Protein AF-0000000072337044 (afdb_homodimer)

Nearest PDB structures (foldseek):
  6d6r-assembly1_F  TM=8.487E-01  e=4.237E-16  Homo sapiens
  3hkm-assembly1_A  TM=8.806E-01  e=1.723E-15  Oryza sativa Japonica Group
  6d6q-assembly1_D  TM=9.025E-01  e=8.946E-15  Homo sapiens
  3hkm-assembly2_B  TM=8.724E-01  e=2.200E-15  Oryza sativa Japonica Group
  7ogk-assembly1_B  TM=7.639E-01  e=9.367E-12  Escherichia coli K-12

Organism: Babesia divergens (NCBI:txid32595)

Foldseek 3Di:
DPPDQAPVRDDLLDFFDKDKDFCPDPPATKIKIKGHDPDDPPPDDQAMWIKMKGKDKDQLPPCPVPDPPQWWEAEFEAEDEQDDDDDPLRVVLRVVLRVVCVQFFDGNPVTRMYIYMYMYINGAFFPHSQSVNLRRLLSCLSRLTATQARKHKWKKFWAQDPNDTDIGTGGTPVCNVPGGQFMWMWIAGLPPLDTDDIDTSDHDDDHDPVCVVVVSVSRSVVRNVVVVVSQVVVCVVDPVPDGRPVNRHD/DPPDQAPVRDDQLDFFDKDKDFCPDPPATKIKIKGHDPDDPPPDDQAMWIKMKGKDKDQLPPCPVPDPPQWWEAEFEAEDEQDDDDDPLRVVLRVVLRVVCVQFFDGNPVTRMYIYMYMYINGAFFPHSQSVNLRRLLSCLSRVTFTQARKHKWKKFWAADPNDTDIGTGGTPVCNVPGGQFMWMWIAGLPPLDTDDIDTSDHDDDHDPVCVVVVSVSRSVVRNVVVVVSQVVVCVVPPVPDRRPVNRHD

Sequence (500 aa):
MEGFTRLDGRAYSELRPIDVQLNPLKSGPSCRINVGDCSGDCGGSGSSTSVIAVVFFSHDNKNRNSVGSFHKPTFEVYVRPAAGPVKGHIRGMECVLLKTLQRLVYSENLGKTLVSMRLQVLEDGGGLLSVCMNAMITCALLAGLKLREIPHAVSFGLVNRNGSPGFLLDPTDEELKAYCTGGVTLLSDPNTGGVSLTTIDTGVGGIDRSILTPMYDIAQRTAHIRVKQIEEEYKRAFDAARVSFEANIIMEGFTRLDGRAYSELRPIDVQLNPLKSGPSCRINVGDCSGDCGGSGSSTSVIAVVFFSHDNKNRNSVGSFHKPTFEVYVRPAAGPVKGHIRGMECVLLKTLQRLVYSENLGKTLVSMRLQVLEDGGGLLSVCMNAMITCALLAGLKLREIPHAVSFGLVNRNGSPGFLLDPTDEELKAYCTGGVTLLSDPNTGGVSLTTIDTGVGGIDRSILTPMYDIAQRTAHIRVKQIEEEYKRAFDAARVSFEANII

InterPro domains:
  IPR001247 Exoribonuclease, phosphorolytic domain 1 [PF01138] (14-138)
  IPR020568 Ribosomal protein uS5 domain 2-type superfamily [SSF54211] (6-153)
  IPR027408 PNPase/RNase PH domain superfamily [G3DSA:3.30.230.70] (1-242)
  IPR036345 Exoribonuclease, PH domain 2 superfamily [SSF55666] (145-236)
  IPR050080 Ribonuclease PH [PTHR11953] (6-220)

Structure (mmCIF, N/CA/C/O backbone):
data_AF-0000000072337044-model_v1
#
loop_
_entity.id
_entity.type
_entity.pdbx_description
1 polymer 'Exoribonuclease phosphorolytic domain-containing protein'
#
loop_
_atom_site.group_PDB
_atom_site.id
_atom_site.type_symbol
_atom_site.label_atom_id
_atom_site.label_alt_id
_atom_site.label_comp_id
_atom_site.label_asym_id
_atom_site.label_entity_id
_atom_site.label_seq_id
_atom_site.pdbx_PDB_ins_code
_atom_site.Cartn_x
_atom_site.Cartn_y
_atom_site.Cartn_z
_atom_site.occupancy
_atom_site.B_iso_or_equiv
_atom_site.auth_seq_id
_atom_site.auth_comp_id
_atom_site.auth_asym_id
_atom_site.auth_atom_id
_atom_site.pdbx_PDB_model_num
ATOM 1 N N . MET A 1 1 ? 14.961 1.371 -25.406 1 40.47 1 MET A N 1
ATOM 2 C CA . MET A 1 1 ? 15.5 0.336 -24.531 1 40.47 1 MET A CA 1
ATOM 3 C C . MET A 1 1 ? 16.297 -0.696 -25.328 1 40.47 1 MET A C 1
ATOM 5 O O . MET A 1 1 ? 16.438 -1.843 -24.891 1 40.47 1 MET A O 1
ATOM 9 N N . GLU A 1 2 ? 16.688 -0.408 -26.391 1 48.25 2 GLU A N 1
ATOM 10 C CA . GLU A 1 2 ? 17.25 -1.232 -27.453 1 48.25 2 GLU A CA 1
ATOM 11 C C . GLU A 1 2 ? 18.547 -1.896 -27.016 1 48.25 2 GLU A C 1
ATOM 13 O O . GLU A 1 2 ? 18.891 -2.975 -27.5 1 48.25 2 GLU A O 1
ATOM 18 N N . GLY A 1 3 ? 19.172 -1.535 -25.938 1 53.16 3 GLY A N 1
ATOM 19 C CA . GLY A 1 3 ? 20.484 -2.125 -25.781 1 53.16 3 GLY A CA 1
ATOM 20 C C . GLY A 1 3 ? 20.656 -2.855 -24.453 1 53.16 3 GLY A C 1
ATOM 21 O O . GLY A 1 3 ? 21.781 -3.221 -24.094 1 53.16 3 GLY A O 1
ATOM 22 N N . PHE A 1 4 ? 19.656 -2.902 -23.609 1 61.34 4 PHE A N 1
ATOM 23 C CA . PHE A 1 4 ? 19.891 -3.508 -22.312 1 61.34 4 PHE A CA 1
ATOM 24 C C . PHE A 1 4 ? 19.391 -4.945 -22.281 1 61.34 4 PHE A C 1
ATOM 26 O O . PHE A 1 4 ? 18.266 -5.23 -22.719 1 61.34 4 PHE A O 1
ATOM 33 N N . THR A 1 5 ? 20.422 -5.848 -22.391 1 70.56 5 THR A N 1
ATOM 34 C CA . THR A 1 5 ? 20.047 -7.25 -22.219 1 70.56 5 THR A CA 1
ATOM 35 C C . THR A 1 5 ? 19.938 -7.609 -20.75 1 70.56 5 THR A C 1
ATOM 37 O O . THR A 1 5 ? 20.859 -7.352 -19.969 1 70.56 5 THR A O 1
ATOM 40 N N . ARG A 1 6 ? 18.75 -8.109 -20.422 1 77.56 6 ARG A N 1
ATOM 41 C CA . ARG A 1 6 ? 18.547 -8.531 -19.031 1 77.56 6 ARG A CA 1
ATOM 42 C C . ARG A 1 6 ? 19.484 -9.672 -18.656 1 77.56 6 ARG A C 1
ATOM 44 O O . ARG A 1 6 ? 19.984 -10.375 -19.531 1 77.56 6 ARG A O 1
ATOM 51 N N . LEU A 1 7 ? 19.766 -9.836 -17.469 1 70.94 7 LEU A N 1
ATOM 52 C CA . LEU A 1 7 ? 20.672 -10.867 -16.984 1 70.94 7 LEU A CA 1
ATOM 53 C C . LEU A 1 7 ? 20.188 -12.25 -17.375 1 70.94 7 LEU A C 1
ATOM 55 O O . LEU A 1 7 ? 20.984 -13.148 -17.641 1 70.94 7 LEU A O 1
ATOM 59 N N . ASP A 1 8 ? 18.859 -12.43 -17.469 1 71.31 8 ASP A N 1
ATOM 60 C CA . ASP A 1 8 ? 18.328 -13.75 -17.781 1 71.31 8 ASP A CA 1
ATOM 61 C C . ASP A 1 8 ? 17.938 -13.859 -19.25 1 71.31 8 ASP A C 1
ATOM 63 O O . ASP A 1 8 ? 17.359 -14.852 -19.672 1 71.31 8 ASP A O 1
ATOM 67 N N . GLY A 1 9 ? 18.219 -12.844 -20.094 1 74 9 GLY A N 1
ATOM 68 C CA . GLY A 1 9 ? 18.016 -12.875 -21.531 1 74 9 GLY A CA 1
ATOM 69 C C . GLY A 1 9 ? 16.609 -12.469 -21.953 1 74 9 GLY A C 1
ATOM 70 O O . GLY A 1 9 ? 16.312 -12.398 -23.141 1 74 9 GLY A O 1
ATOM 71 N N . ARG A 1 10 ? 15.797 -12.102 -20.953 1 80.62 10 ARG A N 1
ATOM 72 C CA . ARG A 1 10 ? 14.43 -11.719 -21.281 1 80.62 10 ARG A CA 1
ATOM 73 C C . ARG A 1 10 ? 14.367 -10.305 -21.828 1 80.62 10 ARG A C 1
ATOM 75 O O . ARG A 1 10 ? 15.273 -9.5 -21.594 1 80.62 10 ARG A O 1
ATOM 82 N N . ALA A 1 11 ? 13.242 -10.195 -22.656 1 79.31 11 ALA A N 1
ATOM 83 C CA . ALA A 1 11 ? 12.961 -8.828 -23.078 1 79.31 11 ALA A CA 1
ATOM 84 C C . ALA A 1 11 ? 12.43 -7.984 -21.922 1 79.31 11 ALA A C 1
ATOM 86 O O . ALA A 1 11 ? 12.102 -8.516 -20.859 1 79.31 11 ALA A O 1
ATOM 87 N N . TYR A 1 12 ? 12.336 -6.707 -22.125 1 78.56 12 TYR A N 1
ATOM 88 C CA . TYR A 1 12 ? 11.93 -5.77 -21.078 1 78.56 12 TYR A CA 1
ATOM 89 C C . TYR A 1 12 ? 10.516 -6.074 -20.594 1 78.56 12 TYR A C 1
ATOM 91 O O . TYR A 1 12 ? 10.211 -5.918 -19.406 1 78.56 12 TYR A O 1
ATOM 99 N N . SER A 1 13 ? 9.711 -6.602 -21.562 1 81.88 13 SER A N 1
ATOM 100 C CA . SER A 1 13 ? 8.312 -6.82 -21.219 1 81.88 13 SER A CA 1
ATOM 101 C C . SER A 1 13 ? 7.992 -8.305 -21.109 1 81.88 13 SER A C 1
ATOM 103 O O . SER A 1 13 ? 6.824 -8.703 -21.141 1 81.88 13 SER A O 1
ATOM 105 N N . GLU A 1 14 ? 9.055 -9.094 -20.969 1 84 14 GLU A N 1
ATOM 106 C CA . GLU A 1 14 ? 8.836 -10.539 -20.906 1 84 14 GLU A CA 1
ATOM 107 C C . GLU A 1 14 ? 8.695 -11.016 -19.469 1 84 14 GLU A C 1
ATOM 109 O O . GLU A 1 14 ? 9.445 -10.578 -18.594 1 84 14 GLU A O 1
ATOM 114 N N . LEU A 1 15 ? 7.738 -11.844 -19.297 1 88.56 15 LEU A N 1
ATOM 115 C CA . LEU A 1 15 ? 7.461 -12.391 -17.969 1 88.56 15 LEU A CA 1
ATOM 116 C C . LEU A 1 15 ? 8.266 -13.664 -17.734 1 88.56 15 LEU A C 1
ATOM 118 O O . LEU A 1 15 ? 8.516 -14.43 -18.656 1 88.56 15 LEU A O 1
ATOM 122 N N . ARG A 1 16 ? 8.609 -13.859 -16.5 1 89.56 16 ARG A N 1
ATOM 123 C CA . ARG A 1 16 ? 9.141 -15.164 -16.141 1 89.56 16 ARG A CA 1
ATOM 124 C C . ARG A 1 16 ? 8.062 -16.234 -16.234 1 89.56 16 ARG A C 1
ATOM 126 O O . ARG A 1 16 ? 6.871 -15.953 -16.094 1 89.56 16 ARG A O 1
ATOM 133 N N . PRO A 1 17 ? 8.578 -17.438 -16.516 1 89.12 17 PRO A N 1
ATOM 134 C CA . PRO A 1 17 ? 7.582 -18.516 -16.562 1 89.12 17 PRO A CA 1
ATOM 135 C C . PRO A 1 17 ? 6.918 -18.75 -15.203 1 89.12 17 PRO A C 1
ATOM 137 O O . PRO A 1 17 ? 7.562 -18.594 -14.164 1 89.12 17 PRO A O 1
ATOM 140 N N . ILE A 1 18 ? 5.656 -19.047 -15.266 1 90.81 18 ILE A N 1
ATOM 141 C CA . ILE A 1 18 ? 4.898 -19.281 -14.039 1 90.81 18 ILE A CA 1
ATOM 142 C C . ILE A 1 18 ? 4.398 -20.719 -14.016 1 90.81 18 ILE A C 1
ATOM 144 O O . ILE A 1 18 ? 4.004 -21.266 -15.047 1 90.81 18 ILE A O 1
ATOM 148 N N . ASP A 1 19 ? 4.586 -21.391 -12.906 1 91.06 19 ASP A N 1
ATOM 149 C CA . ASP A 1 19 ? 4.035 -22.719 -12.648 1 91.06 19 ASP A CA 1
ATOM 150 C C . ASP A 1 19 ? 3.08 -22.703 -11.461 1 91.06 19 ASP A C 1
ATOM 152 O O . ASP A 1 19 ? 3.428 -22.203 -10.391 1 91.06 19 ASP A O 1
ATOM 156 N N . VAL A 1 20 ? 1.931 -23.109 -11.688 1 92.19 20 VAL A N 1
ATOM 157 C CA . VAL A 1 20 ? 0.904 -23.094 -10.656 1 92.19 20 VAL A CA 1
ATOM 158 C C . VAL A 1 20 ? 0.496 -24.531 -10.32 1 92.19 20 VAL A C 1
ATOM 160 O O . VAL A 1 20 ? 0.113 -25.297 -11.211 1 92.19 20 VAL A O 1
ATOM 163 N N . GLN A 1 21 ? 0.639 -24.906 -9.109 1 90.62 21 GLN A N 1
ATOM 164 C CA . GLN A 1 21 ? 0.175 -26.203 -8.617 1 90.62 21 GLN A CA 1
ATOM 165 C C . GLN A 1 21 ? -1.043 -26.031 -7.711 1 90.62 21 GLN A C 1
ATOM 167 O O . GLN A 1 21 ? -0.992 -25.312 -6.715 1 90.62 21 GLN A O 1
ATOM 172 N N . LEU A 1 22 ? -2.078 -26.688 -8.062 1 89.94 22 LEU A N 1
ATOM 173 C CA . LEU A 1 22 ? -3.32 -26.578 -7.309 1 89.94 22 LEU A CA 1
ATOM 174 C C . LEU A 1 22 ? -3.451 -27.734 -6.312 1 89.94 22 LEU A C 1
ATOM 176 O O . LEU A 1 22 ? -3.205 -28.891 -6.656 1 89.94 22 LEU A O 1
ATOM 180 N N . ASN A 1 23 ? -3.758 -27.359 -5.105 1 87.38 23 ASN A N 1
ATOM 181 C CA . ASN A 1 23 ? -4 -28.281 -4 1 87.38 23 ASN A CA 1
ATOM 182 C C . ASN A 1 23 ? -2.834 -29.25 -3.809 1 87.38 23 ASN A C 1
ATOM 184 O O . ASN A 1 23 ? -3.029 -30.469 -3.746 1 87.38 23 ASN A O 1
ATOM 188 N N . PRO A 1 24 ? -1.643 -28.688 -3.654 1 84.75 24 PRO A N 1
ATOM 189 C CA . PRO A 1 24 ? -0.493 -29.562 -3.398 1 84.75 24 PRO A CA 1
ATOM 190 C C . PRO A 1 24 ? -0.518 -30.172 -2 1 84.75 24 PRO A C 1
ATOM 192 O O . PRO A 1 24 ? 0.179 -31.156 -1.742 1 84.75 24 PRO A O 1
ATOM 195 N N . LEU A 1 25 ? -1.292 -29.547 -1.139 1 84.88 25 LEU A N 1
ATOM 196 C CA . LEU A 1 25 ? -1.368 -30.031 0.237 1 84.88 25 LEU A CA 1
ATOM 197 C C . LEU A 1 25 ? -2.678 -30.781 0.483 1 84.88 25 LEU A C 1
ATOM 199 O O . LEU A 1 25 ? -3.713 -30.422 -0.083 1 84.88 25 LEU A O 1
ATOM 203 N N . LYS A 1 26 ? -2.641 -31.703 1.378 1 79.88 26 LYS A N 1
ATOM 204 C CA . LYS A 1 26 ? -3.818 -32.5 1.713 1 79.88 26 LYS A CA 1
ATOM 205 C C . LYS A 1 26 ? -4.652 -31.828 2.793 1 79.88 26 LYS A C 1
ATOM 207 O O . LYS A 1 26 ? -5.832 -32.125 2.967 1 79.88 26 LYS A O 1
ATOM 212 N N . SER A 1 27 ? -4.152 -30.891 3.422 1 79.5 27 SER A N 1
ATOM 213 C CA . SER A 1 27 ? -4.746 -30.266 4.605 1 79.5 27 SER A CA 1
ATOM 214 C C . SER A 1 27 ? -5.879 -29.328 4.227 1 79.5 27 SER A C 1
ATOM 216 O O . SER A 1 27 ? -6.703 -28.969 5.07 1 79.5 27 SER A O 1
ATOM 218 N N . GLY A 1 28 ? -6.008 -29.016 2.955 1 81.5 28 GLY A N 1
ATOM 219 C CA . GLY A 1 28 ? -7.047 -28.078 2.547 1 81.5 28 GLY A CA 1
ATOM 220 C C . GLY A 1 28 ? -6.734 -27.375 1.241 1 81.5 28 GLY A C 1
ATOM 221 O O . GLY A 1 28 ? -5.762 -27.703 0.565 1 81.5 28 GLY A O 1
ATOM 222 N N . PRO A 1 29 ? -7.648 -26.609 0.89 1 88.88 29 PRO A N 1
ATOM 223 C CA . PRO A 1 29 ? -7.375 -25.844 -0.324 1 88.88 29 PRO A CA 1
ATOM 224 C C . PRO A 1 29 ? -6.039 -25.094 -0.264 1 88.88 29 PRO A C 1
ATOM 226 O O . PRO A 1 29 ? -5.75 -24.422 0.724 1 88.88 29 PRO A O 1
ATOM 229 N N . SER A 1 30 ? -5.188 -25.391 -1.127 1 92.5 30 SER A N 1
ATOM 230 C CA . SER A 1 30 ? -3.84 -24.828 -1.162 1 92.5 30 SER A CA 1
ATOM 231 C C . SER A 1 30 ? -3.373 -24.609 -2.596 1 92.5 30 SER A C 1
ATOM 233 O O . SER A 1 30 ? -3.979 -25.109 -3.541 1 92.5 30 SER A O 1
ATOM 235 N N . CYS A 1 31 ? -2.387 -23.719 -2.732 1 93.69 31 CYS A N 1
ATOM 236 C CA . CYS A 1 31 ? -1.83 -23.406 -4.043 1 93.69 31 CYS A CA 1
ATOM 237 C C . CYS A 1 31 ? -0.348 -23.062 -3.941 1 93.69 31 CYS A C 1
ATOM 239 O O . CYS A 1 31 ? 0.074 -22.391 -3.004 1 93.69 31 CYS A O 1
ATOM 241 N N . ARG A 1 32 ? 0.34 -23.641 -4.855 1 94.12 32 ARG A N 1
ATOM 242 C CA . ARG A 1 32 ? 1.747 -23.281 -4.973 1 94.12 32 ARG A CA 1
ATOM 243 C C . ARG A 1 32 ? 2.014 -22.547 -6.285 1 94.12 32 ARG A C 1
ATOM 245 O O . ARG A 1 32 ? 1.61 -23.016 -7.352 1 94.12 32 ARG A O 1
ATOM 252 N N . ILE A 1 33 ? 2.59 -21.422 -6.188 1 94.75 33 ILE A N 1
ATOM 253 C CA . ILE A 1 33 ? 2.973 -20.656 -7.371 1 94.75 33 ILE A CA 1
ATOM 254 C C . ILE A 1 33 ? 4.492 -20.531 -7.434 1 94.75 33 ILE A C 1
ATOM 256 O O . ILE A 1 33 ? 5.133 -20.156 -6.453 1 94.75 33 ILE A O 1
ATOM 260 N N . ASN A 1 34 ? 5.012 -20.891 -8.547 1 93.25 34 ASN A N 1
ATOM 261 C CA . ASN A 1 34 ? 6.434 -20.75 -8.844 1 93.25 34 ASN A CA 1
ATOM 262 C C . ASN A 1 34 ? 6.664 -19.844 -10.055 1 93.25 34 ASN A C 1
ATOM 264 O O . ASN A 1 34 ? 6.074 -20.062 -11.117 1 93.25 34 ASN A O 1
ATOM 268 N N . VAL A 1 35 ? 7.406 -18.859 -9.852 1 92.31 35 VAL A N 1
ATOM 269 C CA . VAL A 1 35 ? 7.773 -17.953 -10.93 1 92.31 35 VAL A CA 1
ATOM 270 C C . VAL A 1 35 ? 9.273 -18.031 -11.18 1 92.31 35 VAL A C 1
ATOM 272 O O . VAL A 1 35 ? 10.07 -17.891 -10.25 1 92.31 35 VAL A O 1
ATOM 275 N N . GLY A 1 36 ? 9.594 -18.234 -12.438 1 87.12 36 GLY A N 1
ATOM 276 C CA . GLY A 1 36 ? 10.992 -18.375 -12.805 1 87.12 36 GLY A CA 1
ATOM 277 C C . GLY A 1 36 ? 11.375 -19.797 -13.156 1 87.12 36 GLY A C 1
ATOM 278 O O . GLY A 1 36 ? 10.531 -20.703 -13.125 1 87.12 36 GLY A O 1
ATOM 279 N N . ASP A 1 37 ? 12.508 -20.188 -13.805 1 67.56 37 ASP A N 1
ATOM 280 C CA . ASP A 1 37 ? 12.961 -21.484 -14.312 1 67.56 37 ASP A CA 1
ATOM 281 C C . ASP A 1 37 ? 13.164 -22.484 -13.172 1 67.56 37 ASP A C 1
ATOM 283 O O . ASP A 1 37 ? 13.922 -22.219 -12.234 1 67.56 37 ASP A O 1
ATOM 287 N N . CYS A 1 38 ? 12.008 -23.328 -12.734 1 51.94 38 CYS A N 1
ATOM 288 C CA . CYS A 1 38 ? 12.188 -24.453 -11.82 1 51.94 38 CYS A CA 1
ATOM 289 C C . CYS A 1 38 ? 13.086 -25.516 -12.438 1 51.94 38 CYS A C 1
ATOM 291 O O . CYS A 1 38 ? 13.148 -26.641 -11.945 1 51.94 38 CYS A O 1
ATOM 293 N N . SER A 1 39 ? 13.438 -25.609 -13.492 1 43.94 39 SER A N 1
ATOM 294 C CA . SER A 1 39 ? 14.031 -26.891 -13.852 1 43.94 39 SER A CA 1
ATOM 295 C C . SER A 1 39 ? 14.75 -27.531 -12.664 1 43.94 39 SER A C 1
ATOM 297 O O . SER A 1 39 ? 15.016 -26.875 -11.664 1 43.94 39 SER A O 1
ATOM 299 N N . GLY A 1 40 ? 15.438 -29 -12.93 1 36.53 40 GLY A N 1
ATOM 300 C CA . GLY A 1 40 ? 16.141 -29.969 -12.109 1 36.53 40 GLY A CA 1
ATOM 301 C C . GLY A 1 40 ? 16.781 -29.359 -10.875 1 36.53 40 GLY A C 1
ATOM 302 O O . GLY A 1 40 ? 16.422 -28.25 -10.484 1 36.53 40 GLY A O 1
ATOM 303 N N . ASP A 1 41 ? 18.172 -30.141 -10.672 1 34.44 41 ASP A N 1
ATOM 304 C CA . ASP A 1 41 ? 19.203 -29.859 -9.68 1 34.44 41 ASP A CA 1
ATOM 305 C C . ASP A 1 41 ? 19.406 -28.359 -9.492 1 34.44 41 ASP A C 1
ATOM 307 O O . ASP A 1 41 ? 20.469 -27.828 -9.781 1 34.44 41 ASP A O 1
ATOM 311 N N . CYS A 1 42 ? 18.609 -27.734 -10.148 1 33.31 42 CYS A N 1
ATOM 312 C CA . CYS A 1 42 ? 19.125 -26.375 -10.227 1 33.31 42 CYS A CA 1
ATOM 313 C C . CYS A 1 42 ? 19.469 -25.844 -8.844 1 33.31 42 CYS A C 1
ATOM 315 O O . CYS A 1 42 ? 18.594 -25.688 -7.992 1 33.31 42 CYS A O 1
ATOM 317 N N . GLY A 1 43 ? 20.094 -26.266 -8.172 1 34.66 43 GLY A N 1
ATOM 318 C CA . GLY A 1 43 ? 21.031 -25.703 -7.215 1 34.66 43 GLY A CA 1
ATOM 319 C C . GLY A 1 43 ? 21.219 -24.203 -7.371 1 34.66 43 GLY A C 1
ATOM 320 O O . GLY A 1 43 ? 22 -23.578 -6.641 1 34.66 43 GLY A O 1
ATOM 321 N N . GLY A 1 44 ? 21.266 -23.719 -8.719 1 36.28 44 GLY A N 1
ATOM 322 C CA . GLY A 1 44 ? 21.969 -22.438 -8.844 1 36.28 44 GLY A CA 1
ATOM 323 C C . GLY A 1 44 ? 21.188 -21.281 -8.234 1 36.28 44 GLY A C 1
ATOM 324 O O . GLY A 1 44 ? 20.062 -21.453 -7.77 1 36.28 44 GLY A O 1
ATOM 325 N N . SER A 1 45 ? 21.531 -19.938 -8.672 1 41.25 45 SER A N 1
ATOM 326 C CA . SER A 1 45 ? 21.734 -18.578 -8.188 1 41.25 45 SER A CA 1
ATOM 327 C C . SER A 1 45 ? 20.422 -17.797 -8.141 1 41.25 45 SER A C 1
ATOM 329 O O . SER A 1 45 ? 20.031 -17.172 -9.125 1 41.25 45 SER A O 1
ATOM 331 N N . GLY A 1 46 ? 19.484 -17.734 -7.109 1 58.28 46 GLY A N 1
ATOM 332 C CA . GLY A 1 46 ? 18.844 -16.609 -6.465 1 58.28 46 GLY A CA 1
ATOM 333 C C . GLY A 1 46 ? 17.812 -15.922 -7.352 1 58.28 46 GLY A C 1
ATOM 334 O O . GLY A 1 46 ? 17.484 -14.758 -7.137 1 58.28 46 GLY A O 1
ATOM 335 N N . SER A 1 47 ? 17.125 -16.812 -8.578 1 76.25 47 SER A N 1
ATOM 336 C CA . SER A 1 47 ? 16.344 -15.984 -9.477 1 76.25 47 SER A CA 1
ATOM 337 C C . SER A 1 47 ? 14.859 -16.375 -9.438 1 76.25 47 SER A C 1
ATOM 339 O O . SER A 1 47 ? 14.031 -15.734 -10.086 1 76.25 47 SER A O 1
ATOM 341 N N . SER A 1 48 ? 14.461 -17.516 -8.695 1 88.44 48 SER A N 1
ATOM 342 C CA . SER A 1 48 ? 13.062 -17.938 -8.695 1 88.44 48 SER A CA 1
ATOM 343 C C . SER A 1 48 ? 12.367 -17.531 -7.406 1 88.44 48 SER A C 1
ATOM 345 O O . SER A 1 48 ? 13.016 -17.328 -6.375 1 88.44 48 SER A O 1
ATOM 347 N N . THR A 1 49 ? 11.078 -17.344 -7.547 1 93 49 THR A N 1
ATOM 348 C CA . THR A 1 49 ? 10.242 -17.094 -6.387 1 93 49 THR A CA 1
ATOM 349 C C . THR A 1 49 ? 9.125 -18.125 -6.281 1 93 49 THR A C 1
ATOM 351 O O . THR A 1 49 ? 8.414 -18.375 -7.254 1 93 49 THR A O 1
ATOM 354 N N . SER A 1 50 ? 9.102 -18.797 -5.105 1 94.56 50 SER A N 1
ATOM 355 C CA . SER A 1 50 ? 8.109 -19.844 -4.879 1 94.56 50 SER A CA 1
ATOM 356 C C . SER A 1 50 ? 7.367 -19.625 -3.564 1 94.56 50 SER A C 1
ATOM 358 O O . SER A 1 50 ? 7.988 -19.359 -2.531 1 94.56 50 SER A O 1
ATOM 360 N N . VAL A 1 51 ? 6.027 -19.672 -3.648 1 96.44 51 VAL A N 1
ATOM 361 C CA . VAL A 1 51 ? 5.188 -19.453 -2.475 1 96.44 51 VAL A CA 1
ATOM 362 C C . VAL A 1 51 ? 4.062 -20.484 -2.449 1 96.44 51 VAL A C 1
ATOM 364 O O . VAL A 1 51 ? 3.461 -20.781 -3.484 1 96.44 51 VAL A O 1
ATOM 367 N N . ILE A 1 52 ? 3.828 -21.078 -1.309 1 96.38 52 ILE A N 1
ATOM 368 C CA . ILE A 1 52 ? 2.68 -21.953 -1.125 1 96.38 52 ILE A CA 1
ATOM 369 C C . ILE A 1 52 ? 1.683 -21.312 -0.164 1 96.38 52 ILE A C 1
ATOM 371 O O . ILE A 1 52 ? 2.076 -20.734 0.856 1 96.38 52 ILE A O 1
ATOM 375 N N . ALA A 1 53 ? 0.499 -21.281 -0.553 1 96.62 53 ALA A N 1
ATOM 376 C CA . ALA A 1 53 ? -0.571 -20.719 0.264 1 96.62 53 ALA A CA 1
ATOM 377 C C . ALA A 1 53 ? -1.594 -21.781 0.645 1 96.62 53 ALA A C 1
ATOM 379 O O . ALA A 1 53 ? -1.883 -22.688 -0.145 1 96.62 53 ALA A O 1
ATOM 380 N N . VAL A 1 54 ? -2.115 -21.703 1.859 1 94.94 54 VAL A N 1
ATOM 381 C CA . VAL A 1 54 ? -3.162 -22.594 2.336 1 94.94 54 VAL A CA 1
ATOM 382 C C . VAL A 1 54 ? -4.211 -21.797 3.107 1 94.94 54 VAL A C 1
ATOM 384 O O . VAL A 1 54 ? -3.887 -20.812 3.777 1 94.94 54 VAL A O 1
ATOM 387 N N . VAL A 1 55 ? -5.441 -22.156 2.963 1 93 55 VAL A N 1
ATOM 388 C CA . VAL A 1 55 ? -6.527 -21.484 3.662 1 93 55 VAL A CA 1
ATOM 389 C C . VAL A 1 55 ? -7.18 -22.438 4.66 1 93 55 VAL A C 1
ATOM 391 O O . VAL A 1 55 ? -7.387 -23.609 4.355 1 93 55 VAL A O 1
ATOM 394 N N . PHE A 1 56 ? -7.438 -21.922 5.863 1 91.31 56 PHE A N 1
ATOM 395 C CA . PHE A 1 56 ? -8.164 -22.641 6.906 1 91.31 56 PHE A CA 1
ATOM 396 C C . PHE A 1 56 ? -9.43 -21.906 7.293 1 91.31 56 PHE A C 1
ATOM 398 O O . PHE A 1 56 ? -9.445 -20.672 7.363 1 91.31 56 PHE A O 1
ATOM 405 N N . PHE A 1 57 ? -10.469 -22.672 7.469 1 87.19 57 PHE A N 1
ATOM 406 C CA . PHE A 1 57 ? -11.719 -22.109 7.961 1 87.19 57 PHE A CA 1
ATOM 407 C C . PHE A 1 57 ? -12 -22.594 9.383 1 87.19 57 PHE A C 1
ATOM 409 O O . PHE A 1 57 ? -11.805 -23.766 9.695 1 87.19 57 PHE A O 1
ATOM 416 N N . SER A 1 58 ? -12.172 -21.672 10.227 1 84.25 58 SER A N 1
ATOM 417 C CA . SER A 1 58 ? -12.539 -22.031 11.594 1 84.25 58 SER A CA 1
ATOM 418 C C . SER A 1 58 ? -13.695 -21.172 12.086 1 84.25 58 SER A C 1
ATOM 420 O O . SER A 1 58 ? -14.023 -20.141 11.484 1 84.25 58 SER A O 1
ATOM 422 N N . HIS A 1 59 ? -14.523 -21.797 13.078 1 73.69 59 HIS A N 1
ATOM 423 C CA . HIS A 1 59 ? -15.562 -21 13.703 1 73.69 59 HIS A CA 1
ATOM 424 C C . HIS A 1 59 ? -14.961 -19.812 14.461 1 73.69 59 HIS A C 1
ATOM 426 O O . HIS A 1 59 ? -13.93 -19.953 15.117 1 73.69 59 HIS A O 1
ATOM 432 N N . ASP A 1 60 ? -15.375 -18.719 14.023 1 61.34 60 ASP A N 1
ATOM 433 C CA . ASP A 1 60 ? -14.844 -17.562 14.742 1 61.34 60 ASP A CA 1
ATOM 434 C C . ASP A 1 60 ? -15.297 -17.562 16.203 1 61.34 60 ASP A C 1
ATOM 436 O O . ASP A 1 60 ? -16.438 -17.234 16.5 1 61.34 60 ASP A O 1
ATOM 440 N N . ASN A 1 61 ? -14.703 -18.484 17.062 1 52.94 61 ASN A N 1
ATOM 441 C CA . ASN A 1 61 ? -15.055 -18.531 18.484 1 52.94 61 ASN A CA 1
ATOM 442 C C . ASN A 1 61 ? -14.602 -17.281 19.219 1 52.94 61 ASN A C 1
ATOM 444 O O . ASN A 1 61 ? -14.805 -17.141 20.422 1 52.94 61 ASN A O 1
ATOM 448 N N . LYS A 1 62 ? -13.898 -16.547 18.641 1 49.62 62 LYS A N 1
ATOM 449 C CA . LYS A 1 62 ? -13.531 -15.438 19.516 1 49.62 62 LYS A CA 1
ATOM 450 C C . LYS A 1 62 ? -14.766 -14.703 20.016 1 49.62 62 LYS A C 1
ATOM 452 O O . LYS A 1 62 ? -15.625 -14.312 19.219 1 49.62 62 LYS A O 1
ATOM 457 N N . ASN A 1 63 ? -15.242 -15.133 21.312 1 40.41 63 ASN A N 1
ATOM 458 C CA . ASN A 1 63 ? -16.188 -14.422 22.172 1 40.41 63 ASN A CA 1
ATOM 459 C C . ASN A 1 63 ? -16.078 -12.914 21.984 1 40.41 63 ASN A C 1
ATOM 461 O O . ASN A 1 63 ? -15.367 -12.242 22.719 1 40.41 63 ASN A O 1
ATOM 465 N N . ARG A 1 64 ? -15.703 -12.398 20.859 1 42.34 64 ARG A N 1
ATOM 466 C CA . ARG A 1 64 ? -15.805 -10.953 20.984 1 42.34 64 ARG A CA 1
ATOM 467 C C . ARG A 1 64 ? -17.188 -10.539 21.469 1 42.34 64 ARG A C 1
ATOM 469 O O . ARG A 1 64 ? -18.203 -10.805 20.812 1 42.34 64 ARG A O 1
ATOM 476 N N . ASN A 1 65 ? -17.422 -10.703 22.719 1 38.16 65 ASN A N 1
ATOM 477 C CA . ASN A 1 65 ? -18.5 -10.094 23.5 1 38.16 65 ASN A CA 1
ATOM 478 C C . ASN A 1 65 ? -18.969 -8.781 22.875 1 38.16 65 ASN A C 1
ATOM 480 O O . ASN A 1 65 ? -19.641 -7.984 23.516 1 38.16 65 ASN A O 1
ATOM 484 N N . SER A 1 66 ? -18.234 -8.203 21.938 1 39.34 66 SER A N 1
ATOM 485 C CA . SER A 1 66 ? -18.766 -6.879 21.672 1 39.34 66 SER A CA 1
ATOM 486 C C . SER A 1 66 ? -20.141 -6.961 20.984 1 39.34 66 SER A C 1
ATOM 488 O O . SER A 1 66 ? -20.312 -7.754 20.062 1 39.34 66 SER A O 1
ATOM 490 N N . VAL A 1 67 ? -21.156 -6.473 21.391 1 35.69 67 VAL A N 1
ATOM 491 C CA . VAL A 1 67 ? -22.5 -6.055 21 1 35.69 67 VAL A CA 1
ATOM 492 C C . VAL A 1 67 ? -22.469 -5.391 19.625 1 35.69 67 VAL A C 1
ATOM 494 O O . VAL A 1 67 ? -21.797 -4.371 19.438 1 35.69 67 VAL A O 1
ATOM 497 N N . GLY A 1 68 ? -22.734 -6.191 18.422 1 43.41 68 GLY A N 1
ATOM 498 C CA . GLY A 1 68 ? -22.953 -5.699 17.062 1 43.41 68 GLY A CA 1
ATOM 499 C C . GLY A 1 68 ? -21.984 -6.293 16.062 1 43.41 68 GLY A C 1
ATOM 500 O O . GLY A 1 68 ? -22.094 -6.023 14.859 1 43.41 68 GLY A O 1
ATOM 501 N N . SER A 1 69 ? -20.859 -6.809 16.484 1 47.38 69 SER A N 1
ATOM 502 C CA . SER A 1 69 ? -19.938 -7.469 15.562 1 47.38 69 SER A CA 1
ATOM 503 C C . SER A 1 69 ? -20.391 -8.898 15.266 1 47.38 69 SER A C 1
ATOM 505 O O . SER A 1 69 ? -19.578 -9.766 14.969 1 47.38 69 SER A O 1
ATOM 507 N N . PHE A 1 70 ? -21.562 -9.289 15.539 1 47.72 70 PHE A N 1
ATOM 508 C CA . PHE A 1 70 ? -22.062 -10.656 15.609 1 47.72 70 PHE A CA 1
ATOM 509 C C . PHE A 1 70 ? -21.938 -11.344 14.258 1 47.72 70 PHE A C 1
ATOM 511 O O . PHE A 1 70 ? -21.938 -12.578 14.18 1 47.72 70 PHE A O 1
ATOM 518 N N . HIS A 1 71 ? -21.688 -10.594 13.188 1 56.97 71 HIS A N 1
ATOM 519 C CA . HIS A 1 71 ? -21.953 -11.406 12.008 1 56.97 71 HIS A CA 1
ATOM 520 C C . HIS A 1 71 ? -20.922 -11.156 10.922 1 56.97 71 HIS A C 1
ATOM 522 O O . HIS A 1 71 ? -21.203 -11.375 9.734 1 56.97 71 HIS A O 1
ATOM 528 N N . LYS A 1 72 ? -19.688 -10.633 11.305 1 64.06 72 LYS A N 1
ATOM 529 C CA . LYS A 1 72 ? -18.812 -10.406 10.164 1 64.06 72 LYS A CA 1
ATOM 530 C C . LYS A 1 72 ? -17.609 -11.359 10.195 1 64.06 72 LYS A C 1
ATOM 532 O O . LYS A 1 72 ? -17.109 -11.695 11.273 1 64.06 72 LYS A O 1
ATOM 537 N N . PRO A 1 73 ? -17.359 -12 9.055 1 71.31 73 PRO A N 1
ATOM 538 C CA . PRO A 1 73 ? -16.188 -12.875 9 1 71.31 73 PRO A CA 1
ATOM 539 C C . PRO A 1 73 ? -14.898 -12.141 9.367 1 71.31 73 PRO A C 1
ATOM 541 O O . PRO A 1 73 ? -14.812 -10.922 9.234 1 71.31 73 PRO A O 1
ATOM 544 N N . THR A 1 74 ? -14.078 -12.922 10.016 1 79.06 74 THR A N 1
ATOM 545 C CA . THR A 1 74 ? -12.75 -12.406 10.336 1 79.06 74 THR A CA 1
ATOM 546 C C . THR A 1 74 ? -11.703 -13.008 9.406 1 79.06 74 THR A C 1
ATOM 548 O O . THR A 1 74 ? -11.836 -14.156 8.969 1 79.06 74 THR A O 1
ATOM 551 N N . PHE A 1 75 ? -10.781 -12.211 9.047 1 85.25 75 PHE A N 1
ATOM 552 C CA . PHE A 1 75 ? -9.711 -12.648 8.164 1 85.25 75 PHE A CA 1
ATOM 553 C C . PHE A 1 75 ? -8.352 -12.531 8.844 1 85.25 75 PHE A C 1
ATOM 555 O O . PHE A 1 75 ? -8.109 -11.57 9.586 1 85.25 75 PHE A O 1
ATOM 562 N N . GLU A 1 76 ? -7.52 -13.5 8.609 1 86.31 76 GLU A N 1
ATOM 563 C CA . GLU A 1 76 ? -6.133 -13.445 9.062 1 86.31 76 GLU A CA 1
ATOM 564 C C . GLU A 1 76 ? -5.184 -13.938 7.969 1 86.31 76 GLU A C 1
ATOM 566 O O . GLU A 1 76 ? -5.496 -14.883 7.246 1 86.31 76 GLU A O 1
ATOM 571 N N . VAL A 1 77 ? -4.043 -13.258 7.879 1 90.19 77 VAL A N 1
ATOM 572 C CA . VAL A 1 77 ? -3.029 -13.641 6.898 1 90.19 77 VAL A CA 1
ATOM 573 C C . VAL A 1 77 ? -1.661 -13.703 7.57 1 90.19 77 VAL A C 1
ATOM 575 O O . VAL A 1 77 ? -1.254 -12.758 8.258 1 90.19 77 VAL A O 1
ATOM 578 N N . TYR A 1 78 ? -1.048 -14.805 7.422 1 90.56 78 TYR A N 1
ATOM 579 C CA . TYR A 1 78 ? 0.306 -14.977 7.938 1 90.56 78 TYR A CA 1
ATOM 580 C C . TYR A 1 78 ? 1.267 -15.375 6.824 1 90.56 78 TYR A C 1
ATOM 582 O O . TYR A 1 78 ? 0.939 -16.219 5.988 1 90.56 78 TYR A O 1
ATOM 590 N N . VAL A 1 79 ? 2.406 -14.695 6.828 1 92.44 79 VAL A N 1
ATOM 591 C CA . VAL A 1 79 ? 3.445 -15.008 5.852 1 92.44 79 VAL A CA 1
ATOM 592 C C . VAL A 1 79 ? 4.707 -15.477 6.574 1 92.44 79 VAL A C 1
ATOM 594 O O . VAL A 1 79 ? 5.23 -14.773 7.441 1 92.44 79 VAL A O 1
ATOM 597 N N . ARG A 1 80 ? 5.125 -16.609 6.273 1 90 80 ARG A N 1
ATOM 598 C CA . ARG A 1 80 ? 6.383 -17.125 6.797 1 90 80 ARG A CA 1
ATOM 599 C C . ARG A 1 80 ? 7.496 -17.016 5.762 1 90 80 ARG A C 1
ATOM 601 O O . ARG A 1 80 ? 7.383 -17.562 4.664 1 90 80 ARG A O 1
ATOM 608 N N . PRO A 1 81 ? 8.547 -16.344 6.195 1 88.56 81 PRO A N 1
ATOM 609 C CA . PRO A 1 81 ? 9.633 -16.172 5.23 1 88.56 81 PRO A CA 1
ATOM 610 C C . PRO A 1 81 ? 10.391 -17.469 4.973 1 88.56 81 PRO A C 1
ATOM 612 O O . PRO A 1 81 ? 10.227 -18.453 5.715 1 88.56 81 PRO A O 1
ATOM 615 N N . ALA A 1 82 ? 11.133 -17.469 3.832 1 80.31 82 ALA A N 1
ATOM 616 C CA . ALA A 1 82 ? 11.914 -18.641 3.467 1 80.31 82 ALA A CA 1
ATOM 617 C C . ALA A 1 82 ? 12.984 -18.938 4.516 1 80.31 82 ALA A C 1
ATOM 619 O O . ALA A 1 82 ? 13.25 -20.094 4.832 1 80.31 82 ALA A O 1
ATOM 620 N N . ALA A 1 83 ? 13.57 -17.828 4.926 1 76.19 83 ALA A N 1
ATOM 621 C CA . ALA A 1 83 ? 14.609 -18 5.934 1 76.19 83 ALA A CA 1
ATOM 622 C C . ALA A 1 83 ? 14.586 -16.859 6.945 1 76.19 83 ALA A C 1
ATOM 624 O O . ALA A 1 83 ? 14.211 -15.734 6.613 1 76.19 83 ALA A O 1
ATOM 625 N N . GLY A 1 84 ? 14.977 -17.188 8.133 1 71.62 84 GLY A N 1
ATOM 626 C CA . GLY A 1 84 ? 15.156 -16.156 9.148 1 71.62 84 GLY A CA 1
ATOM 627 C C . GLY A 1 84 ? 13.867 -15.758 9.836 1 71.62 84 GLY A C 1
ATOM 628 O O . GLY A 1 84 ? 12.812 -16.344 9.586 1 71.62 84 GLY A O 1
ATOM 629 N N . PRO A 1 85 ? 13.961 -14.961 10.773 1 68.69 85 PRO A N 1
ATOM 630 C CA . PRO A 1 85 ? 12.789 -14.508 11.523 1 68.69 85 PRO A CA 1
ATOM 631 C C . PRO A 1 85 ? 11.898 -13.562 10.711 1 68.69 85 PRO A C 1
ATOM 633 O O . PRO A 1 85 ? 12.312 -13.055 9.672 1 68.69 85 PRO A O 1
ATOM 636 N N . VAL A 1 86 ? 10.688 -13.469 11.141 1 66.25 86 VAL A N 1
ATOM 637 C CA . VAL A 1 86 ? 9.734 -12.539 10.539 1 66.25 86 VAL A CA 1
ATOM 638 C C . VAL A 1 86 ? 10.188 -11.102 10.789 1 66.25 86 VAL A C 1
ATOM 640 O O . VAL A 1 86 ? 10.219 -10.641 11.938 1 66.25 86 VAL A O 1
ATOM 643 N N . LYS A 1 87 ? 10.609 -10.508 9.727 1 63.88 87 LYS A N 1
ATOM 644 C CA . LYS A 1 87 ? 11.07 -9.125 9.812 1 63.88 87 LYS A CA 1
ATOM 645 C C . LYS A 1 87 ? 9.938 -8.148 9.523 1 63.88 87 LYS A C 1
ATOM 647 O O . LYS A 1 87 ? 8.836 -8.555 9.141 1 63.88 87 LYS A O 1
ATOM 652 N N . GLY A 1 88 ? 10.133 -6.953 9.719 1 63.56 88 GLY A N 1
ATOM 653 C CA . GLY A 1 88 ? 9.141 -5.895 9.578 1 63.56 88 GLY A CA 1
ATOM 654 C C . GLY A 1 88 ? 8.492 -5.863 8.203 1 63.56 88 GLY A C 1
ATOM 655 O O . GLY A 1 88 ? 7.281 -5.664 8.094 1 63.56 88 GLY A O 1
ATOM 656 N N . HIS A 1 89 ? 9.305 -6.18 7.203 1 68.5 89 HIS A N 1
ATOM 657 C CA . HIS A 1 89 ? 8.758 -6.09 5.855 1 68.5 89 HIS A CA 1
ATOM 658 C C . HIS A 1 89 ? 7.742 -7.199 5.598 1 68.5 89 HIS A C 1
ATOM 660 O O . HIS A 1 89 ? 6.801 -7.02 4.82 1 68.5 89 HIS A O 1
ATOM 666 N N . ILE A 1 90 ? 7.906 -8.336 6.297 1 77.12 90 ILE A N 1
ATOM 667 C CA . ILE A 1 90 ? 6.965 -9.445 6.168 1 77.12 90 ILE A CA 1
ATOM 668 C C . ILE A 1 90 ? 5.637 -9.07 6.824 1 77.12 90 ILE A C 1
ATOM 670 O O . ILE A 1 90 ? 4.566 -9.375 6.293 1 77.12 90 ILE A O 1
ATOM 674 N N . ARG A 1 91 ? 5.75 -8.414 7.848 1 73.06 91 ARG A N 1
ATOM 675 C CA . ARG A 1 91 ? 4.539 -7.965 8.523 1 73.06 91 ARG A CA 1
ATOM 676 C C . ARG A 1 91 ? 3.781 -6.949 7.672 1 73.06 91 ARG A C 1
ATOM 678 O O . ARG A 1 91 ? 2.549 -6.949 7.648 1 73.06 91 ARG A O 1
ATOM 685 N N . GLY A 1 92 ? 4.492 -6.164 7.062 1 76.25 92 GLY A N 1
ATOM 686 C CA . GLY A 1 92 ? 3.883 -5.23 6.129 1 76.25 92 GLY A CA 1
ATOM 687 C C . GLY A 1 92 ? 3.143 -5.918 4.996 1 76.25 92 GLY A C 1
ATOM 688 O O . GLY A 1 92 ? 2.02 -5.535 4.66 1 76.25 92 GLY A O 1
ATOM 689 N N . MET A 1 93 ? 3.816 -6.887 4.562 1 85.44 93 MET A N 1
ATOM 690 C CA . MET A 1 93 ? 3.203 -7.66 3.484 1 85.44 93 MET A CA 1
ATOM 691 C C . MET A 1 93 ? 1.914 -8.32 3.957 1 85.44 93 MET A C 1
ATOM 693 O O . MET A 1 93 ? 0.91 -8.312 3.242 1 85.44 93 MET A O 1
ATOM 697 N N . GLU A 1 94 ? 1.995 -8.859 5.18 1 85.5 94 GLU A N 1
ATOM 698 C CA . GLU A 1 94 ? 0.809 -9.492 5.742 1 85.5 94 GLU A CA 1
ATOM 699 C C . GLU A 1 94 ? -0.37 -8.523 5.785 1 85.5 94 GLU A C 1
ATOM 701 O O . GLU A 1 94 ? -1.499 -8.898 5.461 1 85.5 94 GLU A O 1
ATOM 706 N N . CYS A 1 95 ? -0.071 -7.402 6.09 1 80 95 CYS A N 1
ATOM 707 C CA . CYS A 1 95 ? -1.126 -6.402 6.211 1 80 95 CYS A CA 1
ATOM 708 C C . CYS A 1 95 ? -1.713 -6.059 4.844 1 80 95 CYS A C 1
ATOM 710 O O . CYS A 1 95 ? -2.93 -5.934 4.703 1 80 95 CYS A O 1
ATOM 712 N N . VAL A 1 96 ? -0.844 -5.883 3.922 1 84.19 96 VAL A N 1
ATOM 713 C CA . VAL A 1 96 ? -1.298 -5.582 2.568 1 84.19 96 VAL A CA 1
ATOM 714 C C . VAL A 1 96 ? -2.145 -6.734 2.037 1 84.19 96 VAL A C 1
ATOM 716 O O . VAL A 1 96 ? -3.201 -6.516 1.441 1 84.19 96 VAL A O 1
ATOM 719 N N . LEU A 1 97 ? -1.717 -7.875 2.283 1 91.62 97 LEU A N 1
ATOM 720 C CA . LEU A 1 97 ? -2.438 -9.062 1.841 1 91.62 97 LEU A CA 1
ATOM 721 C C . LEU A 1 97 ? -3.789 -9.172 2.539 1 91.62 97 LEU A C 1
ATOM 723 O O . LEU A 1 97 ? -4.797 -9.484 1.902 1 91.62 97 LEU A O 1
ATOM 727 N N . LEU A 1 98 ? -3.768 -8.93 3.812 1 87.06 98 LEU A N 1
ATOM 728 C CA . LEU A 1 98 ? -5 -9 4.586 1 87.06 98 LEU A CA 1
ATOM 729 C C . LEU A 1 98 ? -6.027 -8 4.059 1 87.06 98 LEU A C 1
ATOM 731 O O . LEU A 1 98 ? -7.184 -8.352 3.828 1 87.06 98 LEU A O 1
ATOM 735 N N . LYS A 1 99 ? -5.609 -6.812 3.852 1 81.94 99 LYS A N 1
ATOM 736 C CA . LYS A 1 99 ? -6.504 -5.773 3.344 1 81.94 99 LYS A CA 1
ATOM 737 C C . LYS A 1 99 ? -7.039 -6.137 1.962 1 81.94 99 LYS A C 1
ATOM 739 O O . LYS A 1 99 ? -8.211 -5.91 1.668 1 81.94 99 LYS A O 1
ATOM 744 N N . THR A 1 100 ? -6.156 -6.633 1.188 1 87.94 100 THR A N 1
ATOM 745 C CA . THR A 1 100 ? -6.555 -7.039 -0.155 1 87.94 100 THR A CA 1
ATOM 746 C C . THR A 1 100 ? -7.582 -8.164 -0.096 1 87.94 100 THR A C 1
ATOM 748 O O . THR A 1 100 ? -8.594 -8.125 -0.805 1 87.94 100 THR A O 1
ATOM 751 N N . LEU A 1 101 ? -7.328 -9.125 0.761 1 89.38 101 LEU A N 1
ATOM 752 C CA . LEU A 1 101 ? -8.242 -10.25 0.909 1 89.38 101 LEU A CA 1
ATOM 753 C C . LEU A 1 101 ? -9.617 -9.773 1.362 1 89.38 101 LEU A C 1
ATOM 755 O O . LEU A 1 101 ? -10.641 -10.203 0.816 1 89.38 101 LEU A O 1
ATOM 759 N N . GLN A 1 102 ? -9.656 -8.914 2.268 1 83.81 102 GLN A N 1
ATOM 760 C CA . GLN A 1 102 ? -10.898 -8.375 2.805 1 83.81 102 GLN A CA 1
ATOM 761 C C . GLN A 1 102 ? -11.688 -7.633 1.729 1 83.81 102 GLN A C 1
ATOM 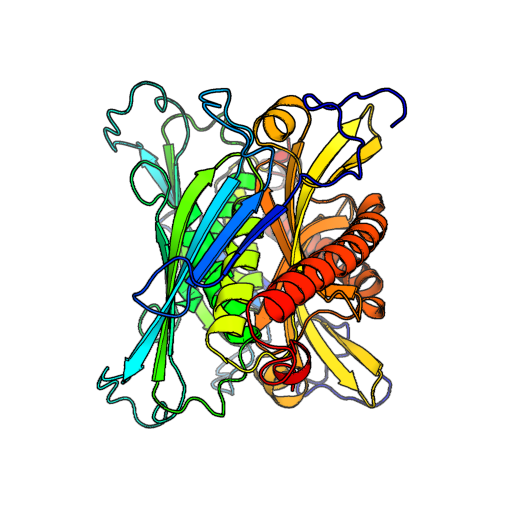763 O O . GLN A 1 102 ? -12.922 -7.676 1.712 1 83.81 102 GLN A O 1
ATOM 768 N N . ARG A 1 103 ? -10.969 -7.031 0.942 1 83.62 103 ARG A N 1
ATOM 769 C CA . ARG A 1 103 ? -11.602 -6.25 -0.115 1 83.62 103 ARG A CA 1
ATOM 770 C C . ARG A 1 103 ? -12.141 -7.156 -1.217 1 83.62 103 ARG A C 1
ATOM 772 O O . ARG A 1 103 ? -13.156 -6.852 -1.837 1 83.62 103 ARG A O 1
ATOM 779 N N . LEU A 1 104 ? -11.492 -8.156 -1.473 1 87.25 104 LEU A N 1
ATOM 780 C CA . LEU A 1 104 ? -11.812 -9 -2.615 1 87.25 104 LEU A CA 1
ATOM 781 C C . LEU A 1 104 ? -12.93 -9.977 -2.273 1 87.25 104 LEU A C 1
ATOM 783 O O . LEU A 1 104 ? -13.758 -10.312 -3.129 1 87.25 104 LEU A O 1
ATOM 787 N N . VAL A 1 105 ? -12.914 -10.461 -1.055 1 86.94 105 VAL A N 1
ATOM 788 C CA . VAL A 1 105 ? -13.836 -11.523 -0.688 1 86.94 105 VAL A CA 1
ATOM 789 C C . VAL A 1 105 ? -15.211 -10.93 -0.366 1 86.94 105 VAL A C 1
ATOM 791 O O . VAL A 1 105 ? -15.305 -9.93 0.345 1 86.94 105 VAL A O 1
ATOM 794 N N . TYR A 1 106 ? -16.219 -11.523 -0.921 1 82 106 TYR A N 1
ATOM 795 C CA . TYR A 1 106 ? -17.594 -11.211 -0.556 1 82 106 TYR A CA 1
ATOM 796 C C . TYR A 1 106 ? -17.984 -11.883 0.755 1 82 106 TYR A C 1
ATOM 798 O O . TYR A 1 106 ? -18.297 -13.078 0.778 1 82 106 TYR A O 1
ATOM 806 N N . SER A 1 107 ? -17.953 -11.078 1.869 1 75.88 107 SER A N 1
ATOM 807 C CA . SER A 1 107 ? -18.016 -11.656 3.207 1 75.88 107 SER A CA 1
ATOM 808 C C . SER A 1 107 ? -19.469 -11.844 3.646 1 75.88 107 SER A C 1
ATOM 810 O O . SER A 1 107 ? -19.734 -12.539 4.629 1 75.88 107 SER A O 1
ATOM 812 N N . GLU A 1 108 ? -20.438 -11.273 3.012 1 73.38 108 GLU A N 1
ATOM 813 C CA . GLU A 1 108 ? -21.828 -11.305 3.469 1 73.38 108 GLU A CA 1
ATOM 814 C C . GLU A 1 108 ? -22.328 -12.734 3.604 1 73.38 108 GLU A C 1
ATOM 816 O O . GLU A 1 108 ? -23.203 -13.016 4.422 1 73.38 108 GLU A O 1
ATOM 821 N N . ASN A 1 109 ? -21.719 -13.664 2.934 1 71.25 109 ASN A N 1
ATOM 822 C CA . ASN A 1 109 ? -22.234 -15.031 2.949 1 71.25 109 ASN A CA 1
ATOM 823 C C . ASN A 1 109 ? -21.438 -15.922 3.889 1 71.25 109 ASN A C 1
ATOM 825 O O . ASN A 1 109 ? -21.75 -17.109 4.051 1 71.25 109 ASN A O 1
ATOM 829 N N . LEU A 1 110 ? -20.422 -15.453 4.551 1 77.69 110 LEU A N 1
ATOM 830 C CA . LEU A 1 110 ? -19.516 -16.328 5.305 1 77.69 110 LEU A CA 1
ATOM 831 C C . LEU A 1 110 ? -19.906 -16.359 6.781 1 77.69 110 LEU A C 1
ATOM 833 O O . LEU A 1 110 ? -19.469 -17.25 7.516 1 77.69 110 LEU A O 1
ATOM 837 N N . GLY A 1 111 ? -20.844 -15.656 7.211 1 73.81 111 GLY A N 1
ATOM 838 C CA . GLY A 1 111 ? -21.234 -15.648 8.609 1 73.81 111 GLY A CA 1
ATOM 839 C C . GLY A 1 111 ? -20.062 -15.445 9.555 1 73.81 111 GLY A C 1
ATOM 840 O O . GLY A 1 111 ? -19.125 -14.719 9.227 1 73.81 111 GLY A O 1
ATOM 841 N N . LYS A 1 112 ? -20.094 -16.125 10.766 1 78.62 112 LYS A N 1
ATOM 842 C CA . LYS A 1 112 ? -19.062 -16.016 11.789 1 78.62 112 LYS A CA 1
ATOM 843 C C . LYS A 1 112 ? -17.922 -17 11.523 1 78.62 112 LYS A C 1
ATOM 845 O O . LYS A 1 112 ? -17.719 -17.938 12.297 1 78.62 112 LYS A O 1
ATOM 850 N N . THR A 1 113 ? -17.375 -16.844 10.422 1 83.31 113 THR A N 1
ATOM 851 C CA . THR A 1 113 ? -16.281 -17.734 10.023 1 83.31 113 THR A CA 1
ATOM 852 C C . THR A 1 113 ? -14.945 -16.984 10.047 1 83.31 113 THR A C 1
ATOM 854 O O . THR A 1 113 ? -14.883 -15.797 9.703 1 83.31 113 THR A O 1
ATOM 857 N N . LEU A 1 114 ? -13.984 -17.656 10.57 1 86.56 114 LEU A N 1
ATOM 858 C CA . LEU A 1 114 ? -12.617 -17.172 10.469 1 86.56 114 LEU A CA 1
ATOM 859 C C . LEU A 1 114 ? -11.922 -17.766 9.25 1 86.56 114 LEU A C 1
ATOM 861 O O . LEU A 1 114 ? -11.859 -18.984 9.094 1 86.56 114 LEU A O 1
ATOM 865 N N . VAL A 1 115 ? -11.578 -16.922 8.352 1 88.88 115 VAL A N 1
ATOM 866 C CA . VAL A 1 115 ? -10.773 -17.344 7.199 1 88.88 115 VAL A CA 1
ATOM 867 C C . VAL A 1 115 ? -9.305 -17.031 7.461 1 88.88 115 VAL A C 1
ATOM 869 O O . VAL A 1 115 ? -8.898 -15.867 7.512 1 88.88 115 VAL A O 1
ATOM 872 N N . SER A 1 116 ? -8.547 -18.078 7.641 1 90.56 116 SER A N 1
ATOM 873 C CA . SER A 1 116 ? -7.121 -17.906 7.934 1 90.56 116 SER A CA 1
ATOM 874 C C . SER A 1 116 ? -6.262 -18.344 6.75 1 90.56 116 SER A C 1
ATOM 876 O O . SER A 1 116 ? -6.328 -19.5 6.312 1 90.56 116 SER A O 1
ATOM 878 N N . MET A 1 117 ? -5.477 -17.406 6.227 1 94.62 117 MET A N 1
ATOM 879 C CA . MET A 1 117 ? -4.555 -17.656 5.125 1 94.62 117 MET A CA 1
ATOM 880 C C . MET A 1 117 ? -3.121 -17.766 5.633 1 94.62 117 MET A C 1
ATOM 882 O O . MET A 1 117 ? -2.645 -16.891 6.355 1 94.62 117 MET A O 1
ATOM 886 N N . ARG A 1 118 ? -2.502 -18.844 5.277 1 94.31 118 ARG A N 1
ATOM 887 C CA . ARG A 1 118 ? -1.094 -19.031 5.609 1 94.31 118 ARG A CA 1
ATOM 888 C C . ARG A 1 118 ? -0.249 -19.203 4.352 1 94.31 118 ARG A C 1
ATOM 890 O O . ARG A 1 118 ? -0.535 -20.047 3.512 1 94.31 118 ARG A O 1
ATOM 897 N N . LEU A 1 119 ? 0.728 -18.312 4.258 1 96.5 119 LEU A N 1
ATOM 898 C CA . LEU A 1 119 ? 1.64 -18.359 3.121 1 96.5 119 LEU A CA 1
ATOM 899 C C . LEU A 1 119 ? 3.051 -18.719 3.574 1 96.5 119 LEU A C 1
ATOM 901 O O . LEU A 1 119 ? 3.568 -18.141 4.527 1 96.5 119 LEU A O 1
ATOM 905 N N . GLN A 1 120 ? 3.578 -19.672 2.916 1 95.19 120 GLN A N 1
ATOM 906 C CA . GLN A 1 120 ? 4.969 -20.062 3.137 1 95.19 120 GLN A CA 1
ATOM 907 C C . GLN A 1 120 ? 5.832 -19.734 1.921 1 95.19 120 GLN A C 1
ATOM 909 O O . GLN A 1 120 ? 5.625 -20.297 0.84 1 95.19 120 GLN A O 1
ATOM 914 N N . VAL A 1 121 ? 6.754 -18.828 2.176 1 94.88 121 VAL A N 1
ATOM 915 C CA . VAL A 1 121 ? 7.703 -18.5 1.116 1 94.88 121 VAL A CA 1
ATOM 916 C C . VAL A 1 121 ? 8.773 -19.594 1.036 1 94.88 121 VAL A C 1
ATOM 918 O O . VAL A 1 121 ? 9.453 -19.875 2.025 1 94.88 121 VAL A O 1
ATOM 921 N N . LEU A 1 122 ? 8.883 -20.219 -0.089 1 93.25 122 LEU A N 1
ATOM 922 C CA . LEU A 1 122 ? 9.883 -21.266 -0.282 1 93.25 122 LEU A CA 1
ATOM 923 C C . LEU A 1 122 ? 11.172 -20.688 -0.859 1 93.25 122 LEU A C 1
ATOM 925 O O . LEU A 1 122 ? 12.266 -21.078 -0.445 1 93.25 122 LEU A O 1
ATOM 929 N N . GLU A 1 123 ? 11.062 -19.859 -1.77 1 91.88 123 GLU A N 1
ATOM 930 C CA . GLU A 1 123 ? 12.156 -19.156 -2.426 1 91.88 123 GLU A CA 1
ATOM 931 C C . GLU A 1 123 ? 11.781 -17.719 -2.746 1 91.88 123 GLU A C 1
ATOM 933 O O . GLU A 1 123 ? 10.641 -17.438 -3.121 1 91.88 123 GLU A O 1
ATOM 938 N N . ASP A 1 124 ? 12.727 -16.906 -2.584 1 90.81 124 ASP A N 1
ATOM 939 C CA . ASP A 1 124 ? 12.508 -15.484 -2.877 1 90.81 124 ASP A CA 1
ATOM 940 C C . ASP A 1 124 ? 13.547 -14.961 -3.861 1 90.81 124 ASP A C 1
ATOM 942 O O . ASP A 1 124 ? 14.625 -14.531 -3.457 1 90.81 124 ASP A O 1
ATOM 946 N N . GLY A 1 125 ? 13.141 -14.969 -5.176 1 88.69 125 GLY A N 1
ATOM 947 C CA . GLY A 1 125 ? 14.008 -14.461 -6.219 1 88.69 125 GLY A CA 1
ATOM 948 C C . GLY A 1 125 ? 13.523 -13.156 -6.824 1 88.69 125 GLY A C 1
ATOM 949 O O . GLY A 1 125 ? 13.898 -12.805 -7.945 1 88.69 125 GLY A O 1
ATOM 950 N N . GLY A 1 126 ? 12.602 -12.562 -6.211 1 89.88 126 GLY A N 1
ATOM 951 C CA . GLY A 1 126 ? 12.094 -11.297 -6.711 1 89.88 126 GLY A CA 1
ATOM 952 C C . GLY A 1 126 ? 10.578 -11.266 -6.832 1 89.88 126 GLY A C 1
ATOM 953 O O . GLY A 1 126 ? 9.953 -12.289 -7.117 1 89.88 126 GLY A O 1
ATOM 954 N N . GLY A 1 127 ? 10.016 -10.109 -6.621 1 92.25 127 GLY A N 1
ATOM 955 C CA . GLY A 1 127 ? 8.578 -9.945 -6.766 1 92.25 127 GLY A CA 1
ATOM 956 C C . GLY A 1 127 ? 7.785 -10.719 -5.734 1 92.25 127 GLY A C 1
ATOM 957 O O . GLY A 1 127 ? 6.727 -11.266 -6.047 1 92.25 127 GLY A O 1
ATOM 958 N N . LEU A 1 128 ? 8.273 -10.758 -4.621 1 92.69 128 LEU A N 1
ATOM 959 C CA . LEU A 1 128 ? 7.699 -11.625 -3.6 1 92.69 128 LEU A CA 1
ATOM 960 C C . LEU A 1 128 ? 6.27 -11.203 -3.275 1 92.69 128 LEU A C 1
ATOM 962 O O . LEU A 1 128 ? 5.371 -12.047 -3.195 1 92.69 128 LEU A O 1
ATOM 966 N N . LEU A 1 129 ? 6 -9.961 -3.115 1 93.69 129 LEU A N 1
ATOM 967 C CA . LEU A 1 129 ? 4.664 -9.492 -2.768 1 93.69 129 LEU A CA 1
ATOM 968 C C . LEU A 1 129 ? 3.654 -9.891 -3.838 1 93.69 129 LEU A C 1
ATOM 970 O O . LEU A 1 129 ? 2.559 -10.352 -3.52 1 93.69 129 LEU A O 1
ATOM 974 N N . SER A 1 130 ? 4.047 -9.703 -5.066 1 96.38 130 SER A N 1
ATOM 975 C CA . SER A 1 130 ? 3.141 -10.047 -6.156 1 96.38 130 SER A CA 1
ATOM 976 C C . SER A 1 130 ? 2.83 -11.539 -6.168 1 96.38 130 SER A C 1
ATOM 978 O O . SER A 1 130 ? 1.678 -11.938 -6.348 1 96.38 130 SER A O 1
ATOM 980 N N . VAL A 1 131 ? 3.838 -12.352 -6.004 1 96.06 131 VAL A N 1
ATOM 981 C CA . VAL A 1 131 ? 3.65 -13.797 -6.016 1 96.06 131 VAL A CA 1
ATOM 982 C C . VAL A 1 131 ? 2.773 -14.211 -4.836 1 96.06 131 VAL A C 1
ATOM 984 O O . VAL A 1 131 ? 1.889 -15.055 -4.984 1 96.06 131 VAL A O 1
ATOM 987 N N . CYS A 1 132 ? 3.01 -13.594 -3.699 1 96.56 132 CYS A N 1
ATOM 988 C CA . CYS A 1 132 ? 2.195 -13.867 -2.521 1 96.56 132 CYS A CA 1
ATOM 989 C C . CYS A 1 132 ? 0.738 -13.5 -2.768 1 96.56 132 CYS A C 1
ATOM 991 O O . CYS A 1 132 ? -0.168 -14.258 -2.414 1 96.56 132 CYS A O 1
ATOM 993 N N . MET A 1 133 ? 0.538 -12.391 -3.311 1 96.75 133 MET A N 1
ATOM 994 C CA . MET A 1 133 ? -0.819 -11.938 -3.596 1 96.75 133 MET A CA 1
ATOM 995 C C . MET A 1 133 ? -1.529 -12.898 -4.543 1 96.75 133 MET A C 1
ATOM 997 O O . MET A 1 133 ? -2.674 -13.281 -4.301 1 96.75 133 MET A O 1
ATOM 1001 N N . ASN A 1 134 ? -0.825 -13.281 -5.555 1 96.88 134 ASN A N 1
ATOM 1002 C CA . ASN A 1 134 ? -1.421 -14.172 -6.551 1 96.88 134 ASN A CA 1
ATOM 1003 C C . ASN A 1 134 ? -1.699 -15.555 -5.973 1 96.88 134 ASN A C 1
ATOM 1005 O O . ASN A 1 134 ? -2.723 -16.172 -6.281 1 96.88 134 ASN A O 1
ATOM 1009 N N . ALA A 1 135 ? -0.772 -16.031 -5.188 1 96.5 135 ALA A N 1
ATOM 1010 C CA . ALA A 1 135 ? -0.998 -17.297 -4.508 1 96.5 135 ALA A CA 1
ATOM 1011 C C . ALA A 1 135 ? -2.223 -17.219 -3.598 1 96.5 135 ALA A C 1
ATOM 1013 O O . ALA A 1 135 ? -3.049 -18.141 -3.584 1 96.5 135 ALA A O 1
ATOM 1014 N N . MET A 1 136 ? -2.34 -16.156 -2.881 1 96.12 136 MET A N 1
ATOM 1015 C CA . MET A 1 136 ? -3.463 -15.953 -1.972 1 96.12 136 MET A CA 1
ATOM 1016 C C . MET A 1 136 ? -4.781 -15.922 -2.736 1 96.12 136 MET A C 1
ATOM 1018 O O . MET A 1 136 ? -5.75 -16.578 -2.346 1 96.12 136 MET A O 1
ATOM 1022 N N . ILE A 1 137 ? -4.816 -15.227 -3.812 1 94.62 137 ILE A N 1
ATOM 1023 C CA . ILE A 1 137 ? -6.031 -15.07 -4.605 1 94.62 137 ILE A CA 1
ATOM 1024 C C . ILE A 1 137 ? -6.434 -16.422 -5.207 1 94.62 137 ILE A C 1
ATOM 1026 O O . ILE A 1 137 ? -7.602 -16.797 -5.156 1 94.62 137 ILE A O 1
ATOM 1030 N N . THR A 1 138 ? -5.465 -17.109 -5.777 1 93.56 138 THR A N 1
ATOM 1031 C CA . THR A 1 138 ? -5.73 -18.406 -6.359 1 93.56 138 THR A CA 1
ATOM 1032 C C . THR A 1 138 ? -6.238 -19.391 -5.297 1 93.56 138 THR A C 1
ATOM 1034 O O . THR A 1 138 ? -7.188 -20.125 -5.535 1 93.56 138 THR A O 1
ATOM 1037 N N . CYS A 1 139 ? -5.598 -19.328 -4.18 1 93.25 139 CYS A N 1
ATOM 1038 C CA . CYS A 1 139 ? -6 -20.188 -3.078 1 93.25 139 CYS A CA 1
ATOM 1039 C C . CYS A 1 139 ? -7.43 -19.875 -2.639 1 93.25 139 CYS A C 1
ATOM 1041 O O . CYS A 1 139 ? -8.211 -20.797 -2.361 1 93.25 139 CYS A O 1
ATOM 1043 N N . ALA A 1 140 ? -7.781 -18.641 -2.557 1 91.94 140 ALA A N 1
ATOM 1044 C CA . ALA A 1 140 ? -9.133 -18.234 -2.189 1 91.94 140 ALA A CA 1
ATOM 1045 C C . ALA A 1 140 ? -10.156 -18.781 -3.184 1 91.94 140 ALA A C 1
ATOM 1047 O O . ALA A 1 140 ? -11.242 -19.219 -2.789 1 91.94 140 ALA A O 1
ATOM 1048 N N . LEU A 1 141 ? -9.766 -18.75 -4.391 1 89.81 141 LEU A N 1
ATOM 1049 C CA . LEU A 1 141 ? -10.641 -19.281 -5.434 1 89.81 141 LEU A CA 1
ATOM 1050 C C . LEU A 1 141 ? -10.836 -20.781 -5.27 1 89.81 141 LEU A C 1
ATOM 1052 O O . LEU A 1 141 ? -11.953 -21.297 -5.391 1 89.81 141 LEU A O 1
ATOM 1056 N N . LEU A 1 142 ? -9.742 -21.453 -4.953 1 87.88 142 LEU A N 1
ATOM 1057 C CA . LEU A 1 142 ? -9.797 -22.891 -4.766 1 87.88 142 LEU A CA 1
ATOM 1058 C C . LEU A 1 142 ? -10.656 -23.25 -3.562 1 87.88 142 LEU A C 1
ATOM 1060 O O . LEU A 1 142 ? -11.305 -24.312 -3.547 1 87.88 142 LEU A O 1
ATOM 1064 N N . ALA A 1 143 ? -10.648 -22.344 -2.596 1 88.62 143 ALA A N 1
ATOM 1065 C CA . ALA A 1 143 ? -11.414 -22.578 -1.375 1 88.62 143 ALA A CA 1
ATOM 1066 C C . ALA A 1 143 ? -12.906 -22.312 -1.606 1 88.62 143 ALA A C 1
ATOM 1068 O O . ALA A 1 143 ? -13.727 -22.547 -0.718 1 88.62 143 ALA A O 1
ATOM 1069 N N . GLY A 1 144 ? -13.281 -21.797 -2.75 1 85.5 144 GLY A N 1
ATOM 1070 C CA . GLY A 1 144 ? -14.672 -21.547 -3.078 1 85.5 144 GLY A CA 1
ATOM 1071 C C . GLY A 1 144 ? -15.172 -20.203 -2.568 1 85.5 144 GLY A C 1
ATOM 1072 O O . GLY A 1 144 ? -16.391 -19.969 -2.506 1 85.5 144 GLY A O 1
ATOM 1073 N N . LEU A 1 145 ? -14.32 -19.406 -2.176 1 86.94 145 LEU A N 1
ATOM 1074 C CA . LEU A 1 145 ? -14.719 -18.078 -1.746 1 86.94 145 LEU A CA 1
ATOM 1075 C C . LEU A 1 145 ? -15.211 -17.25 -2.93 1 86.94 145 LEU A C 1
ATOM 1077 O O . LEU A 1 145 ? -14.633 -17.312 -4.016 1 86.94 145 LEU A O 1
ATOM 1081 N N . LYS A 1 146 ? -16.266 -16.578 -2.715 1 88.31 146 LYS A N 1
ATOM 1082 C CA . LYS A 1 146 ? -16.766 -15.672 -3.742 1 88.31 146 LYS A CA 1
ATOM 1083 C C . LYS A 1 146 ? -16 -14.352 -3.752 1 88.31 146 LYS A C 1
ATOM 1085 O O . LYS A 1 146 ? -15.914 -13.672 -2.729 1 88.31 146 LYS A O 1
ATOM 1090 N N . LEU A 1 147 ? -15.406 -14.062 -4.895 1 88.31 147 LEU A N 1
ATOM 1091 C CA . LEU A 1 147 ? -14.609 -12.852 -5.02 1 88.31 147 LEU A CA 1
ATOM 1092 C C . LEU A 1 147 ? -15.336 -11.805 -5.863 1 88.31 147 LEU A C 1
ATOM 1094 O O . LEU A 1 147 ? -16.047 -12.156 -6.805 1 88.31 147 LEU A O 1
ATOM 1098 N N . ARG A 1 148 ? -15.141 -10.562 -5.535 1 84.5 148 ARG A N 1
ATOM 1099 C CA . ARG A 1 148 ? -15.727 -9.461 -6.297 1 84.5 148 ARG A CA 1
ATOM 1100 C C . ARG A 1 148 ? -15.047 -9.32 -7.656 1 84.5 148 ARG A C 1
ATOM 1102 O O . ARG A 1 148 ? -15.68 -8.906 -8.633 1 84.5 148 ARG A O 1
ATOM 1109 N N . GLU A 1 149 ? -13.859 -9.625 -7.684 1 85.5 149 GLU A N 1
ATOM 1110 C CA . GLU A 1 149 ? -13.008 -9.594 -8.867 1 85.5 149 GLU A CA 1
ATOM 1111 C C . GLU A 1 149 ? -11.805 -10.516 -8.703 1 85.5 149 GLU A C 1
ATOM 1113 O O . GLU A 1 149 ? -11.5 -10.953 -7.59 1 85.5 149 GLU A O 1
ATOM 1118 N N . ILE A 1 150 ? -11.242 -10.906 -9.805 1 91.25 150 ILE A N 1
ATOM 1119 C CA . ILE A 1 150 ? -10.039 -11.734 -9.789 1 91.25 150 ILE A CA 1
ATOM 1120 C C . ILE A 1 150 ? -8.867 -10.961 -10.383 1 91.25 150 ILE A C 1
ATOM 1122 O O . ILE A 1 150 ? -8.508 -11.148 -11.547 1 91.25 150 ILE A O 1
ATOM 1126 N N . PRO A 1 151 ? -8.289 -10.102 -9.555 1 93.75 151 PRO A N 1
ATOM 1127 C CA . PRO A 1 151 ? -7.156 -9.32 -10.047 1 93.75 151 PRO A CA 1
ATOM 1128 C C . PRO A 1 151 ? -5.852 -10.117 -10.078 1 93.75 151 PRO A C 1
ATOM 1130 O O . PRO A 1 151 ? -5.82 -11.266 -9.625 1 93.75 151 PRO A O 1
ATOM 1133 N N . HIS A 1 152 ? -4.891 -9.555 -10.672 1 96.25 152 HIS A N 1
ATOM 1134 C CA . HIS A 1 152 ? -3.557 -10.133 -10.727 1 96.25 152 HIS A CA 1
ATOM 1135 C C . HIS A 1 152 ? -2.49 -9.102 -10.383 1 96.25 152 HIS A C 1
ATOM 1137 O O . HIS A 1 152 ? -2.547 -7.965 -10.859 1 96.25 152 HIS A O 1
ATOM 1143 N N . ALA A 1 153 ? -1.612 -9.516 -9.516 1 97 153 ALA A N 1
ATOM 1144 C CA . ALA A 1 153 ? -0.519 -8.633 -9.109 1 97 153 ALA A CA 1
ATOM 1145 C C . ALA A 1 153 ? 0.687 -8.797 -10.031 1 97 153 ALA A C 1
ATOM 1147 O O . ALA A 1 153 ? 1.05 -9.922 -10.391 1 97 153 ALA A O 1
ATOM 1148 N N . VAL A 1 154 ? 1.288 -7.719 -10.375 1 96.56 154 VAL A N 1
ATOM 1149 C CA . VAL A 1 154 ? 2.445 -7.707 -11.266 1 96.56 154 VAL A CA 1
ATOM 1150 C C . VAL A 1 154 ? 3.576 -6.898 -10.625 1 96.56 154 VAL A C 1
ATOM 1152 O O . VAL A 1 154 ? 3.336 -5.848 -10.031 1 96.56 154 VAL A O 1
ATOM 1155 N N . SER A 1 155 ? 4.766 -7.41 -10.766 1 95.88 155 SER A N 1
ATOM 1156 C CA . SER A 1 155 ? 5.945 -6.73 -10.242 1 95.88 155 SER A CA 1
ATOM 1157 C C . SER A 1 155 ? 6.703 -6.004 -11.344 1 95.88 155 SER A C 1
ATOM 1159 O O . SER A 1 155 ? 6.84 -6.52 -12.453 1 95.88 155 SER A O 1
ATOM 1161 N N . PHE A 1 156 ? 7.168 -4.809 -11.047 1 95.12 156 PHE A N 1
ATOM 1162 C CA . PHE A 1 156 ? 7.953 -3.992 -11.961 1 95.12 156 PHE A CA 1
ATOM 1163 C C . PHE A 1 156 ? 9.242 -3.516 -11.297 1 95.12 156 PHE A C 1
ATOM 1165 O O . PHE A 1 156 ? 9.297 -3.389 -10.07 1 95.12 156 PHE A O 1
ATOM 1172 N N . GLY A 1 157 ? 10.266 -3.342 -12.062 1 93.31 157 GLY A N 1
ATOM 1173 C CA . GLY A 1 157 ? 11.469 -2.633 -11.664 1 93.31 157 GLY A CA 1
ATOM 1174 C C . GLY A 1 157 ? 11.625 -1.286 -12.344 1 93.31 157 GLY A C 1
ATOM 1175 O O . GLY A 1 157 ? 11.539 -1.191 -13.57 1 93.31 157 GLY A O 1
ATOM 1176 N N . LEU A 1 158 ? 11.75 -0.266 -11.523 1 92.75 158 LEU A N 1
ATOM 1177 C CA . LEU A 1 158 ? 11.953 1.065 -12.086 1 92.75 158 LEU A CA 1
ATOM 1178 C C . LEU A 1 158 ? 13.398 1.252 -12.539 1 92.75 158 LEU A C 1
ATOM 1180 O O . LEU A 1 158 ? 14.328 0.917 -11.805 1 92.75 158 LEU A O 1
ATOM 1184 N N . VAL A 1 159 ? 13.523 1.74 -13.758 1 90.75 159 VAL A N 1
ATOM 1185 C CA . VAL A 1 159 ? 14.852 1.98 -14.305 1 90.75 159 VAL A CA 1
ATOM 1186 C C . VAL A 1 159 ? 14.977 3.436 -14.75 1 90.75 159 VAL A C 1
ATOM 1188 O O . VAL A 1 159 ? 13.969 4.078 -15.062 1 90.75 159 VAL A O 1
ATOM 1191 N N . ASN A 1 160 ? 16.094 3.979 -14.523 1 85.38 160 ASN A N 1
ATOM 1192 C CA . ASN A 1 160 ? 16.453 5.289 -15.062 1 85.38 160 ASN A CA 1
ATOM 1193 C C . ASN A 1 160 ? 17.656 5.199 -16 1 85.38 160 ASN A C 1
ATOM 1195 O O . ASN A 1 160 ? 18.781 4.977 -15.562 1 85.38 160 ASN A O 1
ATOM 1199 N N . ARG A 1 161 ? 17.359 5.199 -17.234 1 77.75 161 ARG A N 1
ATOM 1200 C CA . ARG A 1 161 ? 18.438 5.129 -18.203 1 77.75 161 ARG A CA 1
ATOM 1201 C C . ARG A 1 161 ? 18.719 6.5 -18.812 1 77.75 161 ARG A C 1
ATOM 1203 O O . ARG A 1 161 ? 17.922 7.012 -19.609 1 77.75 161 ARG A O 1
ATOM 1210 N N . ASN A 1 162 ? 19.875 6.973 -18.547 1 78.88 162 ASN A N 1
ATOM 1211 C CA . ASN A 1 162 ? 20.328 8.258 -19.062 1 78.88 162 ASN A CA 1
ATOM 1212 C C . ASN A 1 162 ? 19.281 9.344 -18.859 1 78.88 162 ASN A C 1
ATOM 1214 O O . ASN A 1 162 ? 18.953 10.086 -19.781 1 78.88 162 ASN A O 1
ATOM 1218 N N . GLY A 1 163 ? 18.609 9.305 -17.844 1 77.25 163 GLY A N 1
ATOM 1219 C CA . GLY A 1 163 ? 17.672 10.359 -17.5 1 77.25 163 GLY A CA 1
ATOM 1220 C C . GLY A 1 163 ? 16.25 10.047 -17.938 1 77.25 163 GLY A C 1
ATOM 1221 O O . GLY A 1 163 ? 15.32 10.82 -17.656 1 77.25 163 GLY A O 1
ATOM 1222 N N . SER A 1 164 ? 16.078 9.008 -18.688 1 86.75 164 SER A N 1
ATOM 1223 C CA . SER A 1 164 ? 14.734 8.641 -19.125 1 86.75 164 SER A CA 1
ATOM 1224 C C . SER A 1 164 ? 14.133 7.562 -18.234 1 86.75 164 SER A C 1
ATOM 1226 O O . SER A 1 164 ? 14.695 6.469 -18.125 1 86.75 164 SER A O 1
ATOM 1228 N N . PRO A 1 165 ? 13.016 7.926 -17.656 1 89.12 165 PRO A N 1
ATOM 1229 C CA . PRO A 1 165 ? 12.375 6.934 -16.797 1 89.12 165 PRO A CA 1
ATOM 1230 C C . PRO A 1 165 ? 11.789 5.758 -17.578 1 89.12 165 PRO A C 1
ATOM 1232 O O . PRO A 1 165 ? 11.289 5.938 -18.688 1 89.12 165 PRO A O 1
ATOM 1235 N N . GLY A 1 166 ? 12.008 4.523 -17.109 1 89.75 166 GLY A N 1
ATOM 1236 C CA . GLY A 1 166 ? 11.469 3.297 -17.672 1 89.75 166 GLY A CA 1
ATOM 1237 C C . GLY A 1 166 ? 11.195 2.227 -16.641 1 89.75 166 GLY A C 1
ATOM 1238 O O . GLY A 1 166 ? 11.242 2.496 -15.43 1 89.75 166 GLY A O 1
ATOM 1239 N N . PHE A 1 167 ? 10.734 1.098 -17.125 1 91.75 167 PHE A N 1
ATOM 1240 C CA . PHE A 1 167 ? 10.461 0.016 -16.188 1 91.75 167 PHE A CA 1
ATOM 1241 C C . PHE A 1 167 ? 10.711 -1.34 -16.844 1 91.75 167 PHE A C 1
ATOM 1243 O O . PHE A 1 167 ? 10.664 -1.465 -18.062 1 91.75 167 PHE A O 1
ATOM 1250 N N . LEU A 1 168 ? 11.07 -2.293 -15.977 1 92 168 LEU A N 1
ATOM 1251 C CA . LEU A 1 168 ? 11.203 -3.701 -16.344 1 92 168 LEU A CA 1
ATOM 1252 C C . LEU A 1 168 ? 10.062 -4.523 -15.758 1 92 168 LEU A C 1
ATOM 1254 O O . LEU A 1 168 ? 9.656 -4.309 -14.609 1 92 168 LEU A O 1
ATOM 1258 N N . LEU A 1 169 ? 9.578 -5.406 -16.656 1 93.44 169 LEU A N 1
ATOM 1259 C CA . LEU A 1 169 ? 8.508 -6.277 -16.188 1 93.44 169 LEU A CA 1
ATOM 1260 C C . LEU A 1 169 ? 9.07 -7.5 -15.469 1 93.44 169 LEU A C 1
ATOM 1262 O O . LEU A 1 169 ? 9.992 -8.148 -15.969 1 93.44 169 LEU A O 1
ATOM 1266 N N . ASP A 1 170 ? 8.57 -7.76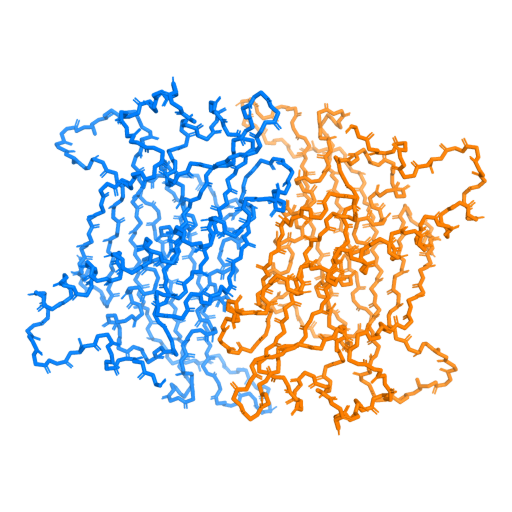2 -14.289 1 92.31 170 ASP A N 1
ATOM 1267 C CA . ASP A 1 170 ? 8.859 -8.969 -13.516 1 92.31 170 ASP A CA 1
ATOM 1268 C C . ASP A 1 170 ? 10.359 -9.18 -13.367 1 92.31 170 ASP A C 1
ATOM 1270 O O . ASP A 1 170 ? 10.883 -10.234 -13.734 1 92.31 170 ASP A O 1
ATOM 1274 N N . PRO A 1 171 ? 11.031 -8.258 -12.703 1 91.56 171 PRO A N 1
ATOM 1275 C CA . PRO A 1 171 ? 12.477 -8.391 -12.539 1 91.56 171 PRO A CA 1
ATOM 1276 C C . PRO A 1 171 ? 12.859 -9.391 -11.445 1 91.56 171 PRO A C 1
ATOM 1278 O O . PRO A 1 171 ? 12.102 -9.586 -10.492 1 91.56 171 PRO A O 1
ATOM 1281 N N . THR A 1 172 ? 14.039 -10.008 -11.594 1 89.5 172 THR A N 1
ATOM 1282 C CA . THR A 1 172 ? 14.625 -10.797 -10.516 1 89.5 172 THR A CA 1
ATOM 1283 C C . THR A 1 172 ? 15.281 -9.891 -9.477 1 89.5 172 THR A C 1
ATOM 1285 O O . THR A 1 172 ? 15.477 -8.703 -9.719 1 89.5 172 THR A O 1
ATOM 1288 N N . ASP A 1 173 ? 15.523 -10.414 -8.359 1 88.44 173 ASP A N 1
ATOM 1289 C CA . ASP A 1 173 ? 16.203 -9.648 -7.32 1 88.44 173 ASP A CA 1
ATOM 1290 C C . ASP A 1 173 ? 17.562 -9.125 -7.82 1 88.44 173 ASP A C 1
ATOM 1292 O O . ASP A 1 173 ? 17.953 -8.008 -7.488 1 88.44 173 ASP A O 1
ATOM 1296 N N . GLU A 1 174 ? 18.234 -9.922 -8.562 1 87.38 174 GLU A N 1
ATOM 1297 C CA . GLU A 1 174 ? 19.516 -9.531 -9.117 1 87.38 174 GLU A CA 1
ATOM 1298 C C . GLU A 1 174 ? 19.375 -8.344 -10.07 1 87.38 174 GLU A C 1
ATOM 1300 O O . GLU A 1 174 ? 20.188 -7.422 -10.047 1 87.38 174 GLU A O 1
ATOM 1305 N N . GLU A 1 175 ? 18.391 -8.398 -10.859 1 87.69 175 GLU A N 1
ATOM 1306 C CA . GLU A 1 175 ? 18.141 -7.297 -11.781 1 87.69 175 GLU A CA 1
ATOM 1307 C C . GLU A 1 175 ? 17.75 -6.023 -11.039 1 87.69 175 GLU A C 1
ATOM 1309 O O . GLU A 1 175 ? 18.172 -4.926 -11.406 1 87.69 175 GLU A O 1
ATOM 1314 N N . LEU A 1 176 ? 16.938 -6.223 -10.039 1 88.06 176 LEU A N 1
ATOM 1315 C CA . LEU A 1 176 ? 16.484 -5.09 -9.234 1 88.06 176 LEU A CA 1
ATOM 1316 C C . LEU A 1 176 ? 17.672 -4.383 -8.586 1 88.06 176 LEU A C 1
ATOM 1318 O O . LEU A 1 176 ? 17.75 -3.15 -8.586 1 88.06 176 LEU A O 1
ATOM 1322 N N . LYS A 1 177 ? 18.578 -5.09 -8.125 1 84.94 177 LYS A N 1
ATOM 1323 C CA . LYS A 1 177 ? 19.75 -4.527 -7.449 1 84.94 177 LYS A CA 1
ATOM 1324 C C . LYS A 1 177 ? 20.703 -3.898 -8.445 1 84.94 177 LYS A C 1
ATOM 1326 O O . LYS A 1 177 ? 21.312 -2.859 -8.172 1 84.94 177 LYS A O 1
ATOM 1331 N N . ALA A 1 178 ? 20.766 -4.527 -9.594 1 83.75 178 ALA A N 1
ATOM 1332 C CA . ALA A 1 178 ? 21.781 -4.137 -10.562 1 83.75 178 ALA A CA 1
ATOM 1333 C C . ALA A 1 178 ? 21.328 -2.932 -11.383 1 83.75 178 ALA A C 1
ATOM 1335 O O . ALA A 1 178 ? 22.125 -2.041 -11.68 1 83.75 178 ALA A O 1
ATOM 1336 N N . TYR A 1 179 ? 19.953 -2.971 -11.703 1 83.81 179 TYR A N 1
ATOM 1337 C CA . TYR A 1 179 ? 19.562 -2.047 -12.758 1 83.81 179 TYR A CA 1
ATOM 1338 C C . TYR A 1 179 ? 18.453 -1.108 -12.281 1 83.81 179 TYR A C 1
ATOM 1340 O O . TYR A 1 179 ? 18.172 -0.1 -12.93 1 83.81 179 TYR A O 1
ATOM 1348 N N . CYS A 1 180 ? 17.875 -1.396 -11.164 1 88.62 180 CYS A N 1
ATOM 1349 C CA . CYS A 1 180 ? 16.641 -0.687 -10.875 1 88.62 180 CYS A CA 1
ATOM 1350 C C . CYS A 1 180 ? 16.812 0.25 -9.688 1 88.62 180 CYS A C 1
ATOM 1352 O O . CYS A 1 180 ? 17.656 0.001 -8.812 1 88.62 180 CYS A O 1
ATOM 1354 N N . THR A 1 181 ? 16.125 1.352 -9.758 1 87.56 181 THR A N 1
ATOM 1355 C CA . THR A 1 181 ? 16.094 2.299 -8.641 1 87.56 181 THR A CA 1
ATOM 1356 C C . THR A 1 181 ? 15.078 1.863 -7.586 1 87.56 181 THR A C 1
ATOM 1358 O O . THR A 1 181 ? 15.156 2.295 -6.434 1 87.56 181 THR A O 1
ATOM 1361 N N . GLY A 1 182 ? 14.195 0.982 -8.023 1 89.75 182 GLY A N 1
ATOM 1362 C CA . GLY A 1 182 ? 13.18 0.52 -7.086 1 89.75 182 GLY A CA 1
ATOM 1363 C C . GLY A 1 182 ? 12.281 -0.556 -7.664 1 89.75 182 GLY A C 1
ATOM 1364 O O . GLY A 1 182 ? 12.25 -0.758 -8.883 1 89.75 182 GLY A O 1
ATOM 1365 N N . GLY A 1 183 ? 11.586 -1.283 -6.762 1 92.75 183 GLY A N 1
ATOM 1366 C CA . GLY A 1 183 ? 10.609 -2.297 -7.125 1 92.75 183 GLY A CA 1
ATOM 1367 C C . GLY A 1 183 ? 9.18 -1.882 -6.828 1 92.75 183 GLY A C 1
ATOM 1368 O O . GLY A 1 183 ? 8.906 -1.259 -5.801 1 92.75 183 GLY A O 1
ATOM 1369 N N . VAL A 1 184 ? 8.273 -2.223 -7.812 1 94.38 184 VAL A N 1
ATOM 1370 C CA . VAL A 1 184 ? 6.875 -1.816 -7.699 1 94.38 184 VAL A CA 1
ATOM 1371 C C . VAL A 1 184 ? 5.969 -3.037 -7.832 1 94.38 184 VAL A C 1
ATOM 1373 O O . VAL A 1 184 ? 6.23 -3.926 -8.648 1 94.38 184 VAL A O 1
ATOM 1376 N N . THR A 1 185 ? 5.008 -3.064 -7.02 1 95.12 185 THR A N 1
ATOM 1377 C CA . THR A 1 185 ? 3.957 -4.062 -7.168 1 95.12 185 THR A CA 1
ATOM 1378 C C . THR A 1 185 ? 2.617 -3.396 -7.473 1 95.12 185 THR A C 1
ATOM 1380 O O . THR A 1 185 ? 2.232 -2.434 -6.809 1 95.12 185 THR A O 1
ATOM 1383 N N . LEU A 1 186 ? 2.016 -3.908 -8.492 1 95.69 186 LEU A N 1
ATOM 1384 C CA . LEU A 1 186 ? 0.721 -3.395 -8.922 1 95.69 186 LEU A CA 1
ATOM 1385 C C . LEU A 1 186 ? -0.318 -4.508 -8.969 1 95.69 186 LEU A C 1
ATOM 1387 O O . LEU A 1 186 ? -0.048 -5.594 -9.492 1 95.69 186 LEU A O 1
ATOM 1391 N N . LEU A 1 187 ? -1.445 -4.258 -8.367 1 95.62 187 LEU A N 1
ATOM 1392 C CA . LEU A 1 187 ? -2.58 -5.168 -8.469 1 95.62 187 LEU A CA 1
ATOM 1393 C C . LEU A 1 187 ? -3.633 -4.617 -9.422 1 95.62 187 LEU A C 1
ATOM 1395 O O . LEU A 1 187 ? -4.207 -3.551 -9.172 1 95.62 187 LEU A O 1
ATOM 1399 N N . SER A 1 188 ? -3.869 -5.379 -10.523 1 94.44 188 SER A N 1
ATOM 1400 C CA . SER A 1 188 ? -4.734 -4.871 -11.586 1 94.44 188 SER A CA 1
ATOM 1401 C C . SER A 1 188 ? -5.805 -5.891 -11.953 1 94.44 188 SER A C 1
ATOM 1403 O O . SER A 1 188 ? -5.559 -7.098 -11.938 1 94.44 188 SER A O 1
ATOM 1405 N N . ASP A 1 189 ? -6.984 -5.305 -12.289 1 92.19 189 ASP A N 1
ATOM 1406 C CA . ASP A 1 189 ? -8.055 -6.129 -12.844 1 92.19 189 ASP A CA 1
ATOM 1407 C C . ASP A 1 189 ? -7.859 -6.355 -14.336 1 92.19 189 ASP A C 1
ATOM 1409 O O . ASP A 1 189 ? -7.75 -5.398 -15.109 1 92.19 189 ASP A O 1
ATOM 1413 N N . PRO A 1 190 ? -7.809 -7.621 -14.75 1 92.12 190 PRO A N 1
ATOM 1414 C CA . PRO A 1 190 ? -7.562 -7.918 -16.156 1 92.12 190 PRO A CA 1
ATOM 1415 C C . PRO A 1 190 ? -8.68 -7.418 -17.078 1 92.12 190 PRO A C 1
ATOM 1417 O O . PRO A 1 190 ? -8.438 -7.109 -18.25 1 92.12 190 PRO A O 1
ATOM 1420 N N . ASN A 1 191 ? -9.852 -7.281 -16.641 1 89.5 191 ASN A N 1
ATOM 1421 C CA . ASN A 1 191 ? -11 -6.953 -17.484 1 89.5 191 ASN A CA 1
ATOM 1422 C C . ASN A 1 191 ? -11.188 -5.445 -17.609 1 89.5 191 ASN A C 1
ATOM 1424 O O . ASN A 1 191 ? -11.289 -4.918 -18.719 1 89.5 191 ASN A O 1
ATOM 1428 N N . THR A 1 192 ? -11.117 -4.754 -16.5 1 87.19 192 THR A N 1
ATOM 1429 C CA . THR A 1 192 ? -11.43 -3.328 -16.5 1 87.19 192 THR A CA 1
ATOM 1430 C C . THR A 1 192 ? -10.156 -2.494 -16.547 1 87.19 192 THR A C 1
ATOM 1432 O O . THR A 1 192 ? -10.188 -1.313 -16.891 1 87.19 192 THR A O 1
ATOM 1435 N N . GLY A 1 193 ? -9.062 -3.135 -16.188 1 88.88 193 GLY A N 1
ATOM 1436 C CA . GLY A 1 193 ? -7.832 -2.375 -16.031 1 88.88 193 GLY A CA 1
ATOM 1437 C C . GLY A 1 193 ? -7.785 -1.558 -14.758 1 88.88 193 GLY A C 1
ATOM 1438 O O . GLY A 1 193 ? -6.855 -0.776 -14.547 1 88.88 193 GLY A O 1
ATOM 1439 N N . GLY A 1 194 ? -8.758 -1.75 -13.961 1 89.69 194 GLY A N 1
ATOM 1440 C CA . GLY A 1 194 ? -8.781 -1.073 -12.68 1 89.69 194 GLY A CA 1
ATOM 1441 C C . GLY A 1 194 ? -7.609 -1.441 -11.789 1 89.69 194 GLY A C 1
ATOM 1442 O O . GLY A 1 194 ? -7.109 -2.566 -11.844 1 89.69 194 GLY A O 1
ATOM 1443 N N . VAL A 1 195 ? -7.117 -0.459 -11.023 1 91.81 195 VAL A N 1
ATOM 1444 C CA . VAL A 1 195 ? -5.961 -0.653 -10.148 1 91.81 195 VAL A CA 1
ATOM 1445 C C . VAL A 1 195 ? -6.402 -0.583 -8.695 1 91.81 195 VAL A C 1
ATOM 1447 O O . VAL A 1 195 ? -7.125 0.336 -8.297 1 91.81 195 VAL A O 1
ATOM 1450 N N . SER A 1 196 ? -5.984 -1.575 -7.965 1 90.62 196 SER A N 1
ATOM 1451 C CA . SER A 1 196 ? -6.418 -1.594 -6.574 1 90.62 196 SER A CA 1
ATOM 1452 C C . SER A 1 196 ? -5.246 -1.387 -5.625 1 90.62 196 SER A C 1
ATOM 1454 O O . SER A 1 196 ? -5.438 -1.154 -4.43 1 90.62 196 SER A O 1
ATOM 1456 N N . LEU A 1 197 ? -4.078 -1.506 -6.129 1 90.75 197 LEU A N 1
ATOM 1457 C CA . LEU A 1 197 ? -2.891 -1.296 -5.305 1 90.75 197 LEU A CA 1
ATOM 1458 C C . LEU A 1 197 ? -1.688 -0.926 -6.168 1 90.75 197 LEU A C 1
ATOM 1460 O O . LEU A 1 197 ? -1.465 -1.528 -7.219 1 90.75 197 LEU A O 1
ATOM 1464 N N . THR A 1 198 ? -1.04 0.05 -5.789 1 91.19 198 THR A N 1
ATOM 1465 C CA . THR A 1 198 ? 0.294 0.387 -6.27 1 91.19 198 THR A CA 1
ATOM 1466 C C . THR A 1 198 ? 1.224 0.717 -5.105 1 91.19 198 THR A C 1
ATOM 1468 O O . THR A 1 198 ? 0.923 1.597 -4.297 1 91.19 198 THR A O 1
ATOM 1471 N N . THR A 1 199 ? 2.242 -0.014 -5.008 1 88.38 199 THR A N 1
ATOM 1472 C CA . THR A 1 199 ? 3.158 0.243 -3.902 1 88.38 199 THR A CA 1
ATOM 1473 C C . THR A 1 199 ? 4.605 0.051 -4.344 1 88.38 199 THR A C 1
ATOM 1475 O O . THR A 1 199 ? 4.898 -0.815 -5.172 1 88.38 199 THR A O 1
ATOM 1478 N N . ILE A 1 200 ? 5.41 0.914 -3.809 1 85.69 200 ILE A N 1
ATOM 1479 C CA . ILE A 1 200 ? 6.848 0.733 -3.986 1 85.69 200 ILE A CA 1
ATOM 1480 C C . ILE A 1 200 ? 7.391 -0.181 -2.893 1 85.69 200 ILE A C 1
ATOM 1482 O O . ILE A 1 200 ? 7.324 0.151 -1.706 1 85.69 200 ILE A O 1
ATOM 1486 N N . ASP A 1 201 ? 7.887 -1.269 -3.27 1 80.31 201 ASP A N 1
ATOM 1487 C CA . ASP A 1 201 ? 8.305 -2.299 -2.326 1 80.31 201 ASP A CA 1
ATOM 1488 C C . ASP A 1 201 ? 9.742 -2.064 -1.859 1 80.31 201 ASP A C 1
ATOM 1490 O O . ASP A 1 201 ? 10.07 -2.309 -0.696 1 80.31 201 ASP A O 1
ATOM 1494 N N . THR A 1 202 ? 10.531 -1.68 -2.85 1 77.5 202 THR A N 1
ATOM 1495 C CA . THR A 1 202 ? 11.945 -1.468 -2.547 1 77.5 202 THR A CA 1
ATOM 1496 C C . THR A 1 202 ? 12.484 -0.266 -3.314 1 77.5 202 THR A C 1
ATOM 1498 O O . THR A 1 202 ? 11.914 0.139 -4.328 1 77.5 202 THR A O 1
ATOM 1501 N N . GLY A 1 203 ? 13.539 0.276 -2.723 1 78.56 203 GLY A N 1
ATOM 1502 C CA . GLY A 1 203 ? 14.258 1.327 -3.428 1 78.56 203 GLY A CA 1
ATOM 1503 C C . GLY A 1 203 ? 13.812 2.723 -3.029 1 78.56 203 GLY A C 1
ATOM 1504 O O . GLY A 1 203 ? 13.141 2.898 -2.012 1 78.56 203 GLY A O 1
ATOM 1505 N N . VAL A 1 204 ? 14.336 3.594 -3.822 1 73.56 204 VAL A N 1
ATOM 1506 C CA . VAL A 1 204 ? 14.125 5 -3.502 1 73.56 204 VAL A CA 1
ATOM 1507 C C . VAL A 1 204 ? 13.305 5.664 -4.605 1 73.56 204 VAL A C 1
ATOM 1509 O O . VAL A 1 204 ? 13.219 5.145 -5.723 1 73.56 204 VAL A O 1
ATOM 1512 N N . GLY A 1 205 ? 12.539 6.664 -4.195 1 73.94 205 GLY A N 1
ATOM 1513 C CA . GLY A 1 205 ? 11.828 7.449 -5.191 1 73.94 205 GLY A CA 1
ATOM 1514 C C . GLY A 1 205 ? 10.445 6.906 -5.5 1 73.94 205 GLY A C 1
ATOM 1515 O O . GLY A 1 205 ? 10 5.941 -4.875 1 73.94 205 GLY A O 1
ATOM 1516 N N . GLY A 1 206 ? 9.688 7.578 -6.352 1 83.19 206 GLY A N 1
ATOM 1517 C CA . GLY A 1 206 ? 8.359 7.199 -6.805 1 83.19 206 GLY A CA 1
ATOM 1518 C C . GLY A 1 206 ? 8.297 6.883 -8.289 1 83.19 206 GLY A C 1
ATOM 1519 O O . GLY A 1 206 ? 9.328 6.84 -8.961 1 83.19 206 GLY A O 1
ATOM 1520 N N . ILE A 1 207 ? 7.215 6.477 -8.68 1 90.56 207 ILE A N 1
ATOM 1521 C CA . ILE A 1 207 ? 6.969 6.215 -10.094 1 90.56 207 ILE A CA 1
ATOM 1522 C C . ILE A 1 207 ? 6.781 7.539 -10.836 1 90.56 207 ILE A C 1
ATOM 1524 O O . ILE A 1 207 ? 5.898 8.328 -10.492 1 90.56 207 ILE A O 1
ATOM 1528 N N . ASP A 1 208 ? 7.625 7.68 -11.852 1 91.38 208 ASP A N 1
ATOM 1529 C CA . ASP A 1 208 ? 7.504 8.891 -12.656 1 91.38 208 ASP A CA 1
ATOM 1530 C C . ASP A 1 208 ? 6.141 8.953 -13.344 1 91.38 208 ASP A C 1
ATOM 1532 O O . ASP A 1 208 ? 5.641 7.945 -13.844 1 91.38 208 ASP A O 1
ATOM 1536 N N . ARG A 1 209 ? 5.637 10.172 -13.445 1 89.38 209 ARG A N 1
ATOM 1537 C CA . ARG A 1 209 ? 4.32 10.383 -14.039 1 89.38 209 ARG A CA 1
ATOM 1538 C C . ARG A 1 209 ? 4.289 9.906 -15.484 1 89.38 209 ARG A C 1
ATOM 1540 O O . ARG A 1 209 ? 3.268 9.406 -15.953 1 89.38 209 ARG A O 1
ATOM 1547 N N . SER A 1 210 ? 5.324 10.016 -16.203 1 90.88 210 SER A N 1
ATOM 1548 C CA . SER A 1 210 ? 5.387 9.719 -17.625 1 90.88 210 SER A CA 1
ATOM 1549 C C . SER A 1 210 ? 5.246 8.227 -17.891 1 90.88 210 SER A C 1
ATOM 1551 O O . SER A 1 210 ? 4.836 7.812 -18.984 1 90.88 210 SER A O 1
ATOM 1553 N N . ILE A 1 211 ? 5.551 7.391 -16.875 1 92.12 211 ILE A N 1
ATOM 1554 C CA . ILE A 1 211 ? 5.559 5.957 -17.156 1 92.12 211 ILE A CA 1
ATOM 1555 C C . ILE A 1 211 ? 4.375 5.289 -16.469 1 92.12 211 ILE A C 1
ATOM 1557 O O . ILE A 1 211 ? 4.184 4.078 -16.578 1 92.12 211 ILE A O 1
ATOM 1561 N N . LEU A 1 212 ? 3.594 6.039 -15.828 1 90.56 212 LEU A N 1
ATOM 1562 C CA . LEU A 1 212 ? 2.465 5.488 -15.086 1 90.56 212 LEU A CA 1
ATOM 1563 C C . LEU A 1 212 ? 1.465 4.824 -16.031 1 90.56 212 LEU A C 1
ATOM 1565 O O . LEU A 1 212 ? 1.086 3.67 -15.828 1 90.56 212 LEU A O 1
ATOM 1569 N N . THR A 1 213 ? 1.106 5.512 -17.078 1 90.62 213 THR A N 1
ATOM 1570 C CA . THR A 1 213 ? 0.082 5.016 -17.984 1 90.62 213 THR A CA 1
ATOM 1571 C C . THR A 1 213 ? 0.57 3.766 -18.719 1 90.62 213 THR A C 1
ATOM 1573 O O . THR A 1 213 ? -0.099 2.73 -18.703 1 90.62 213 THR A O 1
ATOM 1576 N N . PRO A 1 214 ? 1.789 3.809 -19.281 1 92.69 214 PRO A N 1
ATOM 1577 C CA . PRO A 1 214 ? 2.275 2.59 -19.922 1 92.69 214 PRO A CA 1
ATOM 1578 C C . PRO A 1 214 ? 2.41 1.419 -18.953 1 92.69 214 PRO A C 1
ATOM 1580 O O . PRO A 1 214 ? 2.193 0.266 -19.344 1 92.69 214 PRO A O 1
ATOM 1583 N N . MET A 1 215 ? 2.797 1.671 -17.766 1 92.81 215 MET A N 1
ATOM 1584 C CA . MET A 1 215 ? 2.941 0.625 -16.766 1 92.81 215 MET A CA 1
ATOM 1585 C C . MET A 1 215 ? 1.598 -0.032 -16.453 1 92.81 215 MET A C 1
ATOM 1587 O O . MET A 1 215 ? 1.513 -1.256 -16.344 1 92.81 215 MET A O 1
ATOM 1591 N N . TYR A 1 216 ? 0.569 0.767 -16.391 1 93.5 216 TYR A N 1
ATOM 1592 C CA . TYR A 1 216 ? -0.762 0.23 -16.141 1 93.5 216 TYR A CA 1
ATOM 1593 C C . TYR A 1 216 ? -1.262 -0.588 -17.312 1 93.5 216 TYR A C 1
ATOM 1595 O O . TYR A 1 216 ? -1.937 -1.604 -17.141 1 93.5 216 TYR A O 1
ATOM 1603 N N . ASP A 1 217 ? -0.915 -0.132 -18.5 1 94.81 217 ASP A N 1
ATOM 1604 C CA . ASP A 1 217 ? -1.306 -0.876 -19.688 1 94.81 217 ASP A CA 1
ATOM 1605 C C . ASP A 1 217 ? -0.677 -2.268 -19.703 1 94.81 217 ASP A C 1
ATOM 1607 O O . ASP A 1 217 ? -1.359 -3.262 -19.953 1 94.81 217 ASP A O 1
ATOM 1611 N N . ILE A 1 218 ? 0.572 -2.301 -19.406 1 94.94 218 ILE A N 1
ATOM 1612 C CA . ILE A 1 218 ? 1.285 -3.574 -19.406 1 94.94 218 ILE A CA 1
ATOM 1613 C C . ILE A 1 218 ? 0.777 -4.457 -18.281 1 94.94 218 ILE A C 1
ATOM 1615 O O . ILE A 1 218 ? 0.664 -5.676 -18.422 1 94.94 218 ILE A O 1
ATOM 1619 N N . ALA A 1 219 ? 0.504 -3.807 -17.172 1 94.75 219 ALA A N 1
ATOM 1620 C CA . ALA A 1 219 ? -0.019 -4.555 -16.031 1 94.75 219 ALA A CA 1
ATOM 1621 C C . ALA A 1 219 ? -1.348 -5.223 -16.375 1 94.75 219 ALA A C 1
ATOM 1623 O O . ALA A 1 219 ? -1.571 -6.387 -16.031 1 94.75 219 ALA A O 1
ATOM 1624 N N . GLN A 1 220 ? -2.227 -4.496 -17.016 1 94.56 220 GLN A N 1
ATOM 1625 C CA . GLN A 1 220 ? -3.52 -5.051 -17.406 1 94.56 220 GLN A CA 1
ATOM 1626 C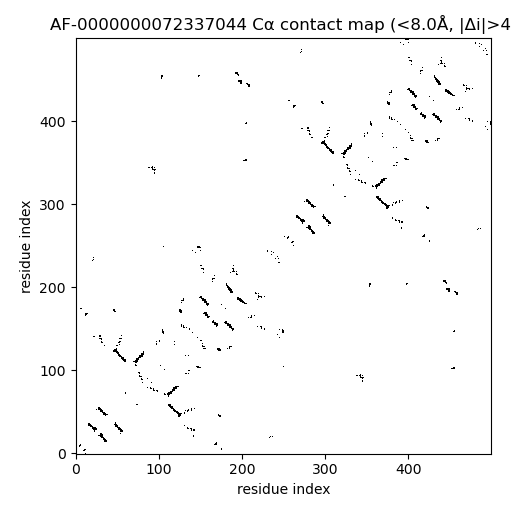 C . GLN A 1 220 ? -3.348 -6.215 -18.375 1 94.56 220 GLN A C 1
ATOM 1628 O O . GLN A 1 220 ? -3.998 -7.254 -18.234 1 94.56 220 GLN A O 1
ATOM 1633 N N . ARG A 1 221 ? -2.504 -6.004 -19.359 1 95.5 221 ARG A N 1
ATOM 1634 C CA . ARG A 1 221 ? -2.25 -7.059 -20.328 1 95.5 221 ARG A CA 1
ATOM 1635 C C . ARG A 1 221 ? -1.68 -8.305 -19.672 1 95.5 221 ARG A C 1
ATOM 1637 O O . ARG A 1 221 ? -2.092 -9.422 -19.969 1 95.5 221 ARG A O 1
ATOM 1644 N N . THR A 1 222 ? -0.711 -8.062 -18.781 1 95.06 222 THR A N 1
ATOM 1645 C CA . THR A 1 222 ? -0.101 -9.172 -18.062 1 95.06 222 THR A CA 1
ATOM 1646 C C . THR A 1 222 ? -1.142 -9.898 -17.219 1 95.06 222 THR A C 1
ATOM 1648 O O . THR A 1 222 ? -1.153 -11.133 -17.156 1 95.06 222 THR A O 1
ATOM 1651 N N . ALA A 1 223 ? -1.986 -9.125 -16.547 1 94.44 223 ALA A N 1
ATOM 1652 C CA . ALA A 1 223 ? -3.041 -9.711 -15.734 1 94.44 223 ALA A CA 1
ATOM 1653 C C . ALA A 1 223 ? -3.967 -10.586 -16.578 1 94.44 223 ALA A C 1
ATOM 1655 O O . ALA A 1 223 ? -4.363 -11.672 -16.141 1 94.44 223 ALA A O 1
ATOM 1656 N N . HIS A 1 224 ? -4.27 -10.094 -17.75 1 94.38 224 HIS A N 1
ATOM 1657 C CA . HIS A 1 224 ? -5.129 -10.859 -18.656 1 94.38 224 HIS A CA 1
ATOM 1658 C C . HIS A 1 224 ? -4.504 -12.203 -19.016 1 94.38 224 HIS A C 1
ATOM 1660 O O . HIS A 1 224 ? -5.164 -13.234 -18.938 1 94.38 224 HIS A O 1
ATOM 1666 N N . ILE A 1 225 ? -3.277 -12.188 -19.328 1 93.5 225 ILE A N 1
ATOM 1667 C CA . ILE A 1 225 ? -2.561 -13.383 -19.766 1 93.5 225 ILE A CA 1
ATOM 1668 C C . ILE A 1 225 ? -2.439 -14.359 -18.594 1 93.5 225 ILE A C 1
ATOM 1670 O O . ILE A 1 225 ? -2.74 -15.547 -18.734 1 93.5 225 ILE A O 1
ATOM 1674 N N . ARG A 1 226 ? -2.074 -13.859 -17.406 1 93.75 226 ARG A N 1
ATOM 1675 C CA . ARG A 1 226 ? -1.787 -14.719 -16.266 1 93.75 226 ARG A CA 1
ATOM 1676 C C . ARG A 1 226 ? -3.072 -15.281 -15.664 1 93.75 226 ARG A C 1
ATOM 1678 O O . ARG A 1 226 ? -3.113 -16.438 -15.25 1 93.75 226 ARG A O 1
ATOM 1685 N N . VAL A 1 227 ? -4.105 -14.484 -15.594 1 92.31 227 VAL A N 1
ATOM 1686 C CA . VAL A 1 227 ? -5.379 -14.969 -15.062 1 92.31 227 VAL A CA 1
ATOM 1687 C C . VAL A 1 227 ? -5.934 -16.062 -15.961 1 92.31 227 VAL A C 1
ATOM 1689 O O . VAL A 1 227 ? -6.445 -17.078 -15.477 1 92.31 227 VAL A O 1
ATOM 1692 N N . LYS A 1 228 ? -5.785 -15.875 -17.25 1 90.62 228 LYS A N 1
ATOM 1693 C CA . LYS A 1 228 ? -6.223 -16.906 -18.188 1 90.62 228 LYS A CA 1
ATOM 1694 C C . LYS A 1 228 ? -5.426 -18.188 -18 1 90.62 228 LYS A C 1
ATOM 1696 O O . LYS A 1 228 ? -5.984 -19.281 -18.062 1 90.62 228 LYS A O 1
ATOM 1701 N N . GLN A 1 229 ? -4.172 -18.031 -17.781 1 89.75 229 GLN A N 1
ATOM 1702 C CA . GLN A 1 229 ? -3.318 -19.203 -17.562 1 89.75 229 GLN A CA 1
ATOM 1703 C C . GLN A 1 229 ? -3.734 -19.953 -16.312 1 89.75 229 GLN A C 1
ATOM 1705 O O . GLN A 1 229 ? -3.805 -21.188 -16.312 1 89.75 229 GLN A O 1
ATOM 1710 N N . ILE A 1 230 ? -3.986 -19.25 -15.273 1 86.62 230 ILE A N 1
ATOM 1711 C CA . ILE A 1 230 ? -4.387 -19.859 -14.008 1 86.62 230 ILE A CA 1
ATOM 1712 C C . ILE A 1 230 ? -5.762 -20.5 -14.156 1 86.62 230 ILE A C 1
ATOM 1714 O O . ILE A 1 230 ? -6.004 -21.594 -13.625 1 86.62 230 ILE A O 1
ATOM 1718 N N . GLU A 1 231 ? -6.613 -19.844 -14.906 1 85.44 231 GLU A N 1
ATOM 1719 C CA . GLU A 1 231 ? -7.941 -20.391 -15.164 1 85.44 231 GLU A CA 1
ATOM 1720 C C . GLU A 1 231 ? -7.863 -21.719 -15.922 1 85.44 231 GLU A C 1
ATOM 1722 O O . GLU A 1 231 ? -8.609 -22.656 -15.625 1 85.44 231 GLU A O 1
ATOM 1727 N N . GLU A 1 232 ? -6.988 -21.719 -16.891 1 86.38 232 GLU A N 1
ATOM 1728 C CA . GLU A 1 232 ? -6.812 -22.938 -17.656 1 86.38 232 GLU A CA 1
ATOM 1729 C C . GLU A 1 232 ? -6.297 -24.078 -16.781 1 86.38 232 GLU A C 1
ATOM 1731 O O . GLU A 1 232 ? -6.734 -25.219 -16.922 1 86.38 232 GLU A O 1
ATOM 1736 N N . GLU A 1 233 ? -5.359 -23.719 -15.898 1 83.56 233 GLU A N 1
ATOM 1737 C CA . GLU A 1 233 ? -4.863 -24.734 -14.969 1 83.56 233 GLU A CA 1
ATOM 1738 C C . GLU A 1 233 ? -5.969 -25.203 -14.023 1 83.56 233 GLU A C 1
ATOM 1740 O O . GLU A 1 233 ? -6.031 -26.391 -13.672 1 83.56 233 GLU A O 1
ATOM 1745 N N . TYR A 1 234 ? -6.77 -24.344 -13.617 1 81.5 234 TYR A N 1
ATOM 1746 C CA . TYR A 1 234 ? -7.895 -24.641 -12.734 1 81.5 234 TYR A CA 1
ATOM 1747 C C . TYR A 1 234 ? -8.883 -25.594 -13.414 1 81.5 234 TYR A C 1
ATOM 1749 O O . TYR A 1 234 ? -9.328 -26.562 -12.812 1 81.5 234 TYR A O 1
ATOM 1757 N N . LYS A 1 235 ? -9.172 -25.281 -14.703 1 81 235 LYS A N 1
ATOM 1758 C CA . LYS A 1 235 ? -10.102 -26.109 -15.477 1 81 235 LYS A CA 1
ATOM 1759 C C . LYS A 1 235 ? -9.539 -27.5 -15.695 1 81 235 LYS A C 1
ATOM 1761 O O . LYS A 1 235 ? -10.281 -28.484 -15.688 1 81 235 LYS A O 1
ATOM 1766 N N . ARG A 1 236 ? -8.289 -27.531 -15.891 1 80.12 236 ARG A N 1
ATOM 1767 C CA . ARG A 1 236 ? -7.637 -28.812 -16.109 1 80.12 236 ARG A CA 1
ATOM 1768 C C . ARG A 1 236 ? -7.668 -29.656 -14.844 1 80.12 236 ARG A C 1
ATOM 1770 O O . ARG A 1 236 ? -7.844 -30.875 -14.914 1 80.12 236 ARG A O 1
ATOM 1777 N N . ALA A 1 237 ? -7.438 -28.984 -13.742 1 75.44 237 ALA A N 1
ATOM 1778 C CA . ALA A 1 237 ? -7.352 -29.703 -12.469 1 75.44 237 ALA A CA 1
ATOM 1779 C C . ALA A 1 237 ? -8.742 -30.078 -11.961 1 75.44 237 ALA A C 1
ATOM 1781 O O . ALA A 1 237 ? -8.906 -31.125 -11.32 1 75.44 237 ALA A O 1
ATOM 1782 N N . PHE A 1 238 ? -9.641 -29.094 -12.094 1 71.69 238 PHE A N 1
ATOM 1783 C CA . PHE A 1 238 ? -10.977 -29.359 -11.57 1 71.69 238 PHE A CA 1
ATOM 1784 C C . PHE A 1 238 ? -11.969 -29.594 -12.703 1 71.69 238 PHE A C 1
ATOM 1786 O O . PHE A 1 238 ? -11.859 -28.984 -13.773 1 71.69 238 PHE A O 1
ATOM 1793 N N . ASP A 1 239 ? -12.312 -30.812 -13.055 1 57.66 239 ASP A N 1
ATOM 1794 C CA . ASP A 1 239 ? -13.273 -31.188 -14.094 1 57.66 239 ASP A CA 1
ATOM 1795 C C . ASP A 1 239 ? -14.18 -30 -14.453 1 57.66 239 ASP A C 1
ATOM 1797 O O . ASP A 1 239 ? -14.484 -29.172 -13.602 1 57.66 239 ASP A O 1
ATOM 1801 N N . ALA A 1 240 ? -14.297 -29.5 -15.953 1 47.56 240 ALA A N 1
ATOM 1802 C CA . ALA A 1 240 ? -15.055 -28.422 -16.578 1 47.56 240 ALA A CA 1
ATOM 1803 C C . ALA A 1 240 ? -16.297 -28.078 -15.75 1 47.56 240 ALA A C 1
ATOM 1805 O O . ALA A 1 240 ? -16.891 -27.016 -15.93 1 47.56 240 ALA A O 1
ATOM 1806 N N . ALA A 1 241 ? -16.969 -28.891 -15.242 1 43.72 241 ALA A N 1
ATOM 1807 C CA . ALA A 1 241 ? -18.328 -28.781 -14.727 1 43.72 241 ALA A CA 1
ATOM 1808 C C . ALA A 1 241 ? -18.391 -27.828 -13.539 1 43.72 241 ALA A C 1
ATOM 1810 O O . ALA A 1 241 ? -19.453 -27.297 -13.211 1 43.72 241 ALA A O 1
ATOM 1811 N N . ARG A 1 242 ? -17.562 -27.859 -12.539 1 46.53 242 ARG A N 1
ATOM 1812 C CA . ARG A 1 242 ? -17.938 -27.266 -11.258 1 46.53 242 ARG A CA 1
ATOM 1813 C C . ARG A 1 242 ? -17.578 -25.797 -11.211 1 46.53 242 ARG A C 1
ATOM 1815 O O . ARG A 1 242 ? -18.312 -24.984 -10.625 1 46.53 242 ARG A O 1
ATOM 1822 N N . VAL A 1 243 ? -16.219 -25.156 -11.016 1 45.38 243 VAL A N 1
ATOM 1823 C CA . VAL A 1 243 ? -16.047 -23.812 -10.469 1 45.38 243 VAL A CA 1
ATOM 1824 C C . VAL A 1 243 ? -15.242 -22.953 -11.453 1 45.38 243 VAL A C 1
ATOM 1826 O O . VAL A 1 243 ? -14.125 -23.312 -11.82 1 45.38 243 VAL A O 1
ATOM 1829 N N . SER A 1 244 ? -16 -22.359 -12.508 1 47.34 244 SER A N 1
ATOM 1830 C CA . SER A 1 244 ? -15.383 -21.312 -13.312 1 47.34 244 SER A CA 1
ATOM 1831 C C . SER A 1 244 ? -15.047 -20.094 -12.461 1 47.34 244 SER A C 1
ATOM 1833 O O . SER A 1 244 ? -15.703 -19.828 -11.445 1 47.34 244 SER A O 1
ATOM 1835 N N . PHE A 1 245 ? -13.773 -19.469 -12.758 1 51.5 245 PHE A N 1
ATOM 1836 C CA . PHE A 1 245 ? -13.453 -18.203 -12.102 1 51.5 245 PHE A CA 1
ATOM 1837 C C . PHE A 1 245 ? -14.664 -17.266 -12.109 1 51.5 245 PHE A C 1
ATOM 1839 O O . PHE A 1 245 ? -14.906 -16.547 -11.133 1 51.5 245 PHE A O 1
ATOM 1846 N N . GLU A 1 246 ? -15.344 -17.297 -13.273 1 49.62 246 GLU A N 1
ATOM 1847 C CA . GLU A 1 246 ? -16.516 -16.453 -13.406 1 49.62 246 GLU A CA 1
ATOM 1848 C C . GLU A 1 246 ? -17.594 -16.797 -12.375 1 49.62 246 GLU A C 1
ATOM 1850 O O . GLU A 1 246 ? -18.359 -15.938 -11.945 1 49.62 246 GLU A O 1
ATOM 1855 N N . ALA A 1 247 ? -17.484 -18.094 -12.047 1 43.16 247 ALA A N 1
ATOM 1856 C CA . ALA A 1 247 ? -18.484 -18.547 -11.086 1 43.16 247 ALA A CA 1
ATOM 1857 C C . ALA A 1 247 ? -18.219 -17.938 -9.703 1 43.16 247 ALA A C 1
ATOM 1859 O O . ALA A 1 247 ? -19.125 -17.875 -8.867 1 43.16 247 ALA A O 1
ATOM 1860 N N . ASN A 1 248 ? -17.062 -17.516 -9.555 1 45.66 248 ASN A N 1
ATOM 1861 C CA . ASN A 1 248 ? -16.656 -17 -8.25 1 45.66 248 ASN A CA 1
ATOM 1862 C C . ASN A 1 248 ? -16.734 -15.477 -8.195 1 45.66 248 ASN A C 1
ATOM 1864 O O . ASN A 1 248 ? -16.344 -14.859 -7.203 1 45.66 248 ASN A O 1
ATOM 1868 N N . ILE A 1 249 ? -17.141 -14.883 -9.398 1 45.53 249 ILE A N 1
ATOM 1869 C CA . ILE A 1 249 ? -17.281 -13.43 -9.43 1 45.53 249 ILE A CA 1
ATOM 1870 C C . ILE A 1 249 ? -18.734 -13.055 -9.172 1 45.53 249 ILE A C 1
ATOM 1872 O O . ILE A 1 249 ? -19.656 -13.625 -9.773 1 45.53 249 ILE A O 1
ATOM 1876 N N . ILE A 1 250 ? -19.031 -12.164 -8.227 1 50.34 250 ILE A N 1
ATOM 1877 C CA . ILE A 1 250 ? -20.391 -11.641 -8.031 1 50.34 250 ILE A CA 1
ATOM 1878 C C . ILE A 1 250 ? -20.594 -10.43 -8.93 1 50.34 250 ILE A C 1
ATOM 1880 O O . ILE A 1 250 ? -19.734 -9.562 -9.031 1 50.34 250 ILE A O 1
ATOM 1884 N N . MET B 1 1 ? -20.734 16.422 -12.422 1 40.56 1 MET B N 1
ATOM 1885 C CA . MET B 1 1 ? -20.875 16.328 -10.969 1 40.56 1 MET B CA 1
ATOM 1886 C C . MET B 1 1 ? -21.703 17.5 -10.445 1 40.56 1 MET B C 1
ATOM 1888 O O . MET B 1 1 ? -21.562 17.906 -9.289 1 40.56 1 MET B O 1
ATOM 1892 N N . GLU B 1 2 ? -22.406 18.062 -11.156 1 48.53 2 GLU B N 1
ATOM 1893 C CA . GLU B 1 2 ? -23.109 19.328 -11 1 48.53 2 GLU B CA 1
ATOM 1894 C C . GLU B 1 2 ? -24.125 19.25 -9.875 1 48.53 2 GLU B C 1
ATOM 1896 O O . GLU B 1 2 ? -24.406 20.25 -9.203 1 48.53 2 GLU B O 1
ATOM 1901 N N . GLY B 1 3 ? -24.562 18.094 -9.414 1 52.41 3 GLY B N 1
ATOM 1902 C CA . GLY B 1 3 ? -25.703 18.172 -8.523 1 52.41 3 GLY B CA 1
ATOM 1903 C C . GLY B 1 3 ? -25.438 17.609 -7.141 1 52.41 3 GLY B C 1
ATOM 1904 O O . GLY B 1 3 ? -26.359 17.422 -6.344 1 52.41 3 GLY B O 1
ATOM 1905 N N . PHE B 1 4 ? -24.203 17.109 -6.871 1 61.97 4 PHE B N 1
ATOM 1906 C CA . PHE B 1 4 ? -24.016 16.469 -5.582 1 61.97 4 PHE B CA 1
ATOM 1907 C C . PHE B 1 4 ? -23.344 17.406 -4.59 1 61.97 4 PHE B C 1
ATOM 1909 O O . PHE B 1 4 ? -22.359 18.062 -4.918 1 61.97 4 PHE B O 1
ATOM 1916 N N . THR B 1 5 ? -24.281 17.938 -3.703 1 70.19 5 THR B N 1
ATOM 1917 C CA . THR B 1 5 ? -23.719 18.734 -2.623 1 70.19 5 THR B CA 1
ATOM 1918 C C . THR B 1 5 ? -23.188 17.844 -1.506 1 70.19 5 THR B C 1
ATOM 1920 O O . THR B 1 5 ? -23.906 16.969 -1.011 1 70.19 5 THR B O 1
ATOM 1923 N N . ARG B 1 6 ? -21.906 18.062 -1.239 1 77.75 6 ARG B N 1
ATOM 1924 C CA . ARG B 1 6 ? -21.312 17.281 -0.153 1 77.75 6 ARG B CA 1
ATOM 1925 C C . ARG B 1 6 ? -21.984 17.609 1.178 1 77.75 6 ARG B C 1
ATOM 1927 O O . ARG B 1 6 ? -22.625 18.656 1.327 1 77.75 6 ARG B O 1
ATOM 1934 N N . LEU B 1 7 ? -21.938 16.766 2.08 1 72.06 7 LEU B N 1
ATOM 1935 C CA . LEU B 1 7 ? -22.547 16.938 3.391 1 72.06 7 LEU B CA 1
ATOM 1936 C C . LEU B 1 7 ? -22.016 18.172 4.102 1 72.06 7 LEU B C 1
ATOM 1938 O O . LEU B 1 7 ? -22.75 18.844 4.824 1 72.06 7 LEU B O 1
ATOM 1942 N N . ASP B 1 8 ? -20.75 18.5 3.846 1 71.81 8 ASP B N 1
ATOM 1943 C CA . ASP B 1 8 ? -20.156 19.641 4.539 1 71.81 8 ASP B CA 1
ATOM 1944 C C . ASP B 1 8 ? -20.156 20.891 3.654 1 71.81 8 ASP B C 1
ATOM 1946 O O . ASP B 1 8 ? -19.562 21.906 4.016 1 71.81 8 ASP B O 1
ATOM 1950 N N . GLY B 1 9 ? -20.75 20.859 2.432 1 74.75 9 GLY B N 1
ATOM 1951 C CA . GLY B 1 9 ? -20.922 22 1.559 1 74.75 9 GLY B CA 1
ATOM 1952 C C . GLY B 1 9 ? -19.75 22.234 0.64 1 74.75 9 GLY B C 1
ATOM 1953 O O . GLY B 1 9 ? -19.766 23.141 -0.196 1 74.75 9 GLY B O 1
ATOM 1954 N N . ARG B 1 10 ? -18.75 21.328 0.74 1 80.81 10 ARG B N 1
ATOM 1955 C CA . ARG B 1 10 ? -17.562 21.516 -0.093 1 80.81 10 ARG B CA 1
ATOM 1956 C C . ARG B 1 10 ? -17.828 21.047 -1.523 1 80.81 10 ARG B C 1
ATOM 1958 O O . ARG B 1 10 ? -18.719 20.25 -1.769 1 80.81 10 ARG B O 1
ATOM 1965 N N . ALA B 1 11 ? -16.984 21.766 -2.357 1 79.69 11 ALA B N 1
ATOM 1966 C CA . ALA B 1 11 ? -16.984 21.281 -3.734 1 79.69 11 ALA B CA 1
ATOM 1967 C C . ALA B 1 11 ? -16.281 19.922 -3.836 1 79.69 11 ALA B C 1
ATOM 1969 O O . ALA B 1 11 ? -15.625 19.484 -2.887 1 79.69 11 ALA B O 1
ATOM 1970 N N . TYR B 1 12 ? -16.375 19.281 -4.949 1 78.69 12 TYR B N 1
ATOM 1971 C CA . TYR B 1 12 ? -15.844 17.953 -5.16 1 78.69 12 TYR B CA 1
ATOM 1972 C C . TYR B 1 12 ? -14.328 17.938 -5 1 78.69 12 TYR B C 1
ATOM 1974 O O . TYR B 1 12 ? -13.75 16.969 -4.504 1 78.69 12 TYR B O 1
ATOM 1982 N N . SER B 1 13 ? -13.734 19.109 -5.379 1 82 13 SER B N 1
ATOM 1983 C CA . SER B 1 13 ? -12.273 19.156 -5.367 1 82 13 SER B CA 1
ATOM 1984 C C . SER B 1 13 ? -11.758 20.047 -4.246 1 82 13 SER B C 1
ATOM 1986 O O . SER B 1 13 ? -10.602 20.453 -4.262 1 82 13 SER B O 1
ATOM 1988 N N . GLU B 1 14 ? -12.664 20.312 -3.299 1 84.31 14 GLU B N 1
ATOM 1989 C CA . GLU B 1 14 ? -12.258 21.203 -2.213 1 84.31 14 GLU B CA 1
ATOM 1990 C C . GLU B 1 14 ? -11.695 20.422 -1.034 1 84.31 14 GLU B C 1
ATOM 1992 O O . GLU B 1 14 ? -12.242 19.375 -0.661 1 84.31 14 GLU B O 1
ATOM 1997 N N . LEU B 1 15 ? -10.625 20.922 -0.535 1 88.81 15 LEU B N 1
ATOM 1998 C CA . LEU B 1 15 ? -9.953 20.281 0.593 1 88.81 15 LEU B CA 1
ATOM 1999 C C . LEU B 1 15 ? -10.508 20.797 1.917 1 88.81 15 LEU B C 1
ATOM 2001 O O . LEU B 1 15 ? -10.883 21.969 2.021 1 88.81 15 LEU B O 1
ATOM 2005 N N . ARG B 1 16 ? -10.5 19.953 2.879 1 89.81 16 ARG B N 1
ATOM 2006 C CA . ARG B 1 16 ? -10.742 20.438 4.234 1 89.81 16 ARG B CA 1
ATOM 2007 C C . ARG B 1 16 ? -9.602 21.328 4.719 1 89.81 16 ARG B C 1
ATOM 2009 O O . ARG B 1 16 ? -8.461 21.172 4.273 1 89.81 16 ARG B O 1
ATOM 2016 N N . PRO B 1 17 ? -10.031 22.234 5.598 1 89.31 17 PRO B N 1
ATOM 2017 C CA . PRO B 1 17 ? -8.945 23.062 6.137 1 89.31 17 PRO B CA 1
ATOM 2018 C C . PRO B 1 17 ? -7.938 22.25 6.949 1 89.31 17 PRO B C 1
ATOM 2020 O O . PRO B 1 17 ? -8.305 21.281 7.613 1 89.31 17 PRO B O 1
ATOM 2023 N N . ILE B 1 18 ? -6.711 22.641 6.809 1 90.94 18 ILE B N 1
ATOM 2024 C CA . ILE B 1 18 ? -5.641 21.953 7.52 1 90.94 18 ILE B CA 1
ATOM 2025 C C . ILE B 1 18 ? -4.977 22.891 8.516 1 90.94 18 ILE B C 1
ATOM 2027 O O . ILE B 1 18 ? -4.801 24.078 8.227 1 90.94 18 ILE B O 1
ATOM 2031 N N . ASP B 1 19 ? -4.777 22.438 9.719 1 91.19 19 ASP B N 1
ATOM 2032 C CA . ASP B 1 19 ? -4.023 23.156 10.75 1 91.19 19 ASP B CA 1
ATOM 2033 C C . ASP B 1 19 ? -2.807 22.344 11.195 1 91.19 19 ASP B C 1
ATOM 2035 O O . ASP B 1 19 ? -2.93 21.156 11.531 1 91.19 19 ASP B O 1
ATOM 2039 N N . VAL B 1 20 ? -1.725 22.906 11.062 1 92.31 20 VAL B N 1
ATOM 2040 C CA . VAL B 1 20 ? -0.476 22.234 11.414 1 92.31 20 VAL B CA 1
ATOM 2041 C C . VAL B 1 20 ? 0.177 22.938 12.602 1 92.31 20 VAL B C 1
ATOM 2043 O O . VAL B 1 20 ? 0.413 24.156 12.555 1 92.31 20 VAL B O 1
ATOM 2046 N N . GLN B 1 21 ? 0.405 22.234 13.641 1 90.81 21 GLN B N 1
ATOM 2047 C CA . GLN B 1 21 ? 1.134 22.734 14.805 1 90.81 21 GLN B CA 1
ATOM 2048 C C . GLN B 1 21 ? 2.514 22.094 14.906 1 90.81 21 GLN B C 1
ATOM 2050 O O . GLN B 1 21 ? 2.633 20.875 14.953 1 90.81 21 GLN B O 1
ATOM 2055 N N . LEU B 1 22 ? 3.5 22.891 14.93 1 90.12 22 LEU B N 1
ATOM 2056 C CA . LEU B 1 22 ? 4.871 22.406 14.977 1 90.12 22 LEU B CA 1
ATOM 2057 C C . LEU B 1 22 ? 5.395 22.375 16.406 1 90.12 22 LEU B C 1
ATOM 2059 O O . LEU B 1 22 ? 5.215 23.344 17.141 1 90.12 22 LEU B O 1
ATOM 2063 N N . ASN B 1 23 ? 5.949 21.266 16.766 1 87.56 23 ASN B N 1
ATOM 2064 C CA . ASN B 1 23 ? 6.574 21.031 18.062 1 87.56 23 ASN B CA 1
ATOM 2065 C C . ASN B 1 23 ? 5.625 21.344 19.219 1 87.56 23 ASN B C 1
ATOM 2067 O O . ASN B 1 23 ? 5.977 22.094 20.125 1 87.56 23 ASN B O 1
ATOM 2071 N N . PRO B 1 24 ? 4.449 20.75 19.172 1 85.19 24 PRO B N 1
ATOM 2072 C CA . PRO B 1 24 ? 3.521 20.953 20.281 1 85.19 24 PRO B CA 1
ATOM 2073 C C . PRO B 1 24 ? 3.975 20.281 21.578 1 85.19 24 PRO B C 1
ATOM 2075 O O . PRO B 1 24 ? 3.494 20.625 22.656 1 85.19 24 PRO B O 1
ATOM 2078 N N . LEU B 1 25 ? 4.863 19.328 21.422 1 85.31 25 LEU B N 1
ATOM 2079 C CA . LEU B 1 25 ? 5.344 18.578 22.578 1 85.31 25 LEU B CA 1
ATOM 2080 C C . LEU B 1 25 ? 6.758 19.016 22.953 1 85.31 25 LEU B C 1
ATOM 2082 O O . LEU B 1 25 ? 7.562 19.359 22.078 1 85.31 25 LEU B O 1
ATOM 2086 N N . LYS B 1 26 ? 7.07 18.922 24.219 1 80.69 26 LYS B N 1
ATOM 2087 C CA . LYS B 1 26 ? 8.383 19.312 24.719 1 80.69 26 LYS B CA 1
ATOM 2088 C C . LYS B 1 26 ? 9.375 18.156 24.625 1 80.69 26 LYS B C 1
ATOM 2090 O O . LYS B 1 26 ? 10.586 18.359 24.656 1 80.69 26 LYS B O 1
ATOM 2095 N N . SER B 1 27 ? 8.93 17.031 24.406 1 79.62 27 SER B N 1
ATOM 2096 C CA . SER B 1 27 ? 9.727 15.805 24.484 1 79.62 27 SER B CA 1
ATOM 2097 C C . SER B 1 27 ? 10.602 15.641 23.25 1 79.62 27 SER B C 1
ATOM 2099 O O . SER B 1 27 ? 11.562 14.867 23.266 1 79.62 27 SER B O 1
ATOM 2101 N N . GLY B 1 28 ? 10.359 16.422 22.219 1 81.62 28 GLY B N 1
ATOM 2102 C CA . GLY B 1 28 ? 11.141 16.281 21 1 81.62 28 GLY B CA 1
ATOM 2103 C C . GLY B 1 28 ? 10.422 16.797 19.766 1 81.62 28 GLY B C 1
ATOM 2104 O O . GLY B 1 28 ? 9.352 17.406 19.859 1 81.62 28 GLY B O 1
ATOM 2105 N N . PRO B 1 29 ? 11.109 16.688 18.734 1 89.12 29 PRO B N 1
ATOM 2106 C CA . PRO B 1 29 ? 10.445 17.094 17.5 1 89.12 29 PRO B CA 1
ATOM 2107 C C . PRO B 1 29 ? 9.086 16.406 17.312 1 89.12 29 PRO B C 1
ATOM 2109 O O . PRO B 1 29 ? 8.977 15.195 17.438 1 89.12 29 PRO B O 1
ATOM 2112 N N . SER B 1 30 ? 8.094 17.156 17.25 1 92.56 30 SER B N 1
ATOM 2113 C CA . SER B 1 30 ? 6.727 16.672 17.141 1 92.56 30 SER B CA 1
ATOM 2114 C C . SER B 1 30 ? 5.887 17.562 16.234 1 92.56 30 SER B C 1
ATOM 2116 O O . SER B 1 30 ? 6.289 18.688 15.914 1 92.56 30 SER B O 1
ATOM 2118 N N . CYS B 1 31 ? 4.797 16.984 15.719 1 93.81 31 CYS B N 1
ATOM 2119 C CA . CYS B 1 31 ? 3.889 17.719 14.852 1 93.81 31 CYS B CA 1
ATOM 2120 C C . CYS B 1 31 ? 2.451 17.25 15.031 1 93.81 31 CYS B C 1
ATOM 2122 O O . CYS B 1 31 ? 2.203 16.047 15.172 1 93.81 31 CYS B O 1
ATOM 2124 N N . ARG B 1 32 ? 1.618 18.234 15.109 1 94.19 32 ARG B N 1
ATOM 2125 C CA . ARG B 1 32 ? 0.194 17.906 15.117 1 94.19 32 ARG B CA 1
ATOM 2126 C C . ARG B 1 32 ? -0.488 18.422 13.852 1 94.19 32 ARG B C 1
ATOM 2128 O O . ARG B 1 32 ? -0.315 19.578 13.469 1 94.19 32 ARG B O 1
ATOM 2135 N N . ILE B 1 33 ? -1.161 17.562 13.195 1 94.81 33 ILE B N 1
ATOM 2136 C CA . ILE B 1 33 ? -1.927 17.938 12.016 1 94.81 33 ILE B CA 1
ATOM 2137 C C . ILE B 1 33 ? -3.416 17.719 12.266 1 94.81 33 ILE B C 1
ATOM 2139 O O . ILE B 1 33 ? -3.824 16.641 12.719 1 94.81 33 ILE B O 1
ATOM 2143 N N . ASN B 1 34 ? -4.145 18.734 12.016 1 93.44 34 ASN B N 1
ATOM 2144 C CA . ASN B 1 34 ? -5.602 18.703 12.094 1 93.44 34 ASN B CA 1
ATOM 2145 C C . ASN B 1 34 ? -6.242 19.031 10.75 1 93.44 34 ASN B C 1
ATOM 2147 O O . ASN B 1 34 ? -5.918 20.047 10.141 1 93.44 34 ASN B O 1
ATOM 2151 N N . VAL B 1 35 ? -7.031 18.156 10.305 1 92.44 35 VAL B N 1
ATOM 2152 C CA . VAL B 1 35 ? -7.77 18.359 9.062 1 92.44 35 VAL B CA 1
ATOM 2153 C C . VAL B 1 35 ? -9.266 18.422 9.352 1 92.44 35 VAL B C 1
ATOM 2155 O O . VAL B 1 35 ? -9.812 17.516 9.992 1 92.44 35 VAL B O 1
ATOM 2158 N N . GLY B 1 36 ? -9.852 19.484 8.859 1 87.31 36 GLY B N 1
ATOM 2159 C CA . GLY B 1 36 ? -11.273 19.672 9.109 1 87.31 36 GLY B CA 1
ATOM 2160 C C . GLY B 1 36 ? -11.547 20.797 10.109 1 87.31 36 GLY B C 1
ATOM 2161 O O . GLY B 1 36 ? -10.617 21.422 10.617 1 87.31 36 GLY B O 1
ATOM 2162 N N . ASP B 1 37 ? -12.742 21.422 10.32 1 67.94 37 ASP B N 1
ATOM 2163 C CA . ASP B 1 37 ? -13.141 22.562 11.141 1 67.94 37 ASP B CA 1
ATOM 2164 C C . ASP B 1 37 ? -12.938 22.281 12.625 1 67.94 37 ASP B C 1
ATOM 2166 O O . ASP B 1 37 ? -13.477 21.312 13.148 1 67.94 37 ASP B O 1
ATOM 2170 N N . CYS B 1 38 ? -11.609 22.625 13.258 1 51.78 38 CYS B N 1
ATOM 2171 C CA . CYS B 1 38 ? -11.43 22.609 14.703 1 51.78 38 CYS B CA 1
ATOM 2172 C C . CYS B 1 38 ? -12.32 23.641 15.383 1 51.78 38 CYS B C 1
ATOM 2174 O O . CYS B 1 38 ? -12.125 23.953 16.562 1 51.78 38 CYS B O 1
ATOM 2176 N N . SER B 1 39 ? -12.836 24.516 14.914 1 44.19 39 SER B N 1
ATOM 2177 C CA . SER B 1 39 ? -13.352 25.547 15.82 1 44.19 39 SER B CA 1
ATOM 2178 C C . SER B 1 39 ? -13.742 24.938 17.172 1 44.19 39 SER B C 1
ATOM 2180 O O . SER B 1 39 ? -13.852 23.719 17.297 1 44.19 39 SER B O 1
ATOM 2182 N N . GLY B 1 40 ? -14.445 26 18.234 1 36.22 40 GLY B N 1
ATOM 2183 C CA . GLY B 1 40 ? -14.898 25.906 19.609 1 36.22 40 GLY B CA 1
ATOM 2184 C C . GLY B 1 40 ? -15.234 24.484 20.047 1 36.22 40 GLY B C 1
ATOM 2185 O O . GLY B 1 40 ? -14.914 23.531 19.328 1 36.22 40 GLY B O 1
ATOM 2186 N N . ASP B 1 41 ? -16.391 24.641 21.141 1 34.22 41 ASP B N 1
ATOM 2187 C CA . ASP B 1 41 ? -17.141 23.578 21.781 1 34.22 41 ASP B CA 1
ATOM 2188 C C . ASP B 1 41 ? -17.469 22.469 20.781 1 34.22 41 ASP B C 1
ATOM 2190 O O . ASP B 1 41 ? -18.641 22.203 20.484 1 34.22 41 ASP B O 1
ATOM 2194 N N . CYS B 1 42 ? -16.984 22.703 19.688 1 33.06 42 CYS B N 1
ATOM 2195 C CA . CYS B 1 42 ? -17.688 21.844 18.75 1 33.06 42 CYS B CA 1
ATOM 2196 C C . CYS B 1 42 ? -17.703 20.391 19.234 1 33.06 42 CYS B C 1
ATOM 2198 O O . CYS B 1 42 ? -16.656 19.766 19.375 1 33.06 42 CYS B O 1
ATOM 2200 N N . GLY B 1 43 ? -18.062 20.078 20.125 1 34.88 43 GLY B N 1
ATOM 2201 C CA . GLY B 1 43 ? -18.766 18.859 20.516 1 34.88 43 GLY B CA 1
ATOM 2202 C C . GLY B 1 43 ? -19.125 17.984 19.328 1 34.88 43 GLY B C 1
ATOM 2203 O O . GLY B 1 43 ? -19.75 16.922 19.5 1 34.88 43 GLY B O 1
ATOM 2204 N N . GLY B 1 44 ? -19.578 18.672 18.156 1 36.25 44 GLY B N 1
ATOM 2205 C CA . GLY B 1 44 ? -20.391 17.844 17.297 1 36.25 44 GLY B CA 1
ATOM 2206 C C . GLY B 1 44 ? -19.609 16.75 16.609 1 36.25 44 GLY B C 1
ATOM 2207 O O . GLY B 1 44 ? -18.391 16.688 16.719 1 36.25 44 GLY B O 1
ATOM 2208 N N . SER B 1 45 ? -20.203 16.078 15.484 1 41.16 45 SER B N 1
ATOM 2209 C CA . SER B 1 45 ? -20.375 14.789 14.82 1 41.16 45 SER B CA 1
ATOM 2210 C C . SER B 1 45 ? -19.203 14.492 13.883 1 41.16 45 SER B C 1
ATOM 2212 O O . SER B 1 45 ? -19.188 14.938 12.734 1 41.16 45 SER B O 1
ATOM 2214 N N . GLY B 1 46 ? -18.031 13.781 14.156 1 58.09 46 GLY B N 1
ATOM 2215 C CA . GLY B 1 46 ? -17.375 12.672 13.492 1 58.09 46 GLY B CA 1
ATOM 2216 C C . GLY B 1 46 ? -16.703 13.07 12.188 1 58.09 46 GLY B C 1
ATOM 2217 O O . GLY B 1 46 ? -16.469 12.219 11.32 1 58.09 46 GLY B O 1
ATOM 2218 N N . SER B 1 47 ? -16.266 14.648 11.977 1 76.31 47 SER B N 1
ATOM 2219 C CA . SER B 1 47 ? -15.852 14.93 10.609 1 76.31 47 SER B CA 1
ATOM 2220 C C . SER B 1 47 ? -14.375 15.336 10.555 1 76.31 47 SER B C 1
ATOM 2222 O O . SER B 1 47 ? -13.828 15.531 9.469 1 76.31 47 SER B O 1
ATOM 2224 N N . SER B 1 48 ? -13.656 15.547 11.758 1 88.5 48 SER B N 1
ATOM 2225 C CA . SER B 1 48 ? -12.266 15.984 11.719 1 88.5 48 SER B CA 1
ATOM 2226 C C . SER B 1 48 ? -11.32 14.82 11.992 1 88.5 48 SER B C 1
ATOM 2228 O O . SER B 1 48 ? -11.703 13.836 12.617 1 88.5 48 SER B O 1
ATOM 2230 N N . THR B 1 49 ? -10.141 14.977 11.445 1 93.06 49 THR B N 1
ATOM 2231 C CA . THR B 1 49 ? -9.07 14.031 11.719 1 93.06 49 THR B CA 1
ATOM 2232 C C . THR B 1 49 ? -7.852 14.742 12.297 1 93.06 49 THR B C 1
ATOM 2234 O O . THR B 1 49 ? -7.383 15.734 11.734 1 93.06 49 THR B O 1
ATOM 2237 N N . SER B 1 50 ? -7.438 14.266 13.492 1 94.62 50 SER B N 1
ATOM 2238 C CA . SER B 1 50 ? -6.301 14.875 14.172 1 94.62 50 SER B CA 1
ATOM 2239 C C . SER B 1 50 ? -5.281 13.82 14.594 1 94.62 50 SER B C 1
ATOM 2241 O O . SER B 1 50 ? -5.641 12.789 15.164 1 94.62 50 SER B O 1
ATOM 2243 N N . VAL B 1 51 ? -4.012 14.094 14.25 1 96.44 51 VAL B N 1
ATOM 2244 C CA . VAL B 1 51 ? -2.932 13.164 14.562 1 96.44 51 VAL B CA 1
ATOM 2245 C C . VAL B 1 51 ? -1.718 13.938 15.078 1 96.44 51 VAL B C 1
ATOM 2247 O O . VAL B 1 51 ? -1.37 14.992 14.539 1 96.44 51 VAL B O 1
ATOM 2250 N N . ILE B 1 52 ? -1.122 13.461 16.141 1 96.44 52 ILE B N 1
ATOM 2251 C CA . ILE B 1 52 ? 0.135 14.023 16.625 1 96.44 52 ILE B CA 1
ATOM 2252 C C . ILE B 1 52 ? 1.256 13 16.438 1 96.44 52 ILE B C 1
ATOM 2254 O O . ILE B 1 52 ? 1.068 11.812 16.703 1 96.44 52 ILE B O 1
ATOM 2258 N N . ALA B 1 53 ? 2.283 13.414 15.891 1 96.62 53 ALA B N 1
ATOM 2259 C CA . ALA B 1 53 ? 3.449 12.562 15.664 1 96.62 53 ALA B CA 1
ATOM 2260 C C . ALA B 1 53 ? 4.656 13.078 16.438 1 96.62 53 ALA B C 1
ATOM 2262 O O . ALA B 1 53 ? 4.848 14.281 16.594 1 96.62 53 ALA B O 1
ATOM 2263 N N . VAL B 1 54 ? 5.465 12.164 16.969 1 94.88 54 VAL B N 1
ATOM 2264 C CA . VAL B 1 54 ? 6.703 12.5 17.672 1 94.88 54 VAL B CA 1
ATOM 2265 C C . VAL B 1 54 ? 7.809 11.539 17.25 1 94.88 54 VAL B C 1
ATOM 2267 O O . VAL B 1 54 ? 7.547 10.359 16.969 1 94.88 54 VAL B O 1
ATOM 2270 N N . VAL B 1 55 ? 8.992 12.023 17.125 1 93.06 55 VAL B N 1
ATOM 2271 C CA . VAL B 1 55 ? 10.133 11.188 16.734 1 93.06 55 VAL B CA 1
ATOM 2272 C C . VAL B 1 55 ? 11.125 11.117 17.891 1 93.06 55 VAL B C 1
ATOM 2274 O O . VAL B 1 55 ? 11.391 12.117 18.562 1 93.06 55 VAL B O 1
ATOM 2277 N N . PHE B 1 56 ? 11.625 9.898 18.156 1 91.31 56 PHE B N 1
ATOM 2278 C CA . PHE B 1 56 ? 12.672 9.648 19.125 1 91.31 56 PHE B CA 1
ATOM 2279 C C . PHE B 1 56 ? 13.898 9.039 18.469 1 91.31 56 PHE B C 1
ATOM 2281 O O . PHE B 1 56 ? 13.773 8.211 17.562 1 91.31 56 PHE B O 1
ATOM 2288 N N . PHE B 1 57 ? 15.023 9.508 18.891 1 87.25 57 PHE B N 1
ATOM 2289 C CA . PHE B 1 57 ? 16.281 8.938 18.453 1 87.25 57 PHE B CA 1
ATOM 2290 C C . PHE B 1 57 ? 16.969 8.188 19.578 1 87.25 57 PHE B C 1
ATOM 2292 O O . PHE B 1 57 ? 17.016 8.672 20.719 1 87.25 57 PHE B O 1
ATOM 2299 N N . SER B 1 58 ? 17.25 6.992 19.344 1 84.31 58 SER B N 1
ATOM 2300 C CA . SER B 1 58 ? 18 6.219 20.312 1 84.31 58 SER B CA 1
ATOM 2301 C C . SER B 1 58 ? 19.141 5.441 19.656 1 84.31 58 SER B C 1
ATOM 2303 O O . SER B 1 58 ? 19.156 5.281 18.438 1 84.31 58 SER B O 1
ATOM 2305 N N . HIS B 1 59 ? 20.25 5.199 20.531 1 73.38 59 HIS B N 1
ATOM 2306 C CA . HIS B 1 59 ? 21.312 4.34 20.016 1 73.38 59 HIS B CA 1
ATOM 2307 C C . HIS B 1 59 ? 20.781 2.938 19.719 1 73.38 59 HIS B C 1
ATOM 2309 O O . HIS B 1 59 ? 19.984 2.4 20.484 1 73.38 59 HIS B O 1
ATOM 2315 N N . ASP B 1 60 ? 20.938 2.635 18.531 1 61.5 60 ASP B N 1
ATOM 2316 C CA . ASP B 1 60 ? 20.469 1.293 18.188 1 61.5 60 ASP B CA 1
ATOM 2317 C C . ASP B 1 60 ? 21.266 0.229 18.938 1 61.5 60 ASP B C 1
ATOM 2319 O O . ASP B 1 60 ? 22.391 -0.076 18.578 1 61.5 60 ASP B O 1
ATOM 2323 N N . ASN B 1 61 ? 21.062 0.099 20.328 1 52.75 61 ASN B N 1
ATOM 2324 C CA . ASN B 1 61 ? 21.766 -0.917 21.109 1 52.75 61 ASN B CA 1
ATOM 2325 C C . ASN B 1 61 ? 21.344 -2.326 20.703 1 52.75 61 ASN B C 1
ATOM 2327 O O . ASN B 1 61 ? 21.844 -3.311 21.25 1 52.75 61 ASN B O 1
ATOM 2331 N N . LYS B 1 62 ? 20.422 -2.408 20.031 1 49.16 62 LYS B N 1
ATOM 2332 C CA . LYS B 1 62 ? 20.125 -3.818 19.797 1 49.16 62 LYS B CA 1
ATOM 2333 C C . LYS B 1 62 ? 21.312 -4.523 19.141 1 49.16 62 LYS B C 1
ATOM 2335 O O . LYS B 1 62 ? 21.844 -4.062 18.141 1 49.16 62 LYS B O 1
ATOM 2340 N N . ASN B 1 63 ? 22.203 -5.184 20.078 1 40.09 63 ASN B N 1
ATOM 2341 C CA . ASN B 1 63 ? 23.219 -6.184 19.75 1 40.09 63 ASN B CA 1
ATOM 2342 C C . ASN B 1 63 ? 22.812 -7.016 18.531 1 40.09 63 ASN B C 1
ATOM 2344 O O . ASN B 1 63 ? 22.266 -8.109 18.672 1 40.09 63 ASN B O 1
ATOM 2348 N N . ARG B 1 64 ? 22.062 -6.512 17.609 1 42.34 64 ARG B N 1
ATOM 2349 C CA . ARG B 1 64 ? 21.938 -7.531 16.578 1 42.34 64 ARG B CA 1
ATOM 2350 C C . ARG B 1 64 ? 23.328 -8.031 16.156 1 42.34 64 ARG B C 1
ATOM 2352 O O . ARG B 1 64 ? 24.156 -7.254 15.688 1 42.34 64 ARG B O 1
ATOM 2359 N N . ASN B 1 65 ? 23.875 -8.883 16.938 1 38.12 65 ASN B N 1
ATOM 2360 C CA . ASN B 1 65 ? 25 -9.75 16.641 1 38.12 65 ASN B CA 1
ATOM 2361 C C . ASN B 1 65 ? 25.125 -10.016 15.141 1 38.12 65 ASN B C 1
ATOM 2363 O O . ASN B 1 65 ? 25.844 -10.93 14.727 1 38.12 65 ASN B O 1
ATOM 2367 N N . SER B 1 66 ? 24.125 -9.711 14.336 1 39.12 66 SER B N 1
ATOM 2368 C CA . SER B 1 66 ? 24.453 -10.258 13.023 1 39.12 66 SER B CA 1
ATOM 2369 C C . SER B 1 66 ? 25.641 -9.539 12.398 1 39.12 66 SER B C 1
ATOM 2371 O O . SER B 1 66 ? 25.719 -8.312 12.438 1 39.12 66 SER B O 1
ATOM 2373 N N . VAL B 1 67 ? 26.688 -10.023 12.062 1 35.56 67 VAL B N 1
ATOM 2374 C CA . VAL B 1 67 ? 27.859 -9.852 11.227 1 35.56 67 VAL B CA 1
ATOM 2375 C C . VAL B 1 67 ? 27.469 -9.219 9.898 1 35.56 67 VAL B C 1
ATOM 2377 O O . VAL B 1 67 ? 26.672 -9.789 9.141 1 35.56 67 VAL B O 1
ATOM 2380 N N . GLY B 1 68 ? 27.516 -7.766 9.734 1 43 68 GLY B N 1
ATOM 2381 C CA . GLY B 1 68 ? 27.375 -7 8.508 1 43 68 GLY B CA 1
ATOM 2382 C C . GLY B 1 68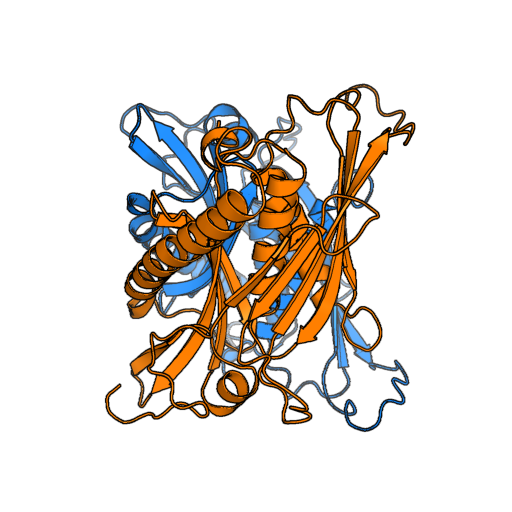 ? 26.281 -5.953 8.57 1 43 68 GLY B C 1
ATOM 2383 O O . GLY B 1 68 ? 26.094 -5.188 7.629 1 43 68 GLY B O 1
ATOM 2384 N N . SER B 1 69 ? 25.359 -6.074 9.484 1 47.09 69 SER B N 1
ATOM 2385 C CA . SER B 1 69 ? 24.344 -5.047 9.648 1 47.09 69 SER B CA 1
ATOM 2386 C C . SER B 1 69 ? 24.859 -3.883 10.484 1 47.09 69 SER B C 1
ATOM 2388 O O . SER B 1 69 ? 24.078 -3.207 11.164 1 47.09 69 SER B O 1
ATOM 2390 N N . PHE B 1 70 ? 26.078 -3.73 10.703 1 47.22 70 PHE B N 1
ATOM 2391 C CA . PHE B 1 70 ? 26.719 -2.854 11.68 1 47.22 70 PHE B CA 1
ATOM 2392 C C . PHE B 1 70 ? 26.344 -1.398 11.422 1 47.22 70 PHE B C 1
ATOM 2394 O O . PHE B 1 70 ? 26.391 -0.567 12.328 1 47.22 70 PHE B O 1
ATOM 2401 N N . HIS B 1 71 ? 25.781 -1.092 10.258 1 57.22 71 HIS B N 1
ATOM 2402 C CA . HIS B 1 71 ? 25.844 0.357 10.102 1 57.22 71 HIS B CA 1
ATOM 2403 C C . HIS B 1 71 ? 24.547 0.898 9.508 1 57.22 71 HIS B C 1
ATOM 2405 O O . HIS B 1 71 ? 24.531 1.968 8.898 1 57.22 71 HIS B O 1
ATOM 2411 N N . LYS B 1 72 ? 23.406 0.122 9.664 1 64.06 72 LYS B N 1
ATOM 2412 C CA . LYS B 1 72 ? 22.234 0.733 9.031 1 64.06 72 LYS B CA 1
ATOM 2413 C C . LYS B 1 72 ? 21.203 1.161 10.078 1 64.06 72 LYS B C 1
ATOM 2415 O O . LYS B 1 72 ? 21.047 0.504 11.109 1 64.06 72 LYS B O 1
ATOM 2420 N N . PRO B 1 73 ? 20.75 2.414 9.938 1 70.56 73 PRO B N 1
ATOM 2421 C CA . PRO B 1 73 ? 19.703 2.861 10.867 1 70.56 73 PRO B CA 1
ATOM 2422 C C . PRO B 1 73 ? 18.469 1.957 10.852 1 70.56 73 PRO B C 1
ATOM 2424 O O . PRO B 1 73 ? 18.203 1.279 9.852 1 70.56 73 PRO B O 1
ATOM 2427 N N . THR B 1 74 ? 17.938 1.854 12.039 1 78.94 74 THR B N 1
ATOM 2428 C CA . THR B 1 74 ? 16.688 1.123 12.172 1 78.94 74 THR B CA 1
ATOM 2429 C C . THR B 1 74 ? 15.516 2.086 12.344 1 78.94 74 THR B C 1
ATOM 2431 O O . THR B 1 74 ? 15.664 3.16 12.93 1 78.94 74 THR B O 1
ATOM 2434 N N . PHE B 1 75 ? 14.438 1.734 11.758 1 84.75 75 PHE B N 1
ATOM 2435 C CA . PHE B 1 75 ? 13.234 2.561 11.836 1 84.75 75 PHE B CA 1
ATOM 2436 C C . PHE B 1 75 ? 12.094 1.792 12.492 1 84.75 75 PHE B C 1
ATOM 2438 O O . PHE B 1 75 ? 11.93 0.593 12.258 1 84.75 75 PHE B O 1
ATOM 2445 N N . GLU B 1 76 ? 11.359 2.467 13.305 1 86 76 GLU B N 1
ATOM 2446 C CA . GLU B 1 76 ? 10.141 1.92 13.883 1 86 76 GLU B CA 1
ATOM 2447 C C . GLU B 1 76 ? 9.008 2.949 13.859 1 86 76 GLU B C 1
ATOM 2449 O O . GLU B 1 76 ? 9.242 4.137 14.086 1 86 76 GLU B O 1
ATOM 2454 N N . VAL B 1 77 ? 7.797 2.457 13.578 1 89.56 77 VAL B N 1
ATOM 2455 C CA . VAL B 1 77 ? 6.621 3.318 13.547 1 89.56 77 VAL B CA 1
ATOM 2456 C C . VAL B 1 77 ? 5.488 2.674 14.344 1 89.56 77 VAL B C 1
ATOM 2458 O O . VAL B 1 77 ? 5.152 1.508 14.133 1 89.56 77 VAL B O 1
ATOM 2461 N N . TYR B 1 78 ? 5.016 3.41 15.266 1 90.19 78 TYR B N 1
ATOM 2462 C CA . TYR B 1 78 ? 3.869 2.957 16.047 1 90.19 78 TYR B CA 1
ATOM 2463 C C . TYR B 1 78 ? 2.711 3.943 15.938 1 90.19 78 TYR B C 1
ATOM 2465 O O . TYR B 1 78 ? 2.912 5.156 16.016 1 90.19 78 TYR B O 1
ATOM 2473 N N . VAL B 1 79 ? 1.538 3.369 15.719 1 92.12 79 VAL B N 1
ATOM 2474 C CA . VAL B 1 79 ? 0.331 4.184 15.641 1 92.12 79 VAL B CA 1
ATOM 2475 C C . VAL B 1 79 ? -0.641 3.773 16.75 1 92.12 79 VAL B C 1
ATOM 2477 O O . VAL B 1 79 ? -1.004 2.6 16.859 1 92.12 79 VAL B O 1
ATOM 2480 N N . ARG B 1 80 ? -0.979 4.672 17.531 1 89.5 80 ARG B N 1
ATOM 2481 C CA . ARG B 1 80 ? -1.988 4.445 18.562 1 89.5 80 ARG B CA 1
ATOM 2482 C C . ARG B 1 80 ? -3.334 5.031 18.156 1 89.5 80 ARG B C 1
ATOM 2484 O O . ARG B 1 80 ? -3.439 6.234 17.891 1 89.5 80 ARG B O 1
ATOM 2491 N N . PRO B 1 81 ? -4.316 4.145 18.156 1 88 81 PRO B N 1
ATOM 2492 C CA . PRO B 1 81 ? -5.629 4.645 17.75 1 88 81 PRO B CA 1
ATOM 2493 C C . PRO B 1 81 ? -6.262 5.57 18.781 1 88 81 PRO B C 1
ATOM 2495 O O . PRO B 1 81 ? -5.797 5.633 19.922 1 88 81 PRO B O 1
ATOM 2498 N N . ALA B 1 82 ? -7.273 6.352 18.297 1 79.75 82 ALA B N 1
ATOM 2499 C CA . ALA B 1 82 ? -7.973 7.281 19.188 1 79.75 82 ALA B CA 1
ATOM 2500 C C . ALA B 1 82 ? -8.695 6.539 20.312 1 79.75 82 ALA B C 1
ATOM 2502 O O . ALA B 1 82 ? -8.727 7 21.453 1 79.75 82 ALA B O 1
ATOM 2503 N N . ALA B 1 83 ? -9.281 5.449 19.844 1 76.06 83 ALA B N 1
ATOM 2504 C CA . ALA B 1 83 ? -10 4.66 20.844 1 76.06 83 ALA B CA 1
ATOM 2505 C C . ALA B 1 83 ? -9.859 3.168 20.562 1 76.06 83 ALA B C 1
ATOM 2507 O O . ALA B 1 83 ? -9.711 2.752 19.406 1 76.06 83 ALA B O 1
ATOM 2508 N N . GLY B 1 84 ? -9.875 2.42 21.625 1 71.81 84 GLY B N 1
ATOM 2509 C CA . GLY B 1 84 ? -9.914 0.973 21.484 1 71.81 84 GLY B CA 1
ATOM 2510 C C . GLY B 1 84 ? -8.547 0.356 21.25 1 71.81 84 GLY B C 1
ATOM 2511 O O . GLY B 1 84 ? -7.531 1.056 21.281 1 71.81 84 GLY B O 1
ATOM 2512 N N . PRO B 1 85 ? -8.508 -0.887 21.219 1 68.69 85 PRO B N 1
ATOM 2513 C CA . PRO B 1 85 ? -7.242 -1.6 21.016 1 68.69 85 PRO B CA 1
ATOM 2514 C C . PRO B 1 85 ? -6.715 -1.476 19.594 1 68.69 85 PRO B C 1
ATOM 2516 O O . PRO B 1 85 ? -7.449 -1.061 18.688 1 68.69 85 PRO B O 1
ATOM 2519 N N . VAL B 1 86 ? -5.453 -1.71 19.469 1 65.88 86 VAL B N 1
ATOM 2520 C CA . VAL B 1 86 ? -4.82 -1.722 18.141 1 65.88 86 VAL B CA 1
ATOM 2521 C C . VAL B 1 86 ? -5.367 -2.881 17.312 1 65.88 86 VAL B C 1
ATOM 2523 O O . VAL B 1 86 ? -5.168 -4.047 17.656 1 65.88 86 VAL B O 1
ATOM 2526 N N . LYS B 1 87 ? -6.09 -2.492 16.344 1 63.56 87 LYS B N 1
ATOM 2527 C CA . LYS B 1 87 ? -6.68 -3.49 15.461 1 63.56 87 LYS B CA 1
ATOM 2528 C C . LYS B 1 87 ? -5.785 -3.752 14.258 1 63.56 87 LYS B C 1
ATOM 2530 O O . LYS B 1 87 ? -4.773 -3.072 14.07 1 63.56 87 LYS B O 1
ATOM 2535 N N . GLY B 1 88 ? -6.062 -4.707 13.516 1 63.31 88 GLY B N 1
ATOM 2536 C CA . GLY B 1 88 ? -5.285 -5.145 12.367 1 63.31 88 GLY B CA 1
ATOM 2537 C C . GLY B 1 88 ? -5.023 -4.039 11.367 1 63.31 88 GLY B C 1
ATOM 2538 O O . GLY B 1 88 ? -3.916 -3.924 10.836 1 63.31 88 GLY B O 1
ATOM 2539 N N . HIS B 1 89 ? -6 -3.182 11.227 1 67.69 89 HIS B N 1
ATOM 2540 C CA . HIS B 1 89 ? -5.836 -2.145 10.219 1 67.69 89 HIS B CA 1
ATOM 2541 C C . HIS B 1 89 ? -4.801 -1.111 10.648 1 67.69 89 HIS B C 1
ATOM 2543 O O . HIS B 1 89 ? -4.129 -0.512 9.805 1 67.69 89 HIS B O 1
ATOM 2549 N N . ILE B 1 90 ? -4.652 -0.938 11.961 1 76.69 90 ILE B N 1
ATOM 2550 C CA . ILE B 1 90 ? -3.65 -0.017 12.484 1 76.69 90 ILE B CA 1
ATOM 2551 C C . ILE B 1 90 ? -2.254 -0.587 12.25 1 76.69 90 ILE B C 1
ATOM 2553 O O . ILE B 1 90 ? -1.332 0.144 11.883 1 76.69 90 ILE B O 1
ATOM 2557 N N . ARG B 1 91 ? -2.18 -1.794 12.383 1 72.81 91 ARG B N 1
ATOM 2558 C CA . ARG B 1 91 ? -0.897 -2.443 12.125 1 72.81 91 ARG B CA 1
ATOM 2559 C C . ARG B 1 91 ? -0.516 -2.346 10.656 1 72.81 91 ARG B C 1
ATOM 2561 O O . ARG B 1 91 ? 0.659 -2.176 10.32 1 72.81 91 ARG B O 1
ATOM 2568 N N . GLY B 1 92 ? -1.443 -2.461 9.875 1 76.06 92 GLY B N 1
ATOM 2569 C CA . GLY B 1 92 ? -1.215 -2.266 8.453 1 76.06 92 GLY B CA 1
ATOM 2570 C C . GLY B 1 92 ? -0.715 -0.874 8.117 1 76.06 92 GLY B C 1
ATOM 2571 O O . GLY B 1 92 ? 0.229 -0.719 7.336 1 76.06 92 GLY B O 1
ATOM 2572 N N . MET B 1 93 ? -1.368 -0.015 8.766 1 85.12 93 MET B N 1
ATOM 2573 C CA . MET B 1 93 ? -0.966 1.373 8.555 1 85.12 93 MET B CA 1
ATOM 2574 C C . MET B 1 93 ? 0.472 1.597 9.008 1 85.12 93 MET B C 1
ATOM 2576 O O . MET B 1 93 ? 1.247 2.268 8.328 1 85.12 93 MET B O 1
ATOM 2580 N N . GLU B 1 94 ? 0.783 0.994 10.156 1 85.44 94 GLU B N 1
ATOM 2581 C CA . GLU B 1 94 ? 2.143 1.114 10.672 1 85.44 94 GLU B CA 1
ATOM 2582 C C . GLU B 1 94 ? 3.166 0.616 9.656 1 85.44 94 GLU B C 1
ATOM 2584 O O . GLU B 1 94 ? 4.211 1.241 9.461 1 85.44 94 GLU B O 1
ATOM 2589 N N . CYS B 1 95 ? 2.816 -0.368 9.062 1 79.88 95 CYS B N 1
ATOM 2590 C CA . CYS B 1 95 ? 3.738 -0.964 8.102 1 79.88 95 CYS B CA 1
ATOM 2591 C C . CYS B 1 95 ? 3.91 -0.068 6.879 1 79.88 95 CYS B C 1
ATOM 2593 O O . CYS B 1 95 ? 5.027 0.11 6.387 1 79.88 95 CYS B O 1
ATOM 2595 N N . VAL B 1 96 ? 2.816 0.426 6.43 1 83.94 96 VAL B N 1
ATOM 2596 C CA . VAL B 1 96 ? 2.871 1.324 5.281 1 83.94 96 VAL B CA 1
ATOM 2597 C C . VAL B 1 96 ? 3.688 2.564 5.633 1 83.94 96 VAL B C 1
ATOM 2599 O O . VAL B 1 96 ? 4.523 3.012 4.84 1 83.94 96 VAL B O 1
ATOM 2602 N N . LEU B 1 97 ? 3.484 3.041 6.75 1 91.5 97 LEU B N 1
ATOM 2603 C CA . LEU B 1 97 ? 4.207 4.219 7.211 1 91.5 97 LEU B CA 1
ATOM 2604 C C . LEU B 1 97 ? 5.695 3.924 7.363 1 91.5 97 LEU B C 1
ATOM 2606 O O . LEU B 1 97 ? 6.535 4.734 6.969 1 91.5 97 LEU B O 1
ATOM 2610 N N . LEU B 1 98 ? 5.973 2.797 7.934 1 87 98 LEU B N 1
ATOM 2611 C CA . LEU B 1 98 ? 7.363 2.398 8.125 1 87 98 LEU B CA 1
ATOM 2612 C C . LEU B 1 98 ? 8.086 2.295 6.789 1 87 98 LEU B C 1
ATOM 2614 O O . LEU B 1 98 ? 9.18 2.842 6.629 1 87 98 LEU B O 1
ATOM 2618 N N . LYS B 1 99 ? 7.488 1.66 5.871 1 81.94 99 LYS B N 1
ATOM 2619 C CA . LYS B 1 99 ? 8.086 1.5 4.547 1 81.94 99 LYS B CA 1
ATOM 2620 C C . LYS B 1 99 ? 8.289 2.852 3.869 1 81.94 99 LYS B C 1
ATOM 2622 O O . LYS B 1 99 ? 9.312 3.078 3.223 1 81.94 99 LYS B O 1
ATOM 2627 N N . THR B 1 100 ? 7.305 3.646 4.012 1 87.94 100 THR B N 1
ATOM 2628 C CA . THR B 1 100 ? 7.395 4.98 3.428 1 87.94 100 THR B CA 1
ATOM 2629 C C . THR B 1 100 ? 8.531 5.773 4.059 1 87.94 100 THR B C 1
ATOM 2631 O O . THR B 1 100 ? 9.312 6.414 3.355 1 87.94 100 THR B O 1
ATOM 2634 N N . LEU B 1 101 ? 8.625 5.695 5.367 1 89.38 101 LEU B N 1
ATOM 2635 C CA . LEU B 1 101 ? 9.68 6.41 6.078 1 89.38 101 LEU B CA 1
ATOM 2636 C C . LEU B 1 101 ? 11.055 5.93 5.637 1 89.38 101 LEU B C 1
ATOM 2638 O O . LEU B 1 101 ? 11.945 6.742 5.379 1 89.38 101 LEU B O 1
ATOM 2642 N N . GLN B 1 102 ? 11.219 4.703 5.5 1 83.81 102 GLN B N 1
ATOM 2643 C CA . GLN B 1 102 ? 12.484 4.105 5.09 1 83.81 102 GLN B CA 1
ATOM 2644 C C . GLN B 1 102 ? 12.875 4.555 3.686 1 83.81 102 GLN B C 1
ATOM 2646 O O . GLN B 1 102 ? 14.055 4.742 3.395 1 83.81 102 GLN B O 1
ATOM 2651 N N . ARG B 1 103 ? 11.906 4.695 2.949 1 83.56 103 ARG B N 1
ATOM 2652 C CA . ARG B 1 103 ? 12.148 5.09 1.564 1 83.56 103 ARG B CA 1
ATOM 2653 C C . ARG B 1 103 ? 12.492 6.57 1.468 1 83.56 103 ARG B C 1
ATOM 2655 O O . ARG B 1 103 ? 13.258 6.98 0.593 1 83.56 103 ARG B O 1
ATOM 2662 N N . LEU B 1 104 ? 11.922 7.309 2.238 1 87.44 104 LEU B N 1
ATOM 2663 C CA . LEU B 1 104 ? 12.039 8.758 2.133 1 87.44 104 LEU B CA 1
ATOM 2664 C C . LEU B 1 104 ? 13.312 9.25 2.797 1 87.44 104 LEU B C 1
ATOM 2666 O O . LEU B 1 104 ? 13.922 10.219 2.338 1 87.44 104 LEU B O 1
ATOM 2670 N N . VAL B 1 105 ? 13.688 8.617 3.889 1 87.12 105 VAL B N 1
ATOM 2671 C CA . VAL B 1 105 ? 14.797 9.125 4.684 1 87.12 105 VAL B CA 1
ATOM 2672 C C . VAL B 1 105 ? 16.125 8.672 4.07 1 87.12 105 VAL B C 1
ATOM 2674 O O . VAL B 1 105 ? 16.281 7.5 3.701 1 87.12 105 VAL B O 1
ATOM 2677 N N . TYR B 1 106 ? 17.031 9.594 3.941 1 82 106 TYR B N 1
ATOM 2678 C CA . TYR B 1 106 ? 18.406 9.281 3.562 1 82 106 TYR B CA 1
ATOM 2679 C C . TYR B 1 106 ? 19.188 8.766 4.758 1 82 106 TYR B C 1
ATOM 2681 O O . TYR B 1 106 ? 19.656 9.539 5.59 1 82 106 TYR B O 1
ATOM 2689 N N . SER B 1 107 ? 19.344 7.402 4.82 1 75.94 107 SER B N 1
ATOM 2690 C CA . SER B 1 107 ? 19.828 6.766 6.039 1 75.94 107 SER B CA 1
ATOM 2691 C C . SER B 1 107 ? 21.359 6.719 6.066 1 75.94 107 SER B C 1
ATOM 2693 O O . SER B 1 107 ? 21.953 6.438 7.105 1 75.94 107 SER B O 1
ATOM 2695 N N . GLU B 1 108 ? 22.031 6.957 4.996 1 73.25 108 GLU B N 1
ATOM 2696 C CA . GLU B 1 108 ? 23.484 6.793 4.93 1 73.25 108 GLU B CA 1
ATOM 2697 C C . GLU B 1 108 ? 24.188 7.652 5.973 1 73.25 108 GLU B C 1
ATOM 2699 O O . GLU B 1 108 ? 25.266 7.305 6.441 1 73.25 108 GLU B O 1
ATOM 2704 N N . ASN B 1 109 ? 23.547 8.672 6.449 1 71.19 109 ASN B N 1
ATOM 2705 C CA . ASN B 1 109 ? 24.234 9.586 7.367 1 71.19 109 ASN B CA 1
ATOM 2706 C C . ASN B 1 109 ? 23.812 9.344 8.812 1 71.19 109 ASN B C 1
ATOM 2708 O O . ASN B 1 109 ? 24.312 10 9.727 1 71.19 109 ASN B O 1
ATOM 2712 N N . LEU B 1 110 ? 22.938 8.422 9.109 1 77.62 110 LEU B N 1
ATOM 2713 C CA . LEU B 1 110 ? 22.375 8.297 10.453 1 77.62 110 LEU B CA 1
ATOM 2714 C C . LEU B 1 110 ? 23.141 7.242 11.258 1 77.62 110 LEU B C 1
ATOM 2716 O O . LEU B 1 110 ? 23.031 7.203 12.484 1 77.62 110 LEU B O 1
ATOM 2720 N N . GLY B 1 111 ? 24.047 6.574 10.734 1 73.62 111 GLY B N 1
ATOM 2721 C CA . GLY B 1 111 ? 24.781 5.547 11.461 1 73.62 111 GLY B CA 1
ATOM 2722 C C . GLY B 1 111 ? 23.875 4.559 12.164 1 73.62 111 GLY B C 1
ATOM 2723 O O . GLY B 1 111 ? 22.781 4.25 11.68 1 73.62 111 GLY B O 1
ATOM 2724 N N . LYS B 1 112 ? 24.312 4.062 13.383 1 78.62 112 LYS B N 1
ATOM 2725 C CA . LYS B 1 112 ? 23.578 3.086 14.18 1 78.62 112 LYS B CA 1
ATOM 2726 C C . LYS B 1 112 ? 22.547 3.773 15.062 1 78.62 112 LYS B C 1
ATOM 2728 O O . LYS B 1 112 ? 22.672 3.783 16.281 1 78.62 112 LYS B O 1
ATOM 2733 N N . THR B 1 113 ? 21.688 4.414 14.438 1 83.44 113 THR B N 1
ATOM 2734 C CA . THR B 1 113 ? 20.641 5.148 15.148 1 83.44 113 THR B CA 1
ATOM 2735 C C . THR B 1 113 ? 19.281 4.5 14.93 1 83.44 113 THR B C 1
ATOM 2737 O O . THR B 1 113 ? 18.984 3.998 13.844 1 83.44 113 THR B O 1
ATOM 2740 N N . LEU B 1 114 ? 18.578 4.414 16 1 86.69 114 LEU B N 1
ATOM 2741 C CA . LEU B 1 114 ? 17.172 4.02 15.906 1 86.69 114 LEU B CA 1
ATOM 2742 C C . LEU B 1 114 ? 16.266 5.242 15.812 1 86.69 114 LEU B C 1
ATOM 2744 O O . LEU B 1 114 ? 16.312 6.125 16.672 1 86.69 114 LEU B O 1
ATOM 2748 N N . VAL B 1 115 ? 15.594 5.348 14.742 1 88.94 115 VAL B N 1
ATOM 2749 C CA . VAL B 1 115 ? 14.586 6.387 14.578 1 88.94 115 VAL B CA 1
ATOM 2750 C C . VAL B 1 115 ? 13.203 5.812 14.875 1 88.94 115 VAL B C 1
ATOM 2752 O O . VAL B 1 115 ? 12.688 4.984 14.125 1 88.94 115 VAL B O 1
ATOM 2755 N N . SER B 1 116 ? 12.656 6.25 15.977 1 90.56 116 SER B N 1
ATOM 2756 C CA . SER B 1 116 ? 11.344 5.746 16.391 1 90.56 116 SER B CA 1
ATOM 2757 C C . SER B 1 116 ? 10.273 6.816 16.234 1 90.56 116 SER B C 1
ATOM 2759 O O . SER B 1 116 ? 10.359 7.887 16.844 1 90.56 116 SER B O 1
ATOM 2761 N N . MET B 1 117 ? 9.273 6.516 15.414 1 94.62 117 MET B N 1
ATOM 2762 C CA . MET B 1 117 ? 8.141 7.406 15.188 1 94.62 117 MET B CA 1
ATOM 2763 C C . MET B 1 117 ? 6.906 6.914 15.938 1 94.62 117 MET B C 1
ATOM 2765 O O . MET B 1 117 ? 6.527 5.746 15.82 1 94.62 117 MET B O 1
ATOM 2769 N N . ARG B 1 118 ? 6.348 7.793 16.703 1 94.31 118 ARG B N 1
ATOM 2770 C CA . ARG B 1 118 ? 5.105 7.484 17.406 1 94.31 118 ARG B CA 1
ATOM 2771 C C . ARG B 1 118 ? 3.994 8.445 17 1 94.31 118 ARG B C 1
ATOM 2773 O O . ARG B 1 118 ? 4.16 9.664 17.078 1 94.31 118 ARG B O 1
ATOM 2780 N N . LEU B 1 119 ? 2.93 7.828 16.516 1 96.44 119 LEU B N 1
ATOM 2781 C CA . LEU B 1 119 ? 1.771 8.625 16.125 1 96.44 119 LEU B CA 1
ATOM 2782 C C . LEU B 1 119 ? 0.577 8.328 17.031 1 96.44 119 LEU B C 1
ATOM 2784 O O . LEU B 1 119 ? 0.255 7.164 17.266 1 96.44 119 LEU B O 1
ATOM 2788 N N . GLN B 1 120 ? 0.011 9.375 17.516 1 95.25 120 GLN B N 1
ATOM 2789 C CA . GLN B 1 120 ? -1.219 9.281 18.297 1 95.25 120 GLN B CA 1
ATOM 2790 C C . GLN B 1 120 ? -2.396 9.891 17.531 1 95.25 120 GLN B C 1
ATOM 2792 O O . GLN B 1 120 ? -2.406 11.094 17.266 1 95.25 120 GLN B O 1
ATOM 2797 N N . VAL B 1 121 ? -3.322 9.008 17.219 1 94.81 121 VAL B N 1
ATOM 2798 C CA . VAL B 1 121 ? -4.543 9.5 16.594 1 94.81 121 VAL B CA 1
ATOM 2799 C C . VAL B 1 121 ? -5.457 10.117 17.641 1 94.81 121 VAL B C 1
ATOM 2801 O O . VAL B 1 121 ? -5.816 9.461 18.625 1 94.81 121 VAL B O 1
ATOM 2804 N N . LEU B 1 122 ? -5.785 11.359 17.484 1 93.25 122 LEU B N 1
ATOM 2805 C CA . LEU B 1 122 ? -6.66 12.047 18.422 1 93.25 122 LEU B CA 1
ATOM 2806 C C . LEU B 1 122 ? -8.117 11.961 17.969 1 93.25 122 LEU B C 1
ATOM 2808 O O . LEU B 1 122 ? -9.016 11.758 18.797 1 93.25 122 LEU B O 1
ATOM 2812 N N . GLU B 1 123 ? -8.344 12.148 16.766 1 91.88 123 GLU B N 1
ATOM 2813 C CA . GLU B 1 123 ? -9.648 12.07 16.125 1 91.88 123 GLU B CA 1
ATOM 2814 C C . GLU B 1 123 ? -9.539 11.445 14.734 1 91.88 123 GLU B C 1
ATOM 2816 O O . GLU B 1 123 ? -8.578 11.695 14.008 1 91.88 123 GLU B O 1
ATOM 2821 N N . ASP B 1 124 ? -10.516 10.695 14.461 1 90.81 124 ASP B N 1
ATOM 2822 C CA . ASP B 1 124 ? -10.547 10.055 13.148 1 90.81 124 ASP B CA 1
ATOM 2823 C C . ASP B 1 124 ? -11.867 10.344 12.43 1 90.81 124 ASP B C 1
ATOM 2825 O O . ASP B 1 124 ? -12.852 9.633 12.617 1 90.81 124 ASP B O 1
ATOM 2829 N N . GLY B 1 125 ? -11.805 11.414 11.555 1 88.81 125 GLY B N 1
ATOM 2830 C CA . GLY B 1 125 ? -12.969 11.781 10.773 1 88.81 125 GLY B CA 1
ATOM 2831 C C . GLY B 1 125 ? -12.82 11.484 9.289 1 88.81 125 GLY B C 1
ATOM 2832 O O . GLY B 1 125 ? -13.516 12.07 8.461 1 88.81 125 GLY B O 1
ATOM 2833 N N . GLY B 1 126 ? -11.852 10.75 8.961 1 90 126 GLY B N 1
ATOM 2834 C CA . GLY B 1 126 ? -11.648 10.398 7.566 1 90 126 GLY B CA 1
ATOM 2835 C C . GLY B 1 126 ? -10.234 10.664 7.09 1 90 126 GLY B C 1
ATOM 2836 O O . GLY B 1 126 ? -9.586 11.609 7.543 1 90 126 GLY B O 1
ATOM 2837 N N . GLY B 1 127 ? -9.773 9.836 6.195 1 92.38 127 GLY B N 1
ATOM 2838 C CA . GLY B 1 127 ? -8.461 10.016 5.613 1 92.38 127 GLY B CA 1
ATOM 2839 C C . GLY B 1 127 ? -7.332 9.812 6.605 1 92.38 127 GLY B C 1
ATOM 2840 O O . GLY B 1 127 ? -6.328 10.531 6.574 1 92.38 127 GLY B O 1
ATOM 2841 N N . LEU B 1 128 ? -7.512 8.922 7.426 1 92.69 128 LEU B N 1
ATOM 2842 C CA . LEU B 1 128 ? -6.59 8.758 8.539 1 92.69 128 LEU B CA 1
ATOM 2843 C C . LEU B 1 128 ? -5.188 8.422 8.047 1 92.69 128 LEU B C 1
ATOM 2845 O O . LEU B 1 128 ? -4.203 9 8.516 1 92.69 128 LEU B O 1
ATOM 2849 N N . LEU B 1 129 ? -5.055 7.559 7.117 1 93.69 129 LEU B N 1
ATOM 2850 C CA . LEU B 1 129 ? -3.742 7.16 6.621 1 93.69 129 LEU B CA 1
ATOM 2851 C C . LEU B 1 129 ? -2.998 8.352 6.031 1 93.69 129 LEU B C 1
ATOM 2853 O O . LEU B 1 129 ? -1.808 8.539 6.297 1 93.69 129 LEU B O 1
ATOM 2857 N N . SER B 1 130 ? -3.705 9.117 5.266 1 96.44 130 SER B N 1
ATOM 2858 C CA . SER B 1 130 ? -3.074 10.289 4.656 1 96.44 130 SER B CA 1
ATOM 2859 C C . SER B 1 130 ? -2.596 11.273 5.715 1 96.44 130 SER B C 1
ATOM 2861 O O . SER B 1 130 ? -1.488 11.805 5.617 1 96.44 130 SER B O 1
ATOM 2863 N N . VAL B 1 131 ? -3.422 11.539 6.691 1 96.12 131 VAL B N 1
ATOM 2864 C CA . VAL B 1 131 ? -3.07 12.484 7.746 1 96.12 131 VAL B CA 1
ATOM 2865 C C . VAL B 1 131 ? -1.876 11.953 8.539 1 96.12 131 VAL B C 1
ATOM 2867 O O . VAL B 1 131 ? -0.961 12.711 8.875 1 96.12 131 VAL B O 1
ATOM 2870 N N . CYS B 1 132 ? -1.883 10.664 8.789 1 96.56 132 CYS B N 1
ATOM 2871 C CA . CYS B 1 132 ? -0.767 10.039 9.492 1 96.56 132 CYS B CA 1
ATOM 2872 C C . CYS B 1 132 ? 0.523 10.172 8.695 1 96.56 132 CYS B C 1
ATOM 2874 O O . CYS B 1 132 ? 1.574 10.492 9.25 1 96.56 132 CYS B O 1
ATOM 2876 N N . MET B 1 133 ? 0.441 9.914 7.473 1 96.75 133 MET B N 1
ATOM 2877 C CA . MET B 1 133 ? 1.613 10.008 6.605 1 96.75 133 MET B CA 1
ATOM 2878 C C . MET B 1 133 ? 2.168 11.43 6.598 1 96.75 133 MET B C 1
ATOM 2880 O O . MET B 1 133 ? 3.377 11.633 6.742 1 96.75 133 MET B O 1
ATOM 2884 N N . ASN B 1 134 ? 1.276 12.359 6.477 1 96.94 134 ASN B N 1
ATOM 2885 C CA . ASN B 1 134 ? 1.702 13.758 6.414 1 96.94 134 ASN B CA 1
ATOM 2886 C C . ASN B 1 134 ? 2.287 14.227 7.742 1 96.94 134 ASN B C 1
ATOM 2888 O O . ASN B 1 134 ? 3.264 14.977 7.766 1 96.94 134 ASN B O 1
ATOM 2892 N N . ALA B 1 135 ? 1.665 13.805 8.805 1 96.5 135 ALA B N 1
ATOM 2893 C CA . ALA B 1 135 ? 2.211 14.117 10.125 1 96.5 135 ALA B CA 1
ATOM 2894 C C . ALA B 1 135 ? 3.609 13.523 10.289 1 96.5 135 ALA B C 1
ATOM 2896 O O . ALA B 1 135 ? 4.516 14.195 10.789 1 96.5 135 ALA B O 1
ATOM 2897 N N . MET B 1 136 ? 3.768 12.32 9.867 1 96.12 136 MET B N 1
ATOM 2898 C CA . MET B 1 136 ? 5.051 11.633 9.961 1 96.12 136 MET B CA 1
ATOM 2899 C C . MET B 1 136 ? 6.117 12.359 9.141 1 96.12 136 MET B C 1
ATOM 2901 O O . MET B 1 136 ? 7.227 12.594 9.633 1 96.12 136 MET B O 1
ATOM 2905 N N . ILE B 1 137 ? 5.793 12.75 7.969 1 94.62 137 ILE B N 1
ATOM 2906 C CA . ILE B 1 137 ? 6.738 13.406 7.07 1 94.62 137 ILE B CA 1
ATOM 2907 C C . ILE B 1 137 ? 7.133 14.766 7.641 1 94.62 137 ILE B C 1
ATOM 2909 O O . ILE B 1 137 ? 8.312 15.109 7.668 1 94.62 137 ILE B O 1
ATOM 2913 N N . THR B 1 138 ? 6.148 15.516 8.078 1 93.69 138 THR B N 1
ATOM 2914 C CA . THR B 1 138 ? 6.414 16.828 8.672 1 93.69 138 THR B CA 1
ATOM 2915 C C . THR B 1 138 ? 7.289 16.688 9.914 1 93.69 138 THR B C 1
ATOM 2917 O O . THR B 1 138 ? 8.234 17.453 10.102 1 93.69 138 THR B O 1
ATOM 2920 N N . CYS B 1 139 ? 6.949 15.711 10.688 1 93.25 139 CYS B N 1
ATOM 2921 C CA . CYS B 1 139 ? 7.727 15.469 11.898 1 93.25 139 CYS B CA 1
ATOM 2922 C C . CYS B 1 139 ? 9.172 15.117 11.562 1 93.25 139 CYS B C 1
ATOM 2924 O O . CYS B 1 139 ? 10.102 15.57 12.227 1 93.25 139 CYS B O 1
ATOM 2926 N N . ALA B 1 140 ? 9.383 14.32 10.562 1 92 140 ALA B N 1
ATOM 2927 C CA . ALA B 1 140 ? 10.727 13.945 10.125 1 92 140 ALA B CA 1
ATOM 2928 C C . ALA B 1 140 ? 11.516 15.18 9.688 1 92 140 ALA B C 1
ATOM 2930 O O . ALA B 1 140 ? 12.711 15.289 9.984 1 92 140 ALA B O 1
ATOM 2931 N N . LEU B 1 141 ? 10.836 16.031 9.062 1 89.88 141 LEU B N 1
ATOM 2932 C CA . LEU B 1 141 ? 11.469 17.281 8.625 1 89.88 141 LEU B CA 1
ATOM 2933 C C . LEU B 1 141 ? 11.883 18.125 9.828 1 89.88 141 LEU B C 1
ATOM 2935 O O . LEU B 1 141 ? 12.984 18.672 9.852 1 89.88 141 LEU B O 1
ATOM 2939 N N . LEU B 1 142 ? 11 18.172 10.789 1 87.94 142 LEU B N 1
ATOM 2940 C CA . LEU B 1 142 ? 11.273 18.953 11.992 1 87.94 142 LEU B CA 1
ATOM 2941 C C . LEU B 1 142 ? 12.453 18.359 12.766 1 87.94 142 LEU B C 1
ATOM 2943 O O . LEU B 1 142 ? 13.211 19.094 13.406 1 87.94 142 LEU B O 1
ATOM 2947 N N . ALA B 1 143 ? 12.586 17.047 12.648 1 88.75 143 ALA B N 1
ATOM 2948 C CA . ALA B 1 143 ? 13.664 16.344 13.344 1 88.75 143 ALA B CA 1
ATOM 2949 C C . ALA B 1 143 ? 14.992 16.547 12.633 1 88.75 143 ALA B C 1
ATOM 2951 O O . ALA B 1 143 ? 16.047 16.125 13.125 1 88.75 143 ALA B O 1
ATOM 2952 N N . GLY B 1 144 ? 14.992 17.141 11.453 1 85.56 144 GLY B N 1
ATOM 2953 C CA . GLY B 1 144 ? 16.219 17.406 10.719 1 85.56 144 GLY B CA 1
ATOM 2954 C C . GLY B 1 144 ? 16.672 16.234 9.867 1 85.56 144 GLY B C 1
ATOM 2955 O O . GLY B 1 144 ? 17.812 16.188 9.414 1 85.56 144 GLY B O 1
ATOM 2956 N N . LEU B 1 145 ? 15.844 15.312 9.711 1 87 145 LEU B N 1
ATOM 2957 C CA . LEU B 1 145 ? 16.172 14.195 8.844 1 87 145 LEU B CA 1
ATOM 2958 C C . LEU B 1 145 ? 16.25 14.633 7.383 1 87 145 LEU B C 1
ATOM 2960 O O . LEU B 1 145 ? 15.414 15.43 6.934 1 87 145 LEU B O 1
ATOM 2964 N N . LYS B 1 146 ? 17.234 14.172 6.727 1 88.31 146 LYS B N 1
ATOM 2965 C CA . LYS B 1 146 ? 17.344 14.445 5.297 1 88.31 146 LYS B CA 1
ATOM 2966 C C . LYS B 1 146 ? 16.438 13.531 4.484 1 88.31 146 LYS B C 1
ATOM 2968 O O . LYS B 1 146 ? 16.531 12.305 4.59 1 88.31 146 LYS B O 1
ATOM 2973 N N . LEU B 1 147 ? 15.539 14.156 3.738 1 88.5 147 LEU B N 1
ATOM 2974 C CA . LEU B 1 147 ? 14.594 13.383 2.939 1 88.5 147 LEU B CA 1
ATOM 2975 C C . LEU B 1 147 ? 14.938 13.461 1.457 1 88.5 147 LEU B C 1
ATOM 2977 O O . LEU B 1 147 ? 15.422 14.492 0.982 1 88.5 147 LEU B O 1
ATOM 2981 N N . ARG B 1 148 ? 14.68 12.406 0.75 1 84.75 148 ARG B N 1
ATOM 2982 C CA . ARG B 1 148 ? 14.906 12.359 -0.691 1 84.75 148 ARG B CA 1
ATOM 2983 C C . ARG B 1 148 ? 13.891 13.219 -1.432 1 84.75 148 ARG B C 1
ATOM 2985 O O . ARG B 1 148 ? 14.195 13.781 -2.488 1 84.75 148 ARG B O 1
ATOM 2992 N N . GLU B 1 149 ? 12.789 13.281 -0.909 1 85.88 149 GLU B N 1
ATOM 2993 C CA . GLU B 1 149 ? 11.664 14.062 -1.414 1 85.88 149 GLU B CA 1
ATOM 2994 C C . GLU B 1 149 ? 10.664 14.375 -0.302 1 85.88 149 GLU B C 1
ATOM 2996 O O . GLU B 1 149 ? 10.711 13.766 0.77 1 85.88 149 GLU B O 1
ATOM 3001 N N . ILE B 1 150 ? 9.883 15.391 -0.525 1 91.38 150 ILE B N 1
ATOM 3002 C CA . ILE B 1 150 ? 8.836 15.766 0.425 1 91.38 150 ILE B CA 1
ATOM 3003 C C . ILE B 1 150 ? 7.465 15.578 -0.219 1 91.38 150 ILE B C 1
ATOM 3005 O O . ILE B 1 150 ? 6.848 16.547 -0.661 1 91.38 150 ILE B O 1
ATOM 3009 N N . PRO B 1 151 ? 7.012 14.336 -0.241 1 93.81 151 PRO B N 1
ATOM 3010 C CA . PRO B 1 151 ? 5.703 14.078 -0.84 1 93.81 151 PRO B CA 1
ATOM 3011 C C . PRO B 1 151 ? 4.547 14.438 0.09 1 93.81 151 PRO B C 1
ATOM 3013 O O . PRO B 1 151 ? 4.773 14.82 1.242 1 93.81 151 PRO B O 1
ATOM 3016 N N . HIS B 1 152 ? 3.41 14.43 -0.446 1 96.38 152 HIS B N 1
ATOM 3017 C CA . HIS B 1 152 ? 2.188 14.672 0.313 1 96.38 152 HIS B CA 1
ATOM 3018 C C . HIS B 1 152 ? 1.126 13.625 -0.005 1 96.38 152 HIS B C 1
ATOM 3020 O O . HIS B 1 152 ? 0.922 13.273 -1.171 1 96.38 152 HIS B O 1
ATOM 3026 N N . ALA B 1 153 ? 0.562 13.109 1.051 1 97.06 153 ALA B N 1
ATOM 3027 C CA . ALA B 1 153 ? -0.492 12.109 0.896 1 97.06 153 ALA B CA 1
ATOM 3028 C C . ALA B 1 153 ? -1.863 12.766 0.786 1 97.06 153 ALA B C 1
ATOM 3030 O O . ALA B 1 153 ? -2.168 13.711 1.526 1 97.06 153 ALA B O 1
ATOM 3031 N N . VAL B 1 154 ? -2.658 12.273 -0.093 1 96.69 154 VAL B N 1
ATOM 3032 C CA . VAL B 1 154 ? -3.996 12.805 -0.333 1 96.69 154 VAL B CA 1
ATOM 3033 C C . VAL B 1 154 ? -5.02 11.672 -0.285 1 96.69 154 VAL B C 1
ATOM 3035 O O . VAL B 1 154 ? -4.766 10.578 -0.797 1 96.69 154 VAL B O 1
ATOM 3038 N N . SER B 1 155 ? -6.141 11.953 0.326 1 95.94 155 SER B N 1
ATOM 3039 C CA . SER B 1 155 ? -7.223 10.977 0.422 1 95.94 155 SER B CA 1
ATOM 3040 C C . SER B 1 155 ? -8.32 11.273 -0.592 1 95.94 155 SER B C 1
ATOM 3042 O O . SER B 1 155 ? -8.672 12.43 -0.819 1 95.94 155 SER B O 1
ATOM 3044 N N . PHE B 1 156 ? -8.836 10.234 -1.209 1 95.12 156 PHE B N 1
ATOM 3045 C CA . PHE B 1 156 ? -9.922 10.328 -2.172 1 95.12 156 PHE B CA 1
ATOM 3046 C C . PHE B 1 156 ? -11.047 9.359 -1.815 1 95.12 156 PHE B C 1
ATOM 3048 O O . PHE B 1 156 ? -10.805 8.328 -1.178 1 95.12 156 PHE B O 1
ATOM 3055 N N . GLY B 1 157 ? -12.242 9.711 -2.135 1 93.31 157 GLY B N 1
ATOM 3056 C CA . GLY B 1 157 ? -13.383 8.812 -2.135 1 93.31 157 GLY B CA 1
ATOM 3057 C C . GLY B 1 157 ? -13.875 8.469 -3.529 1 93.31 157 GLY B C 1
ATOM 3058 O O . GLY B 1 157 ? -14.117 9.359 -4.344 1 93.31 157 GLY B O 1
ATOM 3059 N N . LEU B 1 158 ? -13.906 7.176 -3.803 1 92.69 158 LEU B N 1
ATOM 3060 C CA . LEU B 1 158 ? -14.414 6.742 -5.105 1 92.69 158 LEU B CA 1
ATOM 3061 C C . LEU B 1 158 ? -15.938 6.797 -5.145 1 92.69 158 LEU B C 1
ATOM 3063 O O . LEU B 1 158 ? -16.594 6.336 -4.215 1 92.69 158 LEU B O 1
ATOM 3067 N N . VAL B 1 159 ? -16.422 7.402 -6.195 1 90.69 159 VAL B N 1
ATOM 3068 C CA . VAL B 1 159 ? -17.875 7.504 -6.363 1 90.69 159 VAL B CA 1
ATOM 3069 C C . VAL B 1 159 ? -18.281 6.91 -7.711 1 90.69 159 VAL B C 1
ATOM 3071 O O . VAL B 1 159 ? -17.469 6.871 -8.648 1 90.69 159 VAL B O 1
ATOM 3074 N N . ASN B 1 160 ? -19.375 6.254 -7.703 1 85.25 160 ASN B N 1
ATOM 3075 C CA . ASN B 1 160 ? -20 5.797 -8.93 1 85.25 160 ASN B CA 1
ATOM 3076 C C . ASN B 1 160 ? -21.391 6.422 -9.117 1 85.25 160 ASN B C 1
ATOM 3078 O O . ASN B 1 160 ? -22.328 6.09 -8.383 1 85.25 160 ASN B O 1
ATOM 3082 N N . ARG B 1 161 ? -21.422 7.387 -9.93 1 78.12 161 ARG B N 1
ATOM 3083 C CA . ARG B 1 161 ? -22.688 8.039 -10.18 1 78.12 161 ARG B CA 1
ATOM 3084 C C . ARG B 1 161 ? -23.281 7.602 -11.516 1 78.12 161 ARG B C 1
ATOM 3086 O O . ARG B 1 161 ? -22.797 7.988 -12.578 1 78.12 161 ARG B O 1
ATOM 3093 N N . ASN B 1 162 ? -24.375 6.953 -11.406 1 78.88 162 ASN B N 1
ATOM 3094 C CA . ASN B 1 162 ? -25.094 6.48 -12.586 1 78.88 162 ASN B CA 1
ATOM 3095 C C . ASN B 1 162 ? -24.172 5.77 -13.562 1 78.88 162 ASN B C 1
ATOM 3097 O O . ASN B 1 162 ? -24.188 6.066 -14.758 1 78.88 162 ASN B O 1
ATOM 3101 N N . GLY B 1 163 ? -23.266 5.098 -13.117 1 77.25 163 GLY B N 1
ATOM 3102 C CA . GLY B 1 163 ? -22.406 4.305 -13.969 1 77.25 163 GLY B CA 1
ATOM 3103 C C . GLY B 1 163 ? -21.109 5.012 -14.344 1 77.25 163 GLY B C 1
ATOM 3104 O O . GLY B 1 163 ? -20.25 4.438 -15.016 1 77.25 163 GLY B O 1
ATOM 3105 N N . SER B 1 164 ? -21.016 6.266 -14.031 1 86.75 164 SER B N 1
ATOM 3106 C CA . SER B 1 164 ? -19.797 7 -14.359 1 86.75 164 SER B CA 1
ATOM 3107 C C . SER B 1 164 ? -18.859 7.078 -13.156 1 86.75 164 SER B C 1
ATOM 3109 O O . SER B 1 164 ? -19.234 7.605 -12.102 1 86.75 164 SER B O 1
ATOM 3111 N N . PRO B 1 165 ? -17.688 6.555 -13.383 1 89 165 PRO B N 1
ATOM 3112 C CA . PRO B 1 165 ? -16.734 6.598 -12.266 1 89 165 PRO B CA 1
ATOM 3113 C C . PRO B 1 165 ? -16.234 8.016 -11.977 1 89 165 PRO B C 1
ATOM 3115 O O . PRO B 1 165 ? -16.062 8.812 -12.898 1 89 165 PRO B O 1
ATOM 3118 N N . GLY B 1 166 ? -16.172 8.398 -10.688 1 89.69 166 GLY B N 1
ATOM 3119 C CA . GLY B 1 166 ? -15.656 9.672 -10.219 1 89.69 166 GLY B CA 1
ATOM 3120 C C . GLY B 1 166 ? -15 9.586 -8.852 1 89.69 166 GLY B C 1
ATOM 3121 O O . GLY B 1 166 ? -14.773 8.492 -8.336 1 89.69 166 GLY B O 1
ATOM 3122 N N . PHE B 1 167 ? -14.531 10.734 -8.398 1 91.75 167 PHE B N 1
AT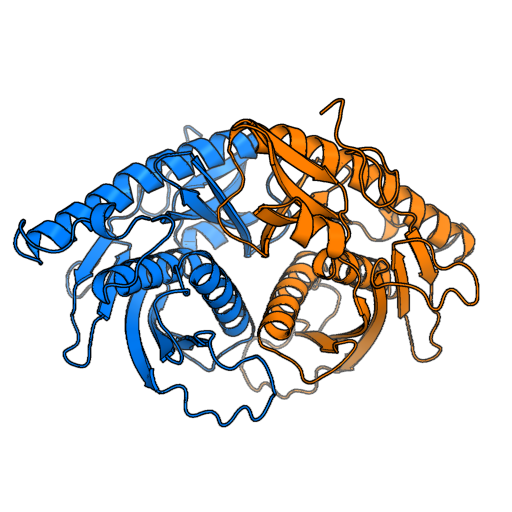OM 3123 C CA . PHE B 1 167 ? -13.906 10.727 -7.086 1 91.75 167 PHE B CA 1
ATOM 3124 C C . PHE B 1 167 ? -14.141 12.055 -6.367 1 91.75 167 PHE B C 1
ATOM 3126 O O . PHE B 1 167 ? -14.391 13.078 -7.004 1 91.75 167 PHE B O 1
ATOM 3133 N N . LEU B 1 168 ? -14.148 11.953 -5.039 1 92.06 168 LEU B N 1
ATOM 3134 C CA . LEU B 1 168 ? -14.195 13.094 -4.133 1 92.06 168 LEU B CA 1
ATOM 3135 C C . LEU B 1 168 ? -12.844 13.305 -3.457 1 92.06 168 LEU B C 1
ATOM 3137 O O . LEU B 1 168 ? -12.188 12.344 -3.051 1 92.06 168 LEU B O 1
ATOM 3141 N N . LEU B 1 169 ? -12.508 14.602 -3.432 1 93.5 169 LEU B N 1
ATOM 3142 C CA . LEU B 1 169 ? -11.258 14.93 -2.768 1 93.5 169 LEU B CA 1
ATOM 3143 C C . LEU B 1 169 ? -11.461 15.086 -1.264 1 93.5 169 LEU B C 1
ATOM 3145 O O . LEU B 1 169 ? -12.391 15.773 -0.826 1 93.5 169 LEU B O 1
ATOM 3149 N N . ASP B 1 170 ? -10.648 14.406 -0.492 1 92.5 170 ASP B N 1
ATOM 3150 C CA . ASP B 1 170 ? -10.57 14.547 0.959 1 92.5 170 ASP B CA 1
ATOM 3151 C C . ASP B 1 170 ? -11.953 14.375 1.596 1 92.5 170 ASP B C 1
ATOM 3153 O O . ASP B 1 170 ? -12.414 15.258 2.32 1 92.5 170 ASP B O 1
ATOM 3157 N N . PRO B 1 171 ? -12.531 13.211 1.445 1 91.69 171 PRO B N 1
ATOM 3158 C CA . PRO B 1 171 ? -13.859 12.992 2.016 1 91.69 171 PRO B CA 1
ATOM 3159 C C . PRO B 1 171 ? -13.82 12.734 3.521 1 91.69 171 PRO B C 1
ATOM 3161 O O . PRO B 1 171 ? -12.828 12.219 4.039 1 91.69 171 PRO B O 1
ATOM 3164 N N . THR B 1 172 ? -14.922 13.086 4.215 1 89.69 172 THR B N 1
ATOM 3165 C CA . THR B 1 172 ? -15.109 12.688 5.602 1 89.69 172 THR B CA 1
ATOM 3166 C C . THR B 1 172 ? -15.586 11.234 5.688 1 89.69 172 THR B C 1
ATOM 3168 O O . THR B 1 172 ? -15.984 10.648 4.68 1 89.69 172 THR B O 1
ATOM 3171 N N . ASP B 1 173 ? -15.484 10.672 6.809 1 88.56 173 ASP B N 1
ATOM 3172 C CA . ASP B 1 173 ? -15.969 9.305 7.012 1 88.56 173 ASP B CA 1
ATOM 3173 C C . ASP B 1 173 ? -17.453 9.195 6.66 1 88.56 173 ASP B C 1
ATOM 3175 O O . ASP B 1 173 ? -17.891 8.188 6.098 1 88.56 173 ASP B O 1
ATOM 3179 N N . GLU B 1 174 ? -18.188 10.188 7.008 1 87.5 174 GLU B N 1
ATOM 3180 C CA . GLU B 1 174 ? -19.609 10.203 6.711 1 87.5 174 GLU B CA 1
ATOM 3181 C C . GLU B 1 174 ? -19.859 10.211 5.203 1 87.5 174 GLU B C 1
ATOM 3183 O O . GLU B 1 174 ? -20.75 9.508 4.719 1 87.5 174 GLU B O 1
ATOM 3188 N N . GLU B 1 175 ? -19.109 10.969 4.527 1 87.88 175 GLU B N 1
ATOM 3189 C CA . GLU B 1 175 ? -19.25 11.023 3.074 1 87.88 175 GLU B CA 1
ATOM 3190 C C . GLU B 1 175 ? -18.828 9.695 2.436 1 87.88 175 GLU B C 1
ATOM 3192 O O . GLU B 1 175 ? -19.469 9.234 1.482 1 87.88 175 GLU B O 1
ATOM 3197 N N . LEU B 1 176 ? -17.781 9.148 2.961 1 88.19 176 LEU B N 1
ATOM 3198 C CA . LEU B 1 176 ? -17.281 7.879 2.449 1 88.19 176 LEU B CA 1
ATOM 3199 C C . LEU B 1 176 ? -18.344 6.785 2.594 1 88.19 176 LEU B C 1
ATOM 3201 O O . LEU B 1 176 ? -18.562 6.008 1.664 1 88.19 176 LEU B O 1
ATOM 3205 N N . LYS B 1 177 ? -19 6.77 3.648 1 85 177 LYS B N 1
ATOM 3206 C CA . LYS B 1 177 ? -20.016 5.75 3.914 1 85 177 LYS B CA 1
ATOM 3207 C C . LYS B 1 177 ? -21.266 6.004 3.09 1 85 177 LYS B C 1
ATOM 3209 O O . LYS B 1 177 ? -21.906 5.059 2.609 1 85 177 LYS B O 1
ATOM 3214 N N . ALA B 1 178 ? -21.531 7.266 2.91 1 83.81 178 ALA B N 1
ATOM 3215 C CA . ALA B 1 178 ? -22.812 7.641 2.297 1 83.81 178 ALA B CA 1
ATOM 3216 C C . ALA B 1 178 ? -22.719 7.566 0.774 1 83.81 178 ALA B C 1
ATOM 3218 O O . ALA B 1 178 ? -23.672 7.137 0.115 1 83.81 178 ALA B O 1
ATOM 3219 N N . TYR B 1 179 ? -21.484 8.008 0.272 1 83.81 179 TYR B N 1
ATOM 3220 C CA . TYR B 1 179 ? -21.484 8.289 -1.159 1 83.81 179 TYR B CA 1
ATOM 3221 C C . TYR B 1 179 ? -20.438 7.469 -1.88 1 83.81 179 TYR B C 1
ATOM 3223 O O . TYR B 1 179 ? -20.453 7.359 -3.107 1 83.81 179 TYR B O 1
ATOM 3231 N N . CYS B 1 180 ? -19.562 6.867 -1.148 1 88.62 180 CYS B N 1
ATOM 3232 C CA . CYS B 1 180 ? -18.391 6.344 -1.835 1 88.62 180 CYS B CA 1
ATOM 3233 C C . CYS B 1 180 ? -18.375 4.82 -1.808 1 88.62 180 CYS B C 1
ATOM 3235 O O . CYS B 1 180 ? -18.922 4.207 -0.891 1 88.62 180 CYS B O 1
ATOM 3237 N N . THR B 1 181 ? -17.844 4.262 -2.869 1 87.56 181 THR B N 1
ATOM 3238 C CA . THR B 1 181 ? -17.656 2.816 -2.947 1 87.56 181 THR B CA 1
ATOM 3239 C C . THR B 1 181 ? -16.359 2.404 -2.252 1 87.56 181 THR B C 1
ATOM 3241 O O . THR B 1 181 ? -16.188 1.24 -1.882 1 87.56 181 THR B O 1
ATOM 3244 N N . GLY B 1 182 ? -15.508 3.398 -2.059 1 89.69 182 GLY B N 1
ATOM 3245 C CA . GLY B 1 182 ? -14.242 3.1 -1.414 1 89.69 182 GLY B CA 1
ATOM 3246 C C . GLY B 1 182 ? -13.391 4.332 -1.162 1 89.69 182 GLY B C 1
ATOM 3247 O O . GLY B 1 182 ? -13.648 5.395 -1.733 1 89.69 182 GLY B O 1
ATOM 3248 N N . GLY B 1 183 ? -12.406 4.184 -0.253 1 92.75 183 GLY B N 1
ATOM 3249 C CA . GLY B 1 183 ? -11.438 5.223 0.058 1 92.75 183 GLY B CA 1
ATOM 3250 C C . GLY B 1 183 ? -10.047 4.91 -0.452 1 92.75 183 GLY B C 1
ATOM 3251 O O . GLY B 1 183 ? -9.602 3.76 -0.392 1 92.75 183 GLY B O 1
ATOM 3252 N N . VAL B 1 184 ? -9.391 5.988 -1.005 1 94.31 184 VAL B N 1
ATOM 3253 C CA . VAL B 1 184 ? -8.07 5.816 -1.608 1 94.31 184 VAL B CA 1
ATOM 3254 C C . VAL B 1 184 ? -7.082 6.801 -0.982 1 94.31 184 VAL B C 1
ATOM 3256 O O . VAL B 1 184 ? -7.43 7.953 -0.718 1 94.31 184 VAL B O 1
ATOM 3259 N N . THR B 1 185 ? -5.945 6.316 -0.73 1 95.06 185 THR B N 1
ATOM 3260 C CA . THR B 1 185 ? -4.848 7.188 -0.322 1 95.06 185 THR B CA 1
ATOM 3261 C C . THR B 1 185 ? -3.727 7.168 -1.357 1 95.06 185 THR B C 1
ATOM 3263 O O . THR B 1 185 ? -3.307 6.098 -1.805 1 95.06 185 THR B O 1
ATOM 3266 N N . LEU B 1 186 ? -3.35 8.344 -1.719 1 95.75 186 LEU B N 1
ATOM 3267 C CA . LEU B 1 186 ? -2.281 8.508 -2.699 1 95.75 186 LEU B CA 1
ATOM 3268 C C . LEU B 1 186 ? -1.158 9.375 -2.137 1 95.75 186 LEU B C 1
ATOM 3270 O O . LEU B 1 186 ? -1.416 10.422 -1.537 1 95.75 186 LEU B O 1
ATOM 3274 N N . LEU B 1 187 ? 0.055 8.898 -2.268 1 95.69 187 LEU B N 1
ATOM 3275 C CA . LEU B 1 187 ? 1.229 9.695 -1.922 1 95.69 187 LEU B CA 1
ATOM 3276 C C . LEU B 1 187 ? 1.922 10.211 -3.178 1 95.69 187 LEU B C 1
ATOM 3278 O O . LEU B 1 187 ? 2.406 9.43 -3.994 1 95.69 187 LEU B O 1
ATOM 3282 N N . SER B 1 188 ? 1.95 11.562 -3.299 1 94.62 188 SER B N 1
ATOM 3283 C CA . SER B 1 188 ? 2.438 12.172 -4.531 1 94.62 188 SER B CA 1
ATOM 3284 C C . SER B 1 188 ? 3.5 13.227 -4.25 1 94.62 188 SER B C 1
ATOM 3286 O O . SER B 1 188 ? 3.42 13.945 -3.248 1 94.62 188 SER B O 1
ATOM 3288 N N . ASP B 1 189 ? 4.469 13.258 -5.195 1 92.44 189 ASP B N 1
ATOM 3289 C CA . ASP B 1 189 ? 5.457 14.336 -5.168 1 92.44 189 ASP B CA 1
ATOM 3290 C C . ASP B 1 189 ? 4.91 15.602 -5.82 1 92.44 189 ASP B C 1
ATOM 3292 O O . ASP B 1 189 ? 4.488 15.578 -6.98 1 92.44 189 ASP B O 1
ATOM 3296 N N . PRO B 1 190 ? 4.922 16.719 -5.078 1 92.31 190 PRO B N 1
ATOM 3297 C CA . PRO B 1 190 ? 4.355 17.953 -5.617 1 92.31 190 PRO B CA 1
ATOM 3298 C C . PRO B 1 190 ? 5.129 18.469 -6.828 1 92.31 190 PRO B C 1
ATOM 3300 O O . PRO B 1 190 ? 4.551 19.141 -7.688 1 92.31 190 PRO B O 1
ATOM 3303 N N . ASN B 1 191 ? 6.352 18.203 -6.973 1 89.75 191 ASN B N 1
ATOM 3304 C CA . ASN B 1 191 ? 7.184 18.781 -8.023 1 89.75 191 ASN B CA 1
ATOM 3305 C C . ASN B 1 191 ? 7.145 17.953 -9.297 1 89.75 191 ASN B C 1
ATOM 3307 O O . ASN B 1 191 ? 6.891 18.469 -10.383 1 89.75 191 ASN B O 1
ATOM 3311 N N . THR B 1 192 ? 7.289 16.641 -9.156 1 87.38 192 THR B N 1
ATOM 3312 C CA . THR B 1 192 ? 7.41 15.789 -10.328 1 87.38 192 THR B CA 1
ATOM 3313 C C . THR B 1 192 ? 6.07 15.133 -10.664 1 87.38 192 THR B C 1
ATOM 3315 O O . THR B 1 192 ? 5.867 14.656 -11.781 1 87.38 192 THR B O 1
ATOM 3318 N N . GLY B 1 193 ? 5.199 15.125 -9.68 1 89.12 193 GLY B N 1
ATOM 3319 C CA . GLY B 1 193 ? 3.961 14.383 -9.859 1 89.12 193 GLY B CA 1
ATOM 3320 C C . GLY B 1 193 ? 4.141 12.883 -9.719 1 89.12 193 GLY B C 1
ATOM 3321 O O . GLY B 1 193 ? 3.203 12.117 -9.953 1 89.12 193 GLY B O 1
ATOM 3322 N N . GLY B 1 194 ? 5.305 12.516 -9.359 1 89.81 194 GLY B N 1
ATOM 3323 C CA . GLY B 1 194 ? 5.574 11.109 -9.125 1 89.81 194 GLY B CA 1
ATOM 3324 C C . GLY B 1 194 ? 4.719 10.516 -8.016 1 89.81 194 GLY B C 1
ATOM 3325 O O . GLY B 1 194 ? 4.363 11.203 -7.062 1 89.81 194 GLY B O 1
ATOM 3326 N N . VAL B 1 195 ? 4.324 9.242 -8.188 1 91.94 195 VAL B N 1
ATOM 3327 C CA . VAL B 1 195 ? 3.465 8.555 -7.234 1 91.94 195 VAL B CA 1
ATOM 3328 C C . VAL B 1 195 ? 4.25 7.438 -6.543 1 91.94 195 VAL B C 1
ATOM 3330 O O . VAL B 1 195 ? 4.926 6.648 -7.203 1 91.94 195 VAL B O 1
ATOM 3333 N N . SER B 1 196 ? 4.156 7.453 -5.246 1 90.81 196 SER B N 1
ATOM 3334 C CA . SER B 1 196 ? 4.934 6.449 -4.527 1 90.81 196 SER B CA 1
ATOM 3335 C C . SER B 1 196 ? 4.023 5.445 -3.826 1 90.81 196 SER B C 1
ATOM 3337 O O . SER B 1 196 ? 4.488 4.406 -3.352 1 90.81 196 SER B O 1
ATOM 3339 N N . LEU B 1 197 ? 2.783 5.773 -3.734 1 90.88 197 LEU B N 1
ATOM 3340 C CA . LEU B 1 197 ? 1.83 4.863 -3.105 1 90.88 197 LEU B CA 1
ATOM 3341 C C . LEU B 1 197 ? 0.412 5.141 -3.592 1 90.88 197 LEU B C 1
ATOM 3343 O O . LEU B 1 197 ? 0.002 6.301 -3.695 1 90.88 197 LEU B O 1
ATOM 3347 N N . THR B 1 198 ? -0.233 4.152 -3.941 1 91.19 198 THR B N 1
ATOM 3348 C CA . THR B 1 198 ? -1.678 4.145 -4.141 1 91.19 198 THR B CA 1
ATOM 3349 C C . THR B 1 198 ? -2.311 2.93 -3.469 1 91.19 198 THR B C 1
ATOM 3351 O O . THR B 1 198 ? -1.929 1.791 -3.746 1 91.19 198 THR B O 1
ATOM 3354 N N . THR B 1 199 ? -3.158 3.197 -2.594 1 88.31 199 THR B N 1
ATOM 3355 C CA . THR B 1 199 ? -3.783 2.074 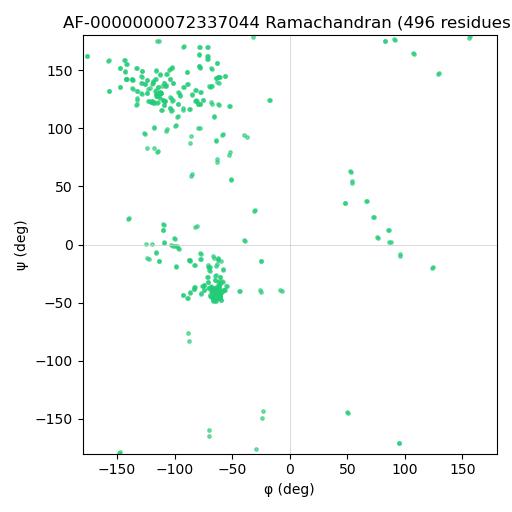-1.902 1 88.31 199 THR B CA 1
ATOM 3356 C C . THR B 1 199 ? -5.262 2.354 -1.646 1 88.31 199 THR B C 1
ATOM 3358 O O . THR B 1 199 ? -5.648 3.496 -1.395 1 88.31 199 THR B O 1
ATOM 3361 N N . ILE B 1 200 ? -6.004 1.298 -1.775 1 85.69 200 ILE B N 1
ATOM 3362 C CA . ILE B 1 200 ? -7.406 1.368 -1.377 1 85.69 200 ILE B CA 1
ATOM 3363 C C . ILE B 1 200 ? -7.535 1.044 0.11 1 85.69 200 ILE B C 1
ATOM 3365 O O . ILE B 1 200 ? -7.203 -0.063 0.541 1 85.69 200 ILE B O 1
ATOM 3369 N N . ASP B 1 201 ? -7.973 1.956 0.839 1 80.31 201 ASP B N 1
ATOM 3370 C CA . ASP B 1 201 ? -8.008 1.835 2.293 1 80.31 201 ASP B CA 1
ATOM 3371 C C . ASP B 1 201 ? -9.289 1.149 2.756 1 80.31 201 ASP B C 1
ATOM 3373 O O . ASP B 1 201 ? -9.273 0.37 3.711 1 80.31 201 ASP B O 1
ATOM 3377 N N . THR B 1 202 ? -10.352 1.572 2.078 1 77.31 202 THR B N 1
ATOM 3378 C CA . THR B 1 202 ? -11.656 1.031 2.459 1 77.31 202 THR B CA 1
ATOM 3379 C C . THR B 1 202 ? -12.523 0.787 1.225 1 77.31 202 THR B C 1
ATOM 3381 O O . THR B 1 202 ? -12.281 1.377 0.168 1 77.31 202 THR B O 1
ATOM 3384 N N . GLY B 1 203 ? -13.438 -0.138 1.433 1 78.44 203 GLY B N 1
ATOM 3385 C CA . GLY B 1 203 ? -14.43 -0.354 0.397 1 78.44 203 GLY B CA 1
ATOM 3386 C C . GLY B 1 203 ? -14.07 -1.48 -0.553 1 78.44 203 GLY B C 1
ATOM 3387 O O . GLY B 1 203 ? -13.18 -2.283 -0.264 1 78.44 203 GLY B O 1
ATOM 3388 N N . VAL B 1 204 ? -14.883 -1.492 -1.545 1 73.12 204 VAL B N 1
ATOM 3389 C CA . VAL B 1 204 ? -14.766 -2.598 -2.49 1 73.12 204 VAL B CA 1
ATOM 3390 C C . VAL B 1 204 ? -14.352 -2.066 -3.859 1 73.12 204 VAL B C 1
ATOM 3392 O O . VAL B 1 204 ? -14.492 -0.874 -4.141 1 73.12 204 VAL B O 1
ATOM 3395 N N . GLY B 1 205 ? -13.633 -2.908 -4.57 1 73.62 205 GLY B N 1
ATOM 3396 C CA . GLY B 1 205 ? -13.312 -2.551 -5.945 1 73.62 205 GLY B CA 1
ATOM 3397 C C . GLY B 1 205 ? -12 -1.801 -6.074 1 73.62 205 GLY B C 1
ATOM 3398 O O . GLY B 1 205 ? -11.297 -1.587 -5.078 1 73.62 205 GLY B O 1
ATOM 3399 N N . GLY B 1 206 ? -11.57 -1.496 -7.297 1 82.81 206 GLY B N 1
ATOM 3400 C CA . GLY B 1 206 ? -10.367 -0.746 -7.617 1 82.81 206 GLY B CA 1
ATOM 3401 C C . GLY B 1 206 ? -10.656 0.597 -8.258 1 82.81 206 GLY B C 1
ATOM 3402 O O . GLY B 1 206 ? -11.812 1.006 -8.367 1 82.81 206 GLY B O 1
ATOM 3403 N N . ILE B 1 207 ? -9.664 1.294 -8.453 1 90.38 207 ILE B N 1
ATOM 3404 C CA . ILE B 1 207 ? -9.766 2.574 -9.148 1 90.38 207 ILE B CA 1
ATOM 3405 C C . ILE B 1 207 ? -9.938 2.338 -10.648 1 90.38 207 ILE B C 1
ATOM 3407 O O . ILE B 1 207 ? -9.102 1.687 -11.281 1 90.38 207 ILE B O 1
ATOM 3411 N N . ASP B 1 208 ? -11.023 2.924 -11.133 1 91.12 208 ASP B N 1
ATOM 3412 C CA . ASP B 1 208 ? -11.266 2.799 -12.57 1 91.12 208 ASP B CA 1
ATOM 3413 C C . ASP B 1 208 ? -10.141 3.455 -13.375 1 91.12 208 ASP B C 1
ATOM 3415 O O . ASP B 1 208 ? -9.664 4.535 -13.016 1 91.12 208 ASP B O 1
ATOM 3419 N N . ARG B 1 209 ? -9.828 2.83 -14.492 1 89.25 209 ARG B N 1
ATOM 3420 C CA . ARG B 1 209 ? -8.75 3.312 -15.336 1 89.25 209 ARG B CA 1
ATOM 3421 C C . ARG B 1 209 ? -9.031 4.727 -15.836 1 89.25 209 ARG B C 1
ATOM 3423 O O . ARG B 1 209 ? -8.109 5.531 -15.984 1 89.25 209 ARG B O 1
ATOM 3430 N N . SER B 1 210 ? -10.211 5.074 -16.062 1 90.81 210 SER B N 1
ATOM 3431 C CA . SER B 1 210 ? -10.602 6.348 -16.672 1 90.81 210 SER B CA 1
ATOM 3432 C C . SER B 1 210 ? -10.352 7.508 -15.711 1 90.81 210 SER B C 1
ATOM 3434 O O . SER B 1 210 ? -10.188 8.648 -16.141 1 90.81 210 SER B O 1
ATOM 3436 N N . ILE B 1 211 ? -10.281 7.227 -14.398 1 92.12 211 ILE B N 1
ATOM 3437 C CA . ILE B 1 211 ? -10.188 8.344 -13.461 1 92.12 211 ILE B CA 1
ATOM 3438 C C . ILE B 1 211 ? -8.789 8.383 -12.844 1 92.12 211 ILE B C 1
ATOM 3440 O O . ILE B 1 211 ? -8.484 9.266 -12.039 1 92.12 211 ILE B O 1
ATOM 3444 N N . LEU B 1 212 ? -7.973 7.52 -13.25 1 90.44 212 LEU B N 1
ATOM 3445 C CA . LEU B 1 212 ? -6.633 7.438 -12.672 1 90.44 212 LEU B CA 1
ATOM 3446 C C . LEU B 1 212 ? -5.836 8.703 -12.977 1 90.44 212 LEU B C 1
ATOM 3448 O O . LEU B 1 212 ? -5.281 9.328 -12.07 1 90.44 212 LEU B O 1
ATOM 3452 N N . THR B 1 213 ? -5.848 9.109 -14.219 1 90.75 213 THR B N 1
ATOM 3453 C CA . THR B 1 213 ? -5.039 10.25 -14.641 1 90.75 213 THR B CA 1
ATOM 3454 C C . THR B 1 213 ? -5.543 11.531 -13.984 1 90.75 213 THR B C 1
ATOM 3456 O O . THR B 1 213 ? -4.77 12.258 -13.359 1 90.75 213 THR B O 1
ATOM 3459 N N . PRO B 1 214 ? -6.852 11.789 -14.031 1 92.81 214 PRO B N 1
ATOM 3460 C CA . PRO B 1 214 ? -7.332 12.992 -13.352 1 92.81 214 PRO B CA 1
ATOM 3461 C C . PRO B 1 214 ? -7.066 12.969 -11.852 1 92.81 214 PRO B C 1
ATOM 3463 O O . PRO B 1 214 ? -6.812 14.016 -11.242 1 92.81 214 PRO B O 1
ATOM 3466 N N . MET B 1 215 ? -7.156 11.859 -11.242 1 92.94 215 MET B N 1
ATOM 3467 C CA . MET B 1 215 ? -6.902 11.719 -9.812 1 92.94 215 MET B CA 1
ATOM 3468 C C . MET B 1 215 ? -5.453 12.07 -9.484 1 92.94 215 MET B C 1
ATOM 3470 O O . MET B 1 215 ? -5.188 12.758 -8.492 1 92.94 215 MET B O 1
ATOM 3474 N N . TYR B 1 216 ? -4.555 11.641 -10.328 1 93.62 216 TYR B N 1
ATOM 3475 C CA . TYR B 1 216 ? -3.146 11.945 -10.109 1 93.62 216 TYR B CA 1
ATOM 3476 C C . TYR B 1 216 ? -2.873 13.438 -10.305 1 93.62 216 TYR B C 1
ATOM 3478 O O . TYR B 1 216 ? -2.055 14.023 -9.586 1 93.62 216 TYR B O 1
ATOM 3486 N N . ASP B 1 217 ? -3.57 14.008 -11.25 1 95 217 ASP B N 1
ATOM 3487 C CA . ASP B 1 217 ? -3.41 15.438 -11.484 1 95 217 ASP B CA 1
ATOM 3488 C C . ASP B 1 217 ? -3.844 16.25 -10.258 1 95 217 ASP B C 1
ATOM 3490 O O . ASP B 1 217 ? -3.131 17.156 -9.82 1 95 217 ASP B O 1
ATOM 3494 N N . ILE B 1 218 ? -4.961 15.883 -9.742 1 95.06 218 ILE B N 1
ATOM 3495 C CA . ILE B 1 218 ? -5.488 16.609 -8.586 1 95.06 218 ILE B CA 1
ATOM 3496 C C . ILE B 1 218 ? -4.602 16.344 -7.371 1 95.06 218 ILE B C 1
ATOM 3498 O O . ILE B 1 218 ? -4.383 17.25 -6.555 1 95.06 218 ILE B O 1
ATOM 3502 N N . ALA B 1 219 ? -4.133 15.125 -7.285 1 94.88 219 ALA B N 1
ATOM 3503 C CA . ALA B 1 219 ? -3.246 14.789 -6.176 1 94.88 219 ALA B CA 1
ATOM 3504 C C . ALA B 1 219 ? -1.979 15.641 -6.211 1 94.88 219 ALA B C 1
ATOM 3506 O O . ALA B 1 219 ? -1.532 16.141 -5.176 1 94.88 219 ALA B O 1
ATOM 3507 N N . GLN B 1 220 ? -1.397 15.789 -7.379 1 94.69 220 GLN B N 1
ATOM 3508 C CA . GLN B 1 220 ? -0.19 16.594 -7.512 1 94.69 220 GLN B CA 1
ATOM 3509 C C . GLN B 1 220 ? -0.459 18.047 -7.148 1 94.69 220 GLN B C 1
ATOM 3511 O O . GLN B 1 220 ? 0.331 18.672 -6.434 1 94.69 220 GLN B O 1
ATOM 3516 N N . ARG B 1 221 ? -1.55 18.562 -7.66 1 95.69 221 ARG B N 1
ATOM 3517 C CA . ARG B 1 221 ? -1.913 19.953 -7.359 1 95.69 221 ARG B CA 1
ATOM 3518 C C . ARG B 1 221 ? -2.133 20.141 -5.863 1 95.69 221 ARG B C 1
ATOM 3520 O O . ARG B 1 221 ? -1.678 21.141 -5.285 1 95.69 221 ARG B O 1
ATOM 3527 N N . THR B 1 222 ? -2.857 19.203 -5.281 1 95.25 222 THR B N 1
ATOM 3528 C CA . THR B 1 222 ? -3.115 19.25 -3.848 1 95.25 222 THR B CA 1
ATOM 3529 C C . THR B 1 222 ? -1.811 19.203 -3.061 1 95.25 222 THR B C 1
ATOM 3531 O O 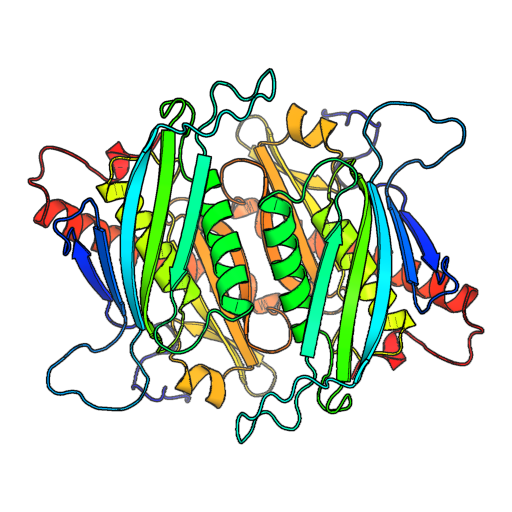. THR B 1 222 ? -1.632 19.938 -2.09 1 95.25 222 THR B O 1
ATOM 3534 N N . ALA B 1 223 ? -0.929 18.312 -3.494 1 94.56 223 ALA B N 1
ATOM 3535 C CA . ALA B 1 223 ? 0.367 18.172 -2.832 1 94.56 223 ALA B CA 1
ATOM 3536 C C . ALA B 1 223 ? 1.146 19.484 -2.891 1 94.56 223 ALA B C 1
ATOM 3538 O O . ALA B 1 223 ? 1.771 19.891 -1.907 1 94.56 223 ALA B O 1
ATOM 3539 N N . HIS B 1 224 ? 1.07 20.125 -4.039 1 94.5 224 HIS B N 1
ATOM 3540 C CA . HIS B 1 224 ? 1.756 21.406 -4.207 1 94.5 224 HIS B CA 1
ATOM 3541 C C . HIS B 1 224 ? 1.23 22.453 -3.223 1 94.5 224 HIS B C 1
ATOM 3543 O O . HIS B 1 224 ? 2.012 23.125 -2.551 1 94.5 224 HIS B O 1
ATOM 3549 N N . ILE B 1 225 ? -0.029 22.531 -3.111 1 93.69 225 ILE B N 1
ATOM 3550 C CA . ILE B 1 225 ? -0.679 23.516 -2.26 1 93.69 225 ILE B CA 1
ATOM 3551 C C . ILE B 1 225 ? -0.372 23.219 -0.794 1 93.69 225 ILE B C 1
ATOM 3553 O O . ILE B 1 225 ? 0.025 24.109 -0.042 1 93.69 225 ILE B O 1
ATOM 3557 N N . ARG B 1 226 ? -0.481 21.969 -0.388 1 93.88 226 ARG B N 1
ATOM 3558 C CA . ARG B 1 226 ? -0.356 21.594 1.017 1 93.88 226 ARG B CA 1
ATOM 3559 C C . ARG B 1 226 ? 1.098 21.641 1.472 1 93.88 226 ARG B C 1
ATOM 3561 O O . ARG B 1 226 ? 1.386 22.062 2.596 1 93.88 226 ARG B O 1
ATOM 3568 N N . VAL B 1 227 ? 2.006 21.219 0.64 1 92.5 227 VAL B N 1
ATOM 3569 C CA . VAL B 1 227 ? 3.42 21.266 0.994 1 92.5 227 VAL B CA 1
ATOM 3570 C C . VAL B 1 227 ? 3.854 22.734 1.165 1 92.5 227 VAL B C 1
ATOM 3572 O O . VAL B 1 227 ? 4.594 23.062 2.096 1 92.5 227 VAL B O 1
ATOM 3575 N N . LYS B 1 228 ? 3.361 23.562 0.303 1 90.81 228 LYS B N 1
ATOM 3576 C CA . LYS B 1 228 ? 3.668 25 0.423 1 90.81 228 LYS B CA 1
ATOM 3577 C C . LYS B 1 228 ? 3.107 25.562 1.721 1 90.81 228 LYS B C 1
ATOM 3579 O O . LYS B 1 228 ? 3.766 26.375 2.383 1 90.81 228 LYS B O 1
ATOM 3584 N N . GLN B 1 229 ? 1.938 25.141 2.055 1 89.94 229 GLN B N 1
ATOM 3585 C CA . GLN B 1 229 ? 1.322 25.609 3.295 1 89.94 229 GLN B CA 1
ATOM 3586 C C . GLN B 1 229 ? 2.139 25.172 4.508 1 89.94 229 GLN B C 1
ATOM 3588 O O . GLN B 1 229 ? 2.357 25.953 5.43 1 89.94 229 GLN B O 1
ATOM 3593 N N . ILE B 1 230 ? 2.557 23.969 4.508 1 86.81 230 ILE B N 1
ATOM 3594 C CA . ILE B 1 230 ? 3.342 23.438 5.613 1 86.81 230 ILE B CA 1
ATOM 3595 C C . ILE B 1 230 ? 4.699 24.125 5.672 1 86.81 230 ILE B C 1
ATOM 3597 O O . ILE B 1 230 ? 5.203 24.438 6.754 1 86.81 230 ILE B O 1
ATOM 3601 N N . GLU B 1 231 ? 5.242 24.391 4.504 1 85.62 231 GLU B N 1
ATOM 3602 C CA . GLU B 1 231 ? 6.516 25.109 4.43 1 85.62 231 GLU B CA 1
ATOM 3603 C C . GLU B 1 231 ? 6.406 26.5 5.012 1 85.62 231 GLU B C 1
ATOM 3605 O O . GLU B 1 231 ? 7.312 26.969 5.711 1 85.62 231 GLU B O 1
ATOM 3610 N N . GLU B 1 232 ? 5.332 27.141 4.672 1 86.69 232 GLU B N 1
ATOM 3611 C CA . GLU B 1 232 ? 5.113 28.484 5.195 1 86.69 232 GLU B CA 1
ATOM 3612 C C . GLU B 1 232 ? 4.988 28.469 6.719 1 86.69 232 GLU B C 1
ATOM 3614 O O . GLU B 1 232 ? 5.516 29.359 7.398 1 86.69 232 GLU B O 1
ATOM 3619 N N . GLU B 1 233 ? 4.27 27.453 7.211 1 83.75 233 GLU B N 1
ATOM 3620 C CA . GLU B 1 233 ? 4.16 27.312 8.656 1 83.75 233 GLU B CA 1
ATOM 3621 C C . GLU B 1 233 ? 5.52 27.031 9.289 1 83.75 233 GLU B C 1
ATOM 3623 O O . GLU B 1 233 ? 5.812 27.516 10.391 1 83.75 233 GLU B O 1
ATOM 3628 N N . TYR B 1 234 ? 6.277 26.266 8.664 1 81.75 234 TYR B N 1
ATOM 3629 C CA . TYR B 1 234 ? 7.617 25.922 9.117 1 81.75 234 TYR B CA 1
ATOM 3630 C C . TYR B 1 234 ? 8.508 27.156 9.18 1 81.75 234 TYR B C 1
ATOM 3632 O O . TYR B 1 234 ? 9.211 27.375 10.164 1 81.75 234 TYR B O 1
ATOM 3640 N N . LYS B 1 235 ? 8.43 28 8.133 1 81.25 235 LYS B N 1
ATOM 3641 C CA . LYS B 1 235 ? 9.219 29.219 8.062 1 81.25 235 LYS B CA 1
ATOM 3642 C C . LYS B 1 235 ? 8.797 30.203 9.156 1 81.25 235 LYS B C 1
ATOM 3644 O O . LYS B 1 235 ? 9.633 30.906 9.719 1 81.25 235 LYS B O 1
ATOM 3649 N N . ARG B 1 236 ? 7.555 30.203 9.383 1 80.62 236 ARG B N 1
ATOM 3650 C CA . ARG B 1 236 ? 7.035 31.109 10.406 1 80.62 236 ARG B CA 1
ATOM 3651 C C . ARG B 1 236 ? 7.496 30.672 11.797 1 80.62 236 ARG B C 1
ATOM 3653 O O . ARG B 1 236 ? 7.805 31.516 12.641 1 80.62 236 ARG B O 1
ATOM 3660 N N . ALA B 1 237 ? 7.477 29.375 11.984 1 75.75 237 ALA B N 1
ATOM 3661 C CA . ALA B 1 237 ? 7.812 28.844 13.297 1 75.75 237 ALA B CA 1
ATOM 3662 C C . ALA B 1 237 ? 9.32 28.859 13.531 1 75.75 237 ALA B C 1
ATOM 3664 O O . ALA B 1 237 ? 9.781 29.062 14.656 1 75.75 237 ALA B O 1
ATOM 3665 N N . PHE B 1 238 ? 10.031 28.469 12.453 1 72.31 238 PHE B N 1
ATOM 3666 C CA . PHE B 1 238 ? 11.477 28.391 12.617 1 72.31 238 PHE B CA 1
ATOM 3667 C C . PHE B 1 238 ? 12.164 29.531 11.875 1 72.31 238 PHE B C 1
ATOM 3669 O O . PHE B 1 238 ? 11.703 29.969 10.82 1 72.31 238 PHE B O 1
ATOM 3676 N N . ASP B 1 239 ? 12.547 30.641 12.5 1 57.53 239 ASP B N 1
ATOM 3677 C CA . ASP B 1 239 ? 13.242 31.781 11.922 1 57.53 239 ASP B CA 1
ATOM 3678 C C . ASP B 1 239 ? 13.883 31.438 10.586 1 57.53 239 ASP B C 1
ATOM 3680 O O . ASP B 1 239 ? 14.289 30.297 10.367 1 57.53 239 ASP B O 1
ATOM 3684 N N . ALA B 1 240 ? 13.562 32.281 9.273 1 47.59 240 ALA B N 1
ATOM 3685 C CA . ALA B 1 240 ? 14.008 32.156 7.891 1 47.59 240 ALA B CA 1
ATOM 3686 C C . ALA B 1 240 ? 15.359 31.469 7.801 1 47.59 240 ALA B C 1
ATOM 3688 O O . ALA B 1 240 ? 15.766 31.031 6.723 1 47.59 240 ALA B O 1
ATOM 3689 N N . ALA B 1 241 ? 16.234 31.672 8.57 1 43.47 241 ALA B N 1
ATOM 3690 C CA . ALA B 1 241 ? 17.656 31.375 8.43 1 43.47 241 ALA B CA 1
ATOM 3691 C C . ALA B 1 241 ? 17.906 29.875 8.375 1 43.47 241 ALA B C 1
ATOM 3693 O O . ALA B 1 241 ? 18.938 29.422 7.895 1 43.47 241 ALA B O 1
ATOM 3694 N N . ARG B 1 242 ? 17.359 29.031 9.195 1 46.22 242 ARG B N 1
ATOM 3695 C CA . ARG B 1 242 ? 17.953 27.719 9.367 1 46.22 242 ARG B CA 1
ATOM 3696 C C . ARG B 1 242 ? 17.422 26.719 8.336 1 46.22 242 ARG B C 1
ATOM 3698 O O . ARG B 1 242 ? 18.188 25.938 7.777 1 46.22 242 ARG B O 1
ATOM 3705 N N . VAL B 1 243 ? 16.156 25.906 8.375 1 45.59 243 VAL B N 1
ATOM 3706 C CA . VAL B 1 243 ? 15.961 24.641 7.703 1 45.59 243 VAL B CA 1
ATOM 3707 C C . VAL B 1 243 ? 14.836 24.766 6.68 1 45.59 243 VAL B C 1
ATOM 3709 O O . VAL B 1 243 ? 13.711 25.125 7.031 1 45.59 243 VAL B O 1
ATOM 3712 N N . SER B 1 244 ? 15.188 25.312 5.402 1 47.25 244 SER B N 1
ATOM 3713 C CA . SER B 1 244 ? 14.258 25.172 4.285 1 47.25 244 SER B CA 1
ATOM 3714 C C . SER B 1 244 ? 14 23.719 3.945 1 47.25 244 SER B C 1
ATOM 3716 O O . SER B 1 244 ? 14.859 22.859 4.164 1 47.25 244 SER B O 1
ATOM 3718 N N . PHE B 1 245 ? 12.633 23.391 3.625 1 51.16 245 PHE B N 1
ATOM 3719 C CA . PHE B 1 245 ? 12.336 22.047 3.137 1 51.16 245 PHE B CA 1
ATOM 3720 C C . PHE B 1 245 ? 13.367 21.609 2.105 1 51.16 245 PHE B C 1
ATOM 3722 O O . PHE B 1 245 ? 13.758 20.438 2.074 1 51.16 245 PHE B O 1
ATOM 3729 N N . GLU B 1 246 ? 13.727 22.594 1.259 1 49.5 246 GLU B N 1
ATOM 3730 C CA . GLU B 1 246 ? 14.711 22.312 0.22 1 49.5 246 GLU B CA 1
ATOM 3731 C C . GLU B 1 246 ? 16.047 21.875 0.827 1 49.5 246 GLU B C 1
ATOM 3733 O O . GLU B 1 246 ? 16.781 21.094 0.223 1 49.5 246 GLU B O 1
ATOM 3738 N N . ALA B 1 247 ? 16.188 22.422 2.053 1 43 247 ALA B N 1
ATOM 3739 C CA . ALA B 1 247 ? 17.453 22.094 2.705 1 43 247 ALA B CA 1
ATOM 3740 C C . ALA B 1 247 ? 17.484 20.625 3.121 1 43 247 ALA B C 1
ATOM 3742 O O . ALA B 1 247 ? 18.562 20.047 3.328 1 43 247 ALA B O 1
ATOM 3743 N N . ASN B 1 248 ? 16.344 20.094 3.15 1 45.16 248 ASN B N 1
ATOM 3744 C CA . ASN B 1 248 ? 16.234 18.719 3.627 1 45.16 248 ASN B CA 1
ATOM 3745 C C . ASN B 1 248 ? 16.141 17.734 2.471 1 45.16 248 ASN B C 1
ATOM 3747 O O . ASN B 1 248 ? 15.922 16.531 2.684 1 45.16 248 ASN B O 1
ATOM 3751 N N . ILE B 1 249 ? 16.141 18.312 1.2 1 45.25 249 ILE B N 1
ATOM 3752 C CA . ILE B 1 249 ? 16.094 17.438 0.03 1 45.25 249 ILE B CA 1
ATOM 3753 C C . ILE B 1 249 ? 17.5 17.188 -0.485 1 45.25 249 ILE B C 1
ATOM 3755 O O . ILE B 1 249 ? 18.297 18.125 -0.639 1 45.25 249 ILE B O 1
ATOM 3759 N N . ILE B 1 250 ? 17.906 15.945 -0.691 1 50.59 250 ILE B N 1
ATOM 3760 C CA . ILE B 1 250 ? 19.188 15.633 -1.329 1 50.59 250 ILE B CA 1
ATOM 3761 C C . ILE B 1 250 ? 19 15.57 -2.844 1 50.59 250 ILE B C 1
ATOM 3763 O O . ILE B 1 250 ? 18.031 14.984 -3.338 1 50.59 250 ILE B O 1
#

Solvent-accessible surface area (backbone atoms only — not comparable to full-atom values): 26372 Å² total; per-residue (Å²): 123,90,78,71,75,42,95,85,68,47,55,58,81,39,70,61,53,74,46,77,41,75,47,80,46,89,91,35,40,16,17,33,35,34,36,30,88,70,65,79,86,60,76,73,84,66,53,35,24,28,32,37,19,37,52,46,80,42,75,50,65,73,75,66,77,58,91,82,67,75,57,57,49,44,78,47,50,44,61,40,59,60,65,73,74,83,46,70,69,47,54,28,47,23,30,54,48,38,54,49,48,62,35,32,42,58,48,89,80,52,35,52,26,25,44,37,36,41,32,41,34,68,37,77,4,35,46,55,69,21,52,48,48,41,20,48,53,52,19,41,52,67,62,63,46,40,21,58,58,80,61,30,45,39,28,32,18,34,28,67,57,93,83,42,78,48,67,31,38,50,42,32,42,63,47,35,71,73,60,26,51,22,31,34,37,36,31,18,26,39,85,72,42,18,39,42,33,35,39,60,76,41,56,51,78,52,45,52,53,87,48,48,63,61,50,50,50,50,40,16,52,48,16,39,54,51,50,51,52,51,48,50,51,47,42,69,71,42,66,84,80,73,80,51,75,68,70,28,42,107,124,88,80,71,73,43,93,86,69,47,57,58,82,39,70,58,52,73,46,77,41,75,47,79,46,88,90,36,38,17,18,33,36,34,38,31,88,69,68,79,86,60,75,73,86,65,54,35,22,28,34,37,19,38,52,44,80,40,75,50,66,74,76,66,75,60,90,83,65,75,58,57,50,44,76,46,50,45,63,41,57,60,66,74,74,83,46,71,68,46,52,29,48,23,30,54,48,39,54,50,49,61,37,31,42,58,50,88,78,53,35,50,27,25,44,37,36,41,32,41,34,68,36,78,4,36,46,56,67,22,52,49,47,42,21,46,53,52,20,40,50,68,62,63,48,42,20,59,58,80,60,30,45,40,28,33,19,34,29,68,56,92,82,42,78,46,67,30,37,49,42,31,43,63,48,36,70,73,60,26,52,24,32,34,36,35,32,18,26,38,85,74,42,16,40,44,33,36,39,60,76,40,56,51,78,52,45,53,53,87,48,47,62,63,50,49,52,52,39,16,54,50,17,41,54,52,51,49,52,52,48,51,52,46,41,70,73,43,65,84,80,73,82,51,76,68,70,28,41,109

Radius of gyration: 22.67 Å; Cα contacts (8 Å, |Δi|>4): 1070; chains: 2; bounding box: 54×65×52 Å

pLDDT: mean 81.01, std 16.5, range [33.06, 97.06]

Secondary structure (DSSP, 8-state):
-TT---TTS--TTPPPPEEEEE---SSSSEEEEEES---SS----S--EEEEEEEEEEE-------TT-TT--EEEEEEE-S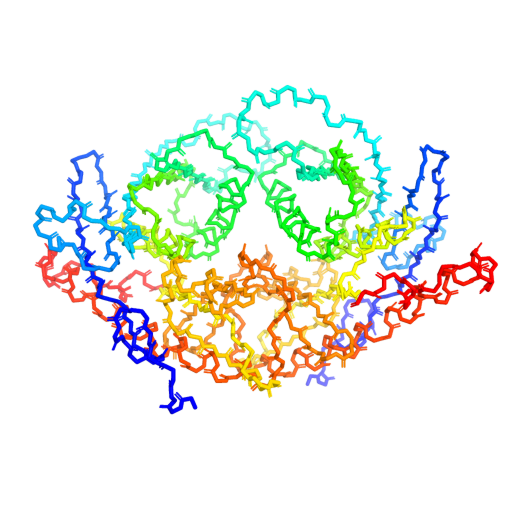SSS--HHHHHHHHHHHHHHHHHB-GGGT-SEEEEEEEEEEE-SS-HHHHHHHHHHHHHHHTT--BS---EEEEEEEEEETTEEEEEES--HHHHHHH-SEEEEEEE-TTT--EEEEEEEEESS-B-HHHHHHHHHHHHHHHHHHHHHHHHHHHHHS-TTS--GGGGB-/-TT---TTS--TTPPPPEEEEE---SSSSEEEEEES---SS----S--EEEEEEEEEEE-------TT-TT--EEEEEEE-SSSS--HHHHHHHHHHHHHHHHHB-GGGT-SEEEEEEEEEEE-SS-HHHHHHHHHHHHHHHTT--BS---EEEEEEEEEETTEEEEEES--HHHHHHH-SEEEEEEE-TTT--EEEEEEEEESS-B-HHHHHHHHHHHHHHHHHHHHHHHHHHHHHS-TTS--GGGGB-